Protein AF-A0A979FP34-F1 (afdb_monomer_lite)

pLDDT: mean 78.94, std 14.32, range [27.53, 97.31]

Structure (mmCIF, N/CA/C/O backbone):
data_AF-A0A979FP34-F1
#
_entry.id   AF-A0A979FP34-F1
#
loop_
_atom_site.group_PDB
_atom_site.id
_atom_site.type_symbol
_atom_site.label_atom_id
_atom_site.label_alt_id
_atom_site.label_comp_id
_atom_site.label_asym_id
_atom_site.label_entity_id
_atom_site.label_seq_id
_atom_site.pdbx_PDB_ins_code
_atom_site.Cartn_x
_atom_site.Cartn_y
_atom_site.Cartn_z
_atom_site.occupancy
_atom_site.B_iso_or_equiv
_atom_site.auth_seq_id
_atom_site.auth_comp_id
_atom_site.auth_asym_id
_atom_site.auth_atom_id
_atom_site.pdbx_PDB_model_num
ATOM 1 N N . MET A 1 1 ? 17.278 5.316 -8.904 1.00 52.78 1 MET A N 1
ATOM 2 C CA . MET A 1 1 ? 18.238 4.278 -9.347 1.00 52.78 1 MET A CA 1
ATOM 3 C C . MET A 1 1 ? 17.498 3.090 -9.979 1.00 52.78 1 MET A C 1
ATOM 5 O O . MET A 1 1 ? 17.611 1.980 -9.491 1.00 52.78 1 MET A O 1
ATOM 9 N N . ALA A 1 2 ? 16.717 3.309 -11.045 1.00 67.25 2 ALA A N 1
ATOM 10 C CA . ALA A 1 2 ? 15.961 2.230 -11.709 1.00 67.25 2 ALA A CA 1
ATOM 11 C C . ALA A 1 2 ? 16.685 1.645 -12.937 1.00 67.25 2 ALA A C 1
ATOM 13 O O . ALA A 1 2 ? 16.419 0.516 -13.327 1.00 67.25 2 ALA A O 1
ATOM 14 N N . LEU A 1 3 ? 17.617 2.404 -13.527 1.00 79.94 3 LEU A N 1
ATOM 15 C CA . LEU A 1 3 ? 18.304 2.016 -14.759 1.00 79.94 3 LEU A CA 1
ATOM 16 C C . LEU A 1 3 ? 19.278 0.845 -14.558 1.00 79.94 3 LEU A C 1
ATOM 18 O O . LEU A 1 3 ? 19.314 -0.043 -15.396 1.00 79.94 3 LEU A O 1
ATOM 22 N N . HIS A 1 4 ? 20.028 0.819 -13.451 1.00 80.94 4 HIS A N 1
ATOM 23 C CA . HIS A 1 4 ? 21.014 -0.237 -13.193 1.00 80.94 4 HIS A CA 1
ATOM 24 C C . HIS A 1 4 ? 20.371 -1.634 -13.092 1.00 80.94 4 HIS A C 1
ATOM 26 O O . HIS A 1 4 ? 20.724 -2.475 -13.915 1.00 80.94 4 HIS A O 1
ATOM 32 N N . PRO A 1 5 ? 19.357 -1.872 -12.226 1.00 78.19 5 PRO A N 1
ATOM 33 C CA . PRO A 1 5 ? 18.708 -3.184 -12.164 1.00 78.19 5 PRO A CA 1
ATOM 34 C C . PRO A 1 5 ? 18.017 -3.572 -13.474 1.00 78.19 5 PRO A C 1
ATOM 36 O O . PRO A 1 5 ? 17.962 -4.746 -13.818 1.00 78.19 5 PRO A O 1
ATOM 39 N N . PHE A 1 6 ? 17.491 -2.591 -14.220 1.00 83.31 6 PHE A N 1
ATOM 40 C CA . PHE A 1 6 ? 16.909 -2.853 -15.532 1.00 83.31 6 PHE A CA 1
ATOM 41 C C . PHE A 1 6 ? 17.964 -3.365 -16.516 1.00 83.31 6 PHE A C 1
ATOM 43 O O . PHE A 1 6 ? 17.740 -4.396 -17.134 1.00 83.31 6 PHE A O 1
ATOM 50 N N . LEU A 1 7 ? 19.119 -2.705 -16.630 1.00 83.94 7 LEU A N 1
ATOM 51 C CA . LEU A 1 7 ? 20.183 -3.129 -17.545 1.00 83.94 7 LEU A CA 1
ATOM 52 C C . LEU A 1 7 ? 20.735 -4.514 -17.193 1.00 83.94 7 LEU A C 1
ATOM 54 O O . LEU A 1 7 ? 20.916 -5.329 -18.092 1.00 83.94 7 LEU A O 1
ATOM 58 N N . GLU A 1 8 ? 20.931 -4.803 -15.905 1.00 83.06 8 GLU A N 1
ATOM 59 C CA . GLU A 1 8 ? 21.347 -6.134 -15.436 1.00 83.06 8 GLU A CA 1
ATOM 60 C C . GLU A 1 8 ? 20.305 -7.221 -15.728 1.00 83.06 8 GLU A C 1
ATOM 62 O O . GLU A 1 8 ? 20.646 -8.389 -15.879 1.00 83.06 8 GLU A O 1
ATOM 67 N N . SER A 1 9 ? 19.027 -6.847 -15.830 1.00 82.50 9 SER A N 1
ATOM 68 C CA . SER A 1 9 ? 17.938 -7.785 -16.103 1.00 82.50 9 SER A CA 1
ATOM 69 C C . SER A 1 9 ? 17.744 -8.120 -17.588 1.00 82.50 9 SER A C 1
ATOM 71 O O . SER A 1 9 ? 16.888 -8.954 -17.901 1.00 82.50 9 SER A O 1
ATOM 73 N N . ILE A 1 10 ? 18.488 -7.469 -18.492 1.00 84.00 10 ILE A N 1
ATOM 74 C CA . ILE A 1 10 ? 18.416 -7.719 -19.936 1.00 84.00 10 ILE A CA 1
ATOM 75 C C . ILE A 1 10 ? 19.272 -8.935 -20.289 1.00 84.00 10 ILE A C 1
ATOM 77 O O . ILE A 1 10 ? 20.439 -9.017 -19.909 1.00 84.00 10 ILE A O 1
ATOM 81 N N . ALA A 1 11 ? 18.712 -9.860 -21.067 1.00 79.31 11 ALA A N 1
ATOM 82 C CA . ALA A 1 11 ? 19.442 -11.043 -21.504 1.00 79.31 11 ALA A CA 1
ATOM 83 C C . ALA A 1 11 ? 20.715 -10.687 -22.319 1.00 79.31 11 ALA A C 1
ATOM 85 O O . ALA A 1 11 ? 20.690 -9.772 -23.152 1.00 79.31 11 ALA A O 1
ATOM 86 N N . PRO A 1 12 ? 21.826 -11.433 -22.156 1.00 80.56 12 PRO A N 1
ATOM 87 C CA . PRO A 1 12 ? 23.015 -11.266 -22.989 1.00 80.56 12 PRO A CA 1
ATOM 88 C C . PRO A 1 12 ? 22.718 -11.434 -24.485 1.00 80.56 12 PRO A C 1
ATOM 90 O O . PRO A 1 12 ? 21.869 -12.231 -24.884 1.00 80.56 12 PRO A O 1
ATOM 93 N N . GLY A 1 13 ? 23.435 -10.692 -25.332 1.00 81.25 13 GLY A N 1
ATOM 94 C CA . GLY A 1 13 ? 23.275 -10.738 -26.790 1.00 81.25 13 GLY A CA 1
ATOM 95 C C . GLY A 1 13 ? 22.139 -9.872 -27.346 1.00 81.25 13 GLY A C 1
ATOM 96 O O . GLY A 1 13 ? 21.992 -9.770 -28.565 1.00 81.25 13 GLY A O 1
ATOM 97 N N . ARG A 1 14 ? 21.348 -9.211 -26.490 1.00 84.81 14 ARG A N 1
ATOM 98 C CA . ARG A 1 14 ? 20.364 -8.210 -26.927 1.00 84.81 14 ARG A CA 1
ATOM 99 C C . ARG A 1 14 ? 21.038 -6.934 -27.407 1.00 84.81 14 ARG A C 1
ATOM 101 O O . ARG A 1 14 ? 22.104 -6.559 -26.926 1.00 84.81 14 ARG A O 1
ATOM 108 N N . ILE A 1 15 ? 20.377 -6.252 -28.337 1.00 88.25 15 ILE A N 1
ATOM 109 C CA . ILE A 1 15 ? 20.813 -4.950 -28.836 1.00 88.25 15 ILE A CA 1
ATOM 110 C C . ILE A 1 15 ? 20.210 -3.872 -27.943 1.00 88.25 15 ILE A C 1
ATOM 112 O O . ILE A 1 15 ? 18.989 -3.764 -27.825 1.00 88.25 15 ILE A O 1
ATOM 116 N N . LEU A 1 16 ? 21.076 -3.074 -27.334 1.00 89.06 16 LEU A N 1
ATOM 117 C CA . LEU A 1 16 ? 20.714 -1.902 -26.560 1.00 89.06 16 LEU A CA 1
ATOM 118 C C . LEU A 1 16 ? 20.865 -0.665 -27.446 1.00 89.06 16 LEU A C 1
ATOM 120 O O . LEU A 1 16 ? 21.940 -0.414 -27.987 1.00 89.06 16 LEU A O 1
ATOM 124 N N . VAL A 1 17 ? 19.791 0.114 -27.570 1.00 91.62 17 VAL A N 1
ATOM 125 C CA . VAL A 1 17 ? 19.816 1.441 -28.195 1.00 91.62 17 VAL A CA 1
ATOM 126 C C . VAL A 1 17 ? 19.619 2.471 -27.095 1.00 91.62 17 VAL A C 1
ATOM 128 O O . VAL A 1 17 ? 18.618 2.441 -26.380 1.00 91.62 17 VAL A O 1
ATOM 131 N N . PHE A 1 18 ? 20.582 3.370 -26.951 1.00 90.75 18 PHE A N 1
ATOM 132 C CA . PHE A 1 18 ? 20.592 4.403 -25.930 1.00 90.75 18 PHE A CA 1
ATOM 133 C C . PHE A 1 18 ? 20.618 5.782 -26.583 1.00 90.75 18 PHE A C 1
ATOM 135 O O . PHE A 1 18 ? 21.322 6.002 -27.567 1.00 90.75 18 PHE A O 1
ATOM 142 N N . GLY A 1 19 ? 19.859 6.721 -26.024 1.00 90.94 19 GLY A N 1
ATOM 143 C CA . GLY A 1 19 ? 19.810 8.096 -26.499 1.00 90.94 19 GLY A CA 1
ATOM 144 C C . GLY A 1 19 ? 19.452 9.056 -25.375 1.00 90.94 19 GLY A C 1
ATOM 145 O O . GLY A 1 19 ? 18.645 8.734 -24.501 1.00 90.94 19 GLY A O 1
ATOM 146 N N . ILE A 1 20 ? 20.049 10.243 -25.401 1.00 88.62 20 ILE A N 1
ATOM 147 C CA . ILE A 1 20 ? 19.779 11.309 -24.431 1.00 88.62 20 ILE A CA 1
ATOM 148 C C . ILE A 1 20 ? 18.882 12.350 -25.082 1.00 88.62 20 ILE A C 1
ATOM 150 O O . ILE A 1 20 ? 19.233 12.911 -26.113 1.00 88.62 20 ILE A O 1
ATOM 154 N N . MET A 1 21 ? 17.723 12.610 -24.476 1.00 82.50 21 MET A N 1
ATOM 155 C CA . MET A 1 21 ? 16.737 13.546 -25.026 1.00 82.50 21 MET A CA 1
ATOM 156 C C . MET A 1 21 ? 16.904 14.984 -24.514 1.00 82.50 21 MET A C 1
ATOM 158 O O . MET A 1 21 ? 16.576 15.921 -25.232 1.00 82.50 21 MET A O 1
ATOM 162 N N . THR A 1 22 ? 17.373 15.183 -23.279 1.00 82.19 22 THR A N 1
ATOM 163 C CA . THR A 1 22 ? 17.459 16.519 -22.657 1.00 82.19 22 THR A CA 1
ATOM 164 C C . THR A 1 22 ? 18.710 16.670 -21.799 1.00 82.19 22 THR A C 1
ATOM 166 O O . THR A 1 22 ? 19.595 17.454 -22.121 1.00 82.19 22 THR A O 1
ATOM 169 N N . ASP A 1 23 ? 18.790 15.916 -20.708 1.00 81.88 23 ASP A N 1
ATOM 170 C CA . ASP A 1 23 ? 19.965 15.793 -19.856 1.00 81.88 23 ASP A CA 1
ATOM 171 C C . ASP A 1 23 ? 19.920 14.450 -19.126 1.00 81.88 23 ASP A C 1
ATOM 173 O O . ASP A 1 23 ? 18.863 14.011 -18.671 1.00 81.88 23 ASP A O 1
ATOM 177 N N . ALA A 1 24 ? 21.078 13.810 -19.000 1.00 83.06 24 ALA A N 1
ATOM 178 C CA . ALA A 1 24 ? 21.247 12.653 -18.130 1.00 83.06 24 ALA A CA 1
ATOM 179 C C . ALA A 1 24 ? 22.122 12.983 -16.912 1.00 83.06 24 ALA A C 1
ATOM 181 O O . ALA A 1 24 ? 22.060 12.288 -15.905 1.00 83.06 24 ALA A O 1
ATOM 182 N N . THR A 1 25 ? 22.946 14.029 -16.964 1.00 80.81 25 THR A N 1
ATOM 183 C CA . THR A 1 25 ? 24.073 14.200 -16.040 1.00 80.81 25 THR A CA 1
ATOM 184 C C . THR A 1 25 ? 23.702 14.679 -14.644 1.00 80.81 25 THR A C 1
ATOM 186 O O . THR A 1 25 ? 24.429 14.338 -13.711 1.00 80.81 25 THR A O 1
ATOM 189 N N . LEU A 1 26 ? 22.583 15.395 -14.477 1.00 81.25 26 LEU A N 1
ATOM 190 C CA . LEU A 1 26 ? 22.171 15.975 -13.191 1.00 81.25 26 LEU A CA 1
ATOM 191 C C . LEU A 1 26 ? 22.023 14.937 -12.075 1.00 81.25 26 LEU A C 1
ATOM 193 O O . LEU A 1 26 ? 22.368 15.211 -10.932 1.00 81.25 26 LEU A O 1
ATOM 197 N N . ASN A 1 27 ? 21.499 13.754 -12.405 1.00 82.94 27 ASN A N 1
ATOM 198 C CA . ASN A 1 27 ? 21.191 12.702 -11.433 1.00 82.94 27 ASN A CA 1
ATOM 199 C C . ASN A 1 27 ? 21.706 11.319 -11.857 1.00 82.94 27 ASN A C 1
ATOM 201 O O . ASN A 1 27 ? 21.256 10.314 -11.306 1.00 82.94 27 ASN A O 1
ATOM 205 N N . LEU A 1 28 ? 22.625 11.242 -12.828 1.00 85.94 28 LEU A N 1
ATOM 206 C CA . LEU A 1 28 ? 23.262 9.987 -13.231 1.00 85.94 28 LEU A CA 1
ATOM 207 C C . LEU A 1 28 ? 24.567 9.788 -12.446 1.00 85.94 28 LEU A C 1
ATOM 209 O O . LEU A 1 28 ? 25.572 10.437 -12.763 1.00 85.94 28 LEU A O 1
ATOM 213 N N . PRO A 1 29 ? 24.587 8.897 -11.435 1.00 87.25 29 PRO A N 1
ATOM 214 C CA . PRO A 1 29 ? 25.753 8.717 -10.582 1.00 87.25 29 PRO A CA 1
ATOM 215 C C . PRO A 1 29 ? 26.937 8.174 -11.378 1.00 87.25 29 PRO A C 1
ATOM 217 O O . PRO A 1 29 ? 26.761 7.389 -12.310 1.00 87.25 29 PRO A O 1
ATOM 220 N N . HIS A 1 30 ? 28.155 8.496 -10.945 1.00 87.50 30 HIS A N 1
ATOM 221 C CA . HIS A 1 30 ? 29.380 7.979 -11.564 1.00 87.50 30 HIS A CA 1
ATOM 222 C C . HIS A 1 30 ? 29.413 6.439 -11.621 1.00 87.50 30 HIS A C 1
ATOM 224 O O . HIS A 1 30 ? 29.946 5.870 -12.569 1.00 87.50 30 HIS A O 1
ATOM 230 N N . ALA A 1 31 ? 28.833 5.749 -10.633 1.00 88.50 31 ALA A N 1
ATOM 231 C CA . ALA A 1 31 ? 28.712 4.289 -10.656 1.00 88.50 31 ALA A CA 1
ATOM 232 C C . ALA A 1 31 ? 27.892 3.796 -11.864 1.00 88.50 31 ALA A C 1
ATOM 234 O O . ALA A 1 31 ? 28.329 2.898 -12.570 1.00 88.50 31 ALA A O 1
ATOM 235 N N . MET A 1 32 ? 26.764 4.449 -12.163 1.00 88.31 32 MET A N 1
ATOM 236 C CA . MET A 1 32 ? 25.924 4.110 -13.316 1.00 88.31 32 MET A CA 1
ATOM 237 C C . MET A 1 32 ? 26.621 4.432 -14.642 1.00 88.31 32 MET A C 1
ATOM 239 O O . MET A 1 32 ? 26.495 3.677 -15.598 1.00 88.31 32 MET A O 1
ATOM 243 N N . ARG A 1 33 ? 27.386 5.530 -14.711 1.00 89.19 33 ARG A N 1
ATOM 244 C CA . ARG A 1 33 ? 28.193 5.839 -15.904 1.00 89.19 33 ARG A CA 1
ATOM 245 C C . ARG A 1 33 ? 29.210 4.734 -16.194 1.00 89.19 33 ARG A C 1
ATOM 247 O O . ARG A 1 33 ? 29.321 4.321 -17.341 1.00 89.19 33 ARG A O 1
ATOM 254 N N . ARG A 1 34 ? 29.855 4.206 -15.147 1.00 88.69 34 ARG A N 1
ATOM 255 C CA . ARG A 1 34 ? 30.764 3.055 -15.243 1.00 88.69 34 ARG A CA 1
ATOM 256 C C . ARG A 1 34 ? 30.056 1.790 -15.720 1.00 88.69 34 ARG A C 1
ATOM 258 O O . ARG A 1 34 ? 30.549 1.136 -16.622 1.00 88.69 34 ARG A O 1
ATOM 265 N N . THR A 1 35 ? 28.878 1.475 -15.182 1.00 87.56 35 THR A N 1
ATOM 266 C CA . THR A 1 35 ? 28.114 0.324 -15.685 1.00 87.56 35 THR A CA 1
ATOM 267 C C . THR A 1 35 ? 27.738 0.502 -17.158 1.00 87.56 35 THR A C 1
ATOM 269 O O . THR A 1 35 ? 27.831 -0.437 -17.928 1.00 87.56 35 THR A O 1
ATOM 272 N N . LEU A 1 36 ? 27.336 1.697 -17.597 1.00 88.62 36 LEU A N 1
ATOM 273 C CA . LEU A 1 36 ? 27.032 1.931 -19.015 1.00 88.62 36 LEU A CA 1
ATOM 274 C C . LEU A 1 36 ? 28.275 1.758 -19.901 1.00 88.62 36 LEU A C 1
ATOM 276 O O . LEU A 1 36 ? 28.171 1.178 -20.976 1.00 88.62 36 LEU A O 1
ATOM 280 N N . GLU A 1 37 ? 29.443 2.187 -19.427 1.00 87.75 37 GLU A N 1
ATOM 281 C CA . GLU A 1 37 ? 30.729 1.925 -20.079 1.00 87.75 37 GLU A CA 1
ATOM 282 C C . GLU A 1 37 ? 31.033 0.418 -20.174 1.00 87.75 37 GLU A C 1
ATOM 284 O O . GLU A 1 37 ? 31.395 -0.054 -21.249 1.00 87.75 37 GLU A O 1
ATOM 289 N N . GLU A 1 38 ? 30.798 -0.358 -19.109 1.00 85.12 38 GLU A N 1
ATOM 290 C CA . GLU A 1 38 ? 30.920 -1.830 -19.110 1.00 85.12 38 GLU A CA 1
ATOM 291 C C . GLU A 1 38 ? 29.942 -2.508 -20.085 1.00 85.12 38 GLU A C 1
ATOM 293 O O . GLU A 1 38 ? 30.250 -3.556 -20.648 1.00 85.12 38 GLU A O 1
ATOM 298 N N . PHE A 1 39 ? 28.784 -1.892 -20.336 1.00 84.31 39 PHE A N 1
ATOM 299 C CA . PHE A 1 39 ? 27.818 -2.319 -21.355 1.00 84.31 39 PHE A CA 1
ATOM 300 C C . PHE A 1 39 ? 28.195 -1.863 -22.777 1.00 84.31 39 PHE A C 1
ATOM 302 O O . PHE A 1 39 ? 27.409 -2.043 -23.708 1.00 84.31 39 PHE A O 1
ATOM 309 N N . GLY A 1 40 ? 29.384 -1.285 -22.960 1.00 85.19 40 GLY A N 1
ATOM 310 C CA . GLY A 1 40 ? 29.881 -0.829 -24.253 1.00 85.19 40 GLY A CA 1
ATOM 311 C C . GLY A 1 40 ? 29.393 0.564 -24.639 1.00 85.19 40 GLY A C 1
ATOM 312 O O . GLY A 1 40 ? 29.246 0.822 -25.829 1.00 85.19 40 GLY A O 1
ATOM 313 N N . ILE A 1 41 ? 29.109 1.438 -23.667 1.00 88.88 41 ILE A N 1
ATOM 314 C CA . ILE A 1 41 ? 28.764 2.850 -23.889 1.00 88.88 41 ILE A CA 1
ATOM 315 C C . ILE A 1 41 ? 29.874 3.758 -23.325 1.00 88.88 41 ILE A C 1
ATOM 317 O O . ILE A 1 41 ? 29.724 4.378 -22.268 1.00 88.88 41 ILE A O 1
ATOM 321 N N . SER A 1 42 ? 31.020 3.819 -24.003 1.00 86.31 42 SER A N 1
ATOM 322 C CA . SER A 1 42 ? 32.247 4.468 -23.510 1.00 86.31 42 SER A CA 1
ATOM 323 C C . SER A 1 42 ? 32.122 5.989 -23.382 1.00 86.31 42 SER A C 1
ATOM 325 O O . SER A 1 42 ? 32.668 6.587 -22.453 1.00 86.31 42 SER A O 1
ATOM 327 N N . SER A 1 43 ? 31.351 6.639 -24.260 1.00 87.25 43 SER A N 1
ATOM 328 C CA . SER A 1 43 ? 31.170 8.100 -24.240 1.00 87.25 43 SER A CA 1
ATOM 329 C C . SER A 1 43 ? 30.456 8.614 -22.978 1.00 87.25 43 SER A C 1
ATOM 331 O O . SER A 1 43 ? 30.483 9.811 -22.691 1.00 87.25 43 SER A O 1
ATOM 333 N N . MET A 1 44 ? 29.838 7.730 -22.183 1.00 86.81 44 MET A N 1
ATOM 334 C CA . MET A 1 44 ? 29.078 8.104 -20.984 1.00 86.81 44 MET A CA 1
ATOM 335 C C . MET A 1 44 ? 29.941 8.761 -19.894 1.00 86.81 44 MET A C 1
ATOM 337 O O . MET A 1 44 ? 29.463 9.605 -19.129 1.00 86.81 44 MET A O 1
ATOM 341 N N . MET A 1 45 ? 31.226 8.407 -19.832 1.00 87.12 45 MET A N 1
ATOM 342 C CA . MET A 1 45 ? 32.172 8.966 -18.865 1.00 87.12 45 MET A CA 1
ATOM 343 C C . MET A 1 45 ? 32.512 10.435 -19.136 1.00 87.12 45 MET A C 1
ATOM 345 O O . MET A 1 45 ? 32.809 11.175 -18.199 1.00 87.12 45 MET A O 1
ATOM 349 N N . PHE A 1 46 ? 32.391 10.874 -20.388 1.00 84.88 46 PHE A N 1
ATOM 350 C CA . PHE A 1 46 ? 32.751 12.222 -20.837 1.00 84.88 46 PHE A CA 1
ATOM 351 C C . PHE A 1 46 ? 31.546 13.157 -20.964 1.00 84.88 46 PHE A C 1
ATOM 353 O O . PHE A 1 46 ? 31.700 14.317 -21.334 1.00 84.88 46 PHE A O 1
ATOM 360 N N . LEU A 1 47 ? 30.347 12.655 -20.667 1.00 82.31 47 LEU A N 1
ATOM 361 C CA . LEU A 1 47 ? 29.110 13.388 -20.868 1.00 82.31 47 LEU A CA 1
ATOM 362 C C . LEU A 1 47 ? 28.988 14.580 -19.905 1.00 82.31 47 LEU A C 1
ATOM 364 O O . LEU A 1 47 ? 28.961 14.403 -18.675 1.00 82.31 47 LEU A O 1
ATOM 368 N N . GLY A 1 48 ? 28.855 15.770 -20.488 1.00 81.00 48 GLY A N 1
ATOM 369 C CA . GLY A 1 48 ? 28.570 17.031 -19.819 1.00 81.00 48 GLY A CA 1
ATOM 370 C C . GLY A 1 48 ? 27.080 17.367 -19.739 1.00 81.00 48 GLY A C 1
ATOM 371 O O . GLY A 1 48 ? 26.210 16.654 -20.255 1.00 81.00 48 GLY A O 1
ATOM 372 N N . TYR A 1 49 ? 26.773 18.466 -19.054 1.00 81.94 49 TYR A N 1
ATOM 373 C CA . TYR A 1 49 ? 25.398 18.923 -18.858 1.00 81.94 49 TYR A CA 1
ATOM 374 C C . TYR A 1 49 ? 24.731 19.260 -20.198 1.00 81.94 49 TYR A C 1
ATOM 376 O O . TYR A 1 49 ? 25.266 20.036 -20.984 1.00 81.94 49 TYR A O 1
ATOM 384 N N . ARG A 1 50 ? 23.541 18.692 -20.460 1.00 81.62 50 ARG A N 1
ATOM 385 C CA . ARG A 1 50 ? 22.762 18.898 -21.708 1.00 81.62 50 ARG A CA 1
ATOM 386 C C . ARG A 1 50 ? 23.473 18.483 -22.999 1.00 81.62 50 ARG A C 1
ATOM 388 O O . ARG A 1 50 ? 23.251 19.055 -24.075 1.00 81.62 50 ARG A O 1
ATOM 395 N N . ASN A 1 51 ? 24.342 17.488 -22.900 1.00 84.19 51 ASN A N 1
ATOM 396 C CA . ASN A 1 51 ? 24.959 16.872 -24.065 1.00 84.19 51 ASN A CA 1
ATOM 397 C C . ASN A 1 51 ? 24.009 15.860 -24.714 1.00 84.19 51 ASN A C 1
ATOM 399 O O . ASN A 1 51 ? 23.358 15.069 -24.027 1.00 84.19 51 ASN A O 1
ATOM 403 N N . TYR A 1 52 ? 23.964 15.873 -26.044 1.00 87.94 52 TYR A N 1
ATOM 404 C CA . TYR A 1 52 ? 23.328 14.824 -26.824 1.00 87.94 52 TYR A CA 1
ATOM 405 C C . TYR A 1 52 ? 24.325 13.696 -27.073 1.00 87.94 52 TYR A C 1
ATOM 407 O O . TYR A 1 52 ? 25.488 13.922 -27.414 1.00 87.94 52 TYR A O 1
ATOM 415 N N . MET A 1 53 ? 23.842 12.470 -26.910 1.00 90.69 53 MET A N 1
ATOM 416 C CA . MET A 1 53 ? 24.583 11.258 -27.217 1.00 90.69 53 MET A CA 1
ATOM 417 C C . MET A 1 53 ? 23.608 10.168 -27.652 1.00 90.69 53 MET A C 1
ATOM 419 O O . MET A 1 53 ? 22.486 10.088 -27.140 1.00 90.69 53 MET A O 1
ATOM 423 N N . ALA A 1 54 ? 24.047 9.357 -28.606 1.00 92.81 54 ALA A N 1
ATOM 424 C CA . ALA A 1 54 ? 23.377 8.157 -29.064 1.00 92.81 54 ALA A CA 1
ATOM 425 C C . ALA A 1 54 ? 24.388 7.008 -29.108 1.00 92.81 54 ALA A C 1
ATOM 427 O O . ALA A 1 54 ? 25.527 7.195 -29.536 1.00 92.81 54 ALA A O 1
ATOM 428 N N . ALA A 1 55 ? 23.964 5.823 -28.683 1.00 92.75 55 ALA A N 1
ATOM 429 C CA . ALA A 1 55 ? 24.796 4.630 -28.671 1.00 92.75 55 ALA A CA 1
ATOM 430 C C . ALA A 1 55 ? 23.982 3.393 -29.049 1.00 92.75 55 ALA A C 1
ATOM 432 O O . ALA A 1 55 ? 22.809 3.265 -28.695 1.00 92.75 55 ALA A O 1
ATOM 433 N N . VAL A 1 56 ? 24.622 2.469 -29.756 1.00 92.69 56 VAL A N 1
ATOM 434 C CA . VAL A 1 56 ? 24.134 1.113 -29.995 1.00 92.69 56 VAL A CA 1
ATOM 435 C C . VAL A 1 56 ? 25.204 0.156 -29.494 1.00 92.69 56 VAL A C 1
ATOM 437 O O . VAL A 1 56 ? 26.363 0.243 -29.902 1.00 92.69 56 VAL A O 1
ATOM 440 N N . ALA A 1 57 ? 24.815 -0.766 -28.624 1.00 91.06 57 ALA A N 1
ATOM 441 C CA . ALA A 1 57 ? 25.705 -1.766 -28.049 1.00 91.06 57 ALA A CA 1
ATOM 442 C C . ALA A 1 57 ? 25.014 -3.131 -27.979 1.00 91.06 57 ALA A C 1
ATOM 444 O O . ALA A 1 57 ? 23.789 -3.232 -28.074 1.00 91.06 57 ALA A O 1
ATOM 445 N N . VAL A 1 58 ? 25.803 -4.190 -27.815 1.00 87.69 58 VAL A N 1
ATOM 446 C CA . VAL A 1 58 ? 25.292 -5.537 -27.532 1.00 87.69 58 VAL A CA 1
ATOM 447 C C . VAL A 1 58 ? 25.521 -5.842 -26.056 1.00 87.69 58 VAL A C 1
ATOM 449 O O . VAL A 1 58 ? 26.643 -5.723 -25.574 1.00 87.69 58 VAL A O 1
ATOM 452 N N . VAL A 1 59 ? 24.478 -6.260 -25.338 1.00 83.94 59 VAL A N 1
ATOM 453 C CA . VAL A 1 59 ? 24.563 -6.595 -23.906 1.00 83.94 59 VAL A CA 1
ATOM 454 C C . VAL A 1 59 ? 25.545 -7.750 -23.688 1.00 83.94 59 VAL A C 1
ATOM 456 O O . VAL A 1 59 ? 25.385 -8.820 -24.280 1.00 83.94 59 VAL A O 1
ATOM 459 N N . GLY A 1 60 ? 26.564 -7.528 -22.850 1.00 77.00 60 GLY A N 1
ATOM 460 C CA . GLY A 1 60 ? 27.669 -8.472 -22.625 1.00 77.00 60 GLY A CA 1
ATOM 461 C C . GLY A 1 60 ? 28.649 -8.597 -23.801 1.00 77.00 60 GLY A C 1
ATOM 462 O O . GLY A 1 60 ? 29.486 -9.498 -23.806 1.00 77.00 60 GLY A O 1
ATOM 463 N N . GLY A 1 61 ? 28.524 -7.732 -24.811 1.00 76.88 61 GLY A N 1
ATOM 464 C CA . GLY A 1 61 ? 29.347 -7.693 -26.016 1.00 76.88 61 GLY A CA 1
ATOM 465 C C . GLY A 1 61 ? 30.046 -6.345 -26.205 1.00 76.88 61 GLY A C 1
ATOM 466 O O . GLY A 1 61 ? 30.342 -5.638 -25.248 1.00 76.88 61 GLY A O 1
ATOM 467 N N . ALA A 1 62 ? 30.346 -6.006 -27.461 1.00 80.62 62 ALA A N 1
ATOM 468 C CA . ALA A 1 62 ? 31.059 -4.783 -27.822 1.00 80.62 62 ALA A CA 1
ATOM 469 C C . ALA A 1 62 ? 30.110 -3.636 -28.208 1.00 80.62 62 ALA A C 1
ATOM 471 O O . ALA A 1 62 ? 28.978 -3.856 -28.655 1.00 80.62 62 ALA A O 1
ATOM 472 N N . THR A 1 63 ? 30.624 -2.410 -28.109 1.00 88.50 63 THR A N 1
ATOM 473 C CA . THR A 1 63 ? 30.045 -1.216 -28.732 1.00 88.50 63 THR A CA 1
ATOM 474 C C . THR A 1 63 ? 29.889 -1.433 -30.235 1.00 88.50 63 THR A C 1
ATOM 476 O O . THR A 1 63 ? 30.839 -1.825 -30.914 1.00 88.50 63 THR A O 1
ATOM 479 N N . VAL A 1 64 ? 28.697 -1.165 -30.768 1.00 90.31 64 VAL A N 1
ATOM 480 C CA . VAL A 1 64 ? 28.427 -1.229 -32.212 1.00 90.31 64 VAL A CA 1
ATOM 481 C C . VAL A 1 64 ? 28.676 0.132 -32.848 1.00 90.31 64 VAL A C 1
ATOM 483 O O . VAL A 1 64 ? 29.344 0.224 -33.874 1.00 90.31 64 VAL A O 1
ATOM 486 N N . ALA A 1 65 ? 28.118 1.188 -32.257 1.00 92.38 65 ALA A N 1
ATOM 487 C CA . ALA A 1 65 ? 28.324 2.560 -32.696 1.00 92.38 65 ALA A CA 1
ATOM 488 C C . ALA A 1 65 ? 28.002 3.540 -31.570 1.00 92.38 65 ALA A C 1
ATOM 490 O O . ALA A 1 65 ? 27.087 3.308 -30.783 1.00 92.38 65 ALA A O 1
ATOM 491 N N . GLU A 1 66 ? 28.719 4.658 -31.544 1.00 92.62 66 GLU A N 1
ATOM 492 C CA . GLU A 1 66 ? 28.463 5.778 -30.646 1.00 92.62 66 GLU A CA 1
ATOM 493 C C . GLU A 1 66 ? 28.630 7.098 -31.390 1.00 92.62 66 GLU A C 1
ATOM 495 O O . GLU A 1 66 ? 29.510 7.249 -32.239 1.00 92.62 66 GLU A O 1
ATOM 500 N N . SER A 1 67 ? 27.794 8.068 -31.044 1.00 91.12 67 SER A N 1
ATOM 501 C CA . SER A 1 67 ? 27.905 9.449 -31.488 1.00 91.12 67 SER A CA 1
ATOM 502 C C . SER A 1 67 ? 27.620 10.361 -30.305 1.00 91.12 67 SER A C 1
ATOM 504 O O . SER A 1 67 ? 26.587 10.228 -29.646 1.00 91.12 67 SER A O 1
ATOM 506 N N . PHE A 1 68 ? 28.539 11.276 -30.018 1.00 88.75 68 PHE A N 1
ATOM 507 C CA . PHE A 1 68 ? 28.407 12.233 -28.928 1.00 88.75 68 PHE A CA 1
ATOM 508 C C . PHE A 1 68 ? 28.974 13.587 -29.349 1.00 88.75 68 PHE A C 1
ATOM 510 O O . PHE A 1 68 ? 29.924 13.657 -30.132 1.00 88.75 68 PHE A O 1
ATOM 517 N N . THR A 1 69 ? 28.403 14.659 -28.805 1.00 81.31 69 THR A N 1
ATOM 518 C CA . THR A 1 69 ? 28.945 16.011 -28.962 1.00 81.31 69 THR A CA 1
ATOM 519 C C . THR A 1 69 ? 29.712 16.375 -27.685 1.00 81.31 69 THR A C 1
ATOM 521 O O . THR A 1 69 ? 29.063 16.521 -26.648 1.00 81.31 69 THR A O 1
ATOM 524 N N . PRO A 1 70 ? 31.058 16.490 -27.710 1.00 69.75 70 PRO A N 1
ATOM 525 C CA . PRO A 1 70 ? 31.836 16.932 -26.552 1.00 69.75 70 PRO A CA 1
ATOM 526 C C . PRO A 1 70 ? 31.474 18.373 -26.173 1.00 69.75 70 PRO A C 1
ATOM 528 O O . PRO A 1 70 ? 31.182 19.189 -27.048 1.00 69.75 70 PRO A O 1
ATOM 531 N N . ASP A 1 71 ? 31.509 18.679 -24.876 1.00 64.25 71 ASP A N 1
ATOM 532 C CA . ASP A 1 71 ? 31.216 20.013 -24.344 1.00 64.25 71 ASP A CA 1
ATOM 533 C C . ASP A 1 71 ? 32.029 21.121 -25.040 1.00 64.25 71 ASP A C 1
ATOM 535 O O . ASP A 1 71 ? 33.254 21.039 -25.156 1.00 64.25 71 ASP A O 1
ATOM 539 N N . ASP A 1 72 ? 31.349 22.213 -25.403 1.00 58.16 72 ASP A N 1
ATOM 540 C CA . ASP A 1 72 ? 31.974 23.532 -25.470 1.00 58.16 72 ASP A CA 1
ATOM 541 C C . ASP A 1 72 ? 31.800 24.179 -24.091 1.00 58.16 72 ASP A C 1
ATOM 543 O O . ASP A 1 72 ? 30.688 24.278 -23.569 1.00 58.16 72 ASP A O 1
ATOM 547 N N . SER A 1 73 ? 32.895 24.632 -23.486 1.00 53.25 73 SER A N 1
ATOM 548 C CA . SER A 1 73 ? 32.950 25.165 -22.109 1.00 53.25 73 SER A CA 1
ATOM 549 C C . SER A 1 73 ? 32.169 26.481 -21.902 1.00 53.25 73 SER A C 1
ATOM 551 O O . SER A 1 73 ? 32.271 27.126 -20.858 1.00 53.25 73 SER A O 1
ATOM 553 N N . SER A 1 74 ? 31.366 26.878 -22.893 1.00 54.25 74 SER A N 1
ATOM 554 C CA . SER A 1 74 ? 30.637 28.138 -23.009 1.00 54.25 74 SER A CA 1
ATOM 555 C C . SER A 1 74 ? 29.113 28.016 -22.829 1.00 54.25 74 SER A C 1
ATOM 557 O O . SER A 1 74 ? 28.415 29.033 -22.920 1.00 54.25 74 SER A O 1
ATOM 559 N N . LEU A 1 75 ? 28.572 26.812 -22.576 1.00 57.19 75 LEU A N 1
ATOM 560 C CA . LEU A 1 75 ? 27.124 26.579 -22.497 1.00 57.19 75 LEU A CA 1
ATOM 561 C C . LEU A 1 75 ? 26.473 27.401 -21.369 1.00 57.19 75 LEU A C 1
ATOM 563 O O . LEU A 1 75 ? 26.459 27.034 -20.194 1.00 57.19 75 LEU A O 1
ATOM 567 N N . LYS A 1 76 ? 25.893 28.544 -21.751 1.00 63.78 76 LYS A N 1
ATOM 568 C CA . LYS A 1 76 ? 25.036 29.367 -20.892 1.00 63.78 76 LYS A CA 1
ATOM 569 C C . LYS A 1 76 ? 23.802 28.566 -20.473 1.00 63.78 76 LYS A C 1
ATOM 571 O O . LYS A 1 76 ? 23.312 27.716 -21.219 1.00 63.78 76 LYS A O 1
ATOM 576 N N . LEU A 1 77 ? 23.243 28.896 -19.308 1.00 63.66 77 LEU A N 1
ATOM 577 C CA . LEU A 1 77 ? 21.966 28.346 -18.855 1.00 63.66 77 LEU A CA 1
ATOM 578 C C . LEU A 1 77 ? 20.907 28.519 -19.961 1.00 63.66 77 LEU A C 1
ATOM 580 O O . LEU A 1 77 ? 20.605 29.643 -20.351 1.00 63.66 77 LEU A O 1
ATOM 584 N N . GLY A 1 78 ? 20.369 27.414 -20.481 1.00 66.62 78 GLY A N 1
ATOM 585 C CA . GLY A 1 78 ? 19.403 27.439 -21.588 1.00 66.62 78 GLY A CA 1
ATOM 586 C C . GLY A 1 78 ? 19.913 26.861 -22.912 1.00 66.62 78 GLY A C 1
ATOM 587 O O . GLY A 1 78 ? 19.085 26.508 -23.745 1.00 66.62 78 GLY A O 1
ATOM 588 N N . VAL A 1 79 ? 21.225 26.696 -23.094 1.00 75.50 79 VAL A N 1
ATOM 589 C CA . VAL A 1 79 ? 21.814 26.185 -24.345 1.00 75.50 79 VAL A CA 1
ATOM 590 C C . VAL A 1 79 ? 22.024 24.668 -24.262 1.00 75.50 79 VAL A C 1
ATOM 592 O O . VAL A 1 79 ? 22.345 24.140 -23.199 1.00 75.50 79 VAL A O 1
ATOM 595 N N . PHE A 1 80 ? 21.795 23.967 -25.373 1.00 79.06 80 PHE A N 1
ATOM 596 C CA . PHE A 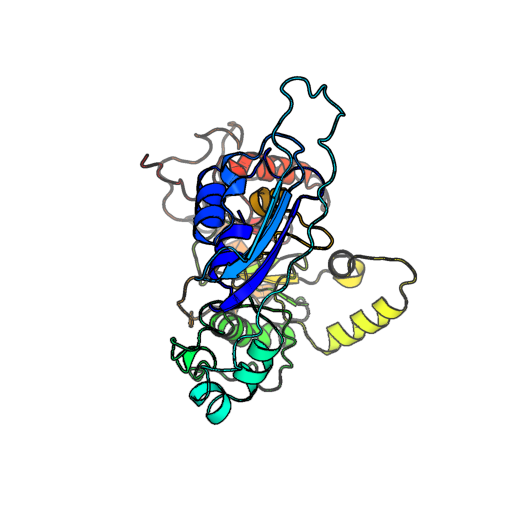1 80 ? 22.041 22.530 -25.537 1.00 79.06 80 PHE A CA 1
ATOM 597 C C . PHE A 1 80 ? 23.156 22.328 -26.566 1.00 79.06 80 PHE A C 1
ATOM 599 O O . PHE A 1 80 ? 23.336 23.170 -27.447 1.00 79.06 80 PHE A O 1
ATOM 606 N N . SER A 1 81 ? 23.884 21.214 -26.468 1.00 80.75 81 SER A N 1
ATOM 607 C CA . SER A 1 81 ? 24.869 20.827 -27.490 1.00 80.75 81 SER A CA 1
ATOM 608 C C . SER A 1 81 ? 24.211 20.562 -28.856 1.00 80.75 81 SER A C 1
ATOM 610 O O . SER A 1 81 ? 22.986 20.469 -28.965 1.00 80.75 81 SER A O 1
ATOM 612 N N . THR A 1 82 ? 25.011 20.413 -29.912 1.00 85.50 82 THR A N 1
ATOM 613 C CA . THR A 1 82 ? 24.504 20.025 -31.236 1.00 85.50 82 THR A CA 1
ATOM 614 C C . THR A 1 82 ? 23.859 18.632 -31.177 1.00 85.50 82 THR A C 1
ATOM 616 O O . THR A 1 82 ? 24.495 17.708 -30.657 1.00 85.50 82 THR A O 1
ATOM 619 N N . PRO A 1 83 ? 22.629 18.448 -31.705 1.00 87.50 83 PRO A N 1
ATOM 620 C CA . PRO A 1 83 ? 22.004 17.133 -31.812 1.00 87.50 83 PRO A CA 1
ATOM 621 C C . PRO A 1 83 ? 22.876 16.151 -32.591 1.00 87.50 83 PRO A C 1
ATOM 623 O O . PRO A 1 83 ? 23.459 16.505 -33.616 1.00 87.50 83 PRO A O 1
ATOM 626 N N . VAL A 1 84 ? 22.928 14.908 -32.120 1.00 89.06 84 VAL A N 1
ATOM 627 C CA . VAL A 1 84 ? 23.670 13.834 -32.784 1.00 89.06 84 VAL A CA 1
ATOM 628 C C . VAL A 1 84 ? 22.751 13.038 -33.703 1.00 89.06 84 VAL A C 1
ATOM 630 O O . VAL A 1 84 ? 21.596 12.770 -33.371 1.00 89.06 84 VAL A O 1
ATOM 633 N N . VAL A 1 85 ? 23.277 12.640 -34.858 1.00 90.25 85 VAL A N 1
ATOM 634 C CA . VAL A 1 85 ? 22.632 11.700 -35.779 1.00 90.25 85 VAL A CA 1
ATOM 635 C C . VAL A 1 85 ? 23.612 10.565 -36.016 1.00 90.25 85 VAL A C 1
ATOM 637 O O . VAL A 1 85 ? 24.783 10.804 -36.304 1.00 90.25 85 VAL A O 1
ATOM 640 N N . MET A 1 86 ? 23.137 9.332 -35.872 1.00 91.00 86 MET A N 1
ATOM 641 C CA . MET A 1 86 ? 23.959 8.137 -36.001 1.00 91.00 86 MET A CA 1
ATOM 642 C C . MET A 1 86 ? 23.244 7.104 -36.862 1.00 91.00 86 MET A C 1
ATOM 644 O O . MET A 1 86 ? 22.074 6.800 -36.639 1.00 91.00 86 MET A O 1
ATOM 648 N N . GLU A 1 87 ? 23.982 6.538 -37.809 1.00 92.88 87 GLU A N 1
ATOM 649 C CA . GLU A 1 87 ? 23.563 5.408 -38.629 1.00 92.88 87 GLU A CA 1
ATOM 650 C C . GLU A 1 87 ? 24.584 4.283 -38.446 1.00 92.88 87 GLU A C 1
ATOM 652 O O . GLU A 1 87 ? 25.792 4.521 -38.434 1.00 92.88 87 GLU A O 1
ATOM 657 N N . THR A 1 88 ? 24.108 3.056 -38.251 1.00 91.38 88 THR A N 1
ATOM 658 C CA . THR A 1 88 ? 24.977 1.890 -38.091 1.00 91.38 88 THR A CA 1
ATOM 659 C C . THR A 1 88 ? 24.304 0.632 -38.617 1.00 91.38 88 THR A C 1
ATOM 661 O O . THR A 1 88 ? 23.078 0.541 -38.680 1.00 91.38 88 THR A O 1
ATOM 664 N N . VAL A 1 89 ? 25.122 -0.352 -38.978 1.00 88.94 89 VAL A N 1
ATOM 665 C CA . VAL A 1 89 ? 24.685 -1.670 -39.431 1.00 88.94 89 VAL A CA 1
ATOM 666 C C . VAL A 1 89 ? 25.246 -2.702 -38.468 1.00 88.94 89 VAL A C 1
ATOM 668 O O . VAL A 1 89 ? 26.458 -2.801 -38.286 1.00 88.94 89 VAL A O 1
ATOM 671 N N . PHE A 1 90 ? 24.372 -3.511 -37.879 1.00 83.44 90 PHE A N 1
ATOM 672 C CA . PHE A 1 90 ? 24.767 -4.635 -37.037 1.00 83.44 90 PHE A CA 1
ATOM 673 C C . PHE A 1 90 ? 24.313 -5.952 -37.654 1.00 83.44 90 PHE A C 1
ATOM 675 O O . PHE A 1 90 ? 23.305 -6.040 -38.356 1.00 83.44 90 PHE A O 1
ATOM 682 N N . ARG A 1 91 ? 25.088 -7.002 -37.387 1.00 81.00 91 ARG A N 1
ATOM 683 C CA . ARG A 1 91 ? 24.745 -8.356 -37.814 1.00 81.00 91 ARG A CA 1
ATOM 684 C C . ARG A 1 91 ? 23.737 -8.937 -36.836 1.00 81.00 91 ARG A C 1
ATOM 686 O O . ARG A 1 91 ? 23.970 -8.919 -35.631 1.00 81.00 91 ARG A O 1
ATOM 693 N N . LEU A 1 92 ? 22.647 -9.482 -37.365 1.00 78.56 92 LEU A N 1
ATOM 694 C CA . LEU A 1 92 ? 21.727 -10.279 -36.567 1.00 78.56 92 LEU A CA 1
ATOM 695 C C . LEU A 1 92 ? 22.456 -11.545 -36.116 1.00 78.56 92 LEU A C 1
ATOM 697 O O . LEU A 1 92 ? 23.011 -12.277 -36.939 1.00 78.56 92 LEU A O 1
ATOM 701 N N . LEU A 1 93 ? 22.484 -11.772 -34.806 1.00 71.06 93 LEU A N 1
ATOM 702 C CA . LEU A 1 93 ? 22.975 -13.028 -34.260 1.00 71.06 93 LEU A CA 1
ATOM 703 C C . LEU A 1 93 ? 21.968 -14.143 -34.587 1.00 71.06 93 LEU A C 1
ATOM 705 O O . LEU A 1 93 ? 20.762 -13.874 -34.634 1.00 71.06 93 LEU A O 1
ATOM 709 N N . PRO A 1 94 ? 22.433 -15.383 -34.826 1.00 70.56 94 PRO A N 1
ATOM 710 C CA . PRO A 1 94 ? 21.546 -16.532 -34.943 1.00 70.56 94 PRO A CA 1
ATOM 711 C C . PRO A 1 94 ? 20.644 -16.642 -33.712 1.00 70.56 94 PRO A C 1
ATOM 713 O O . PRO A 1 94 ? 21.052 -16.312 -32.599 1.00 70.56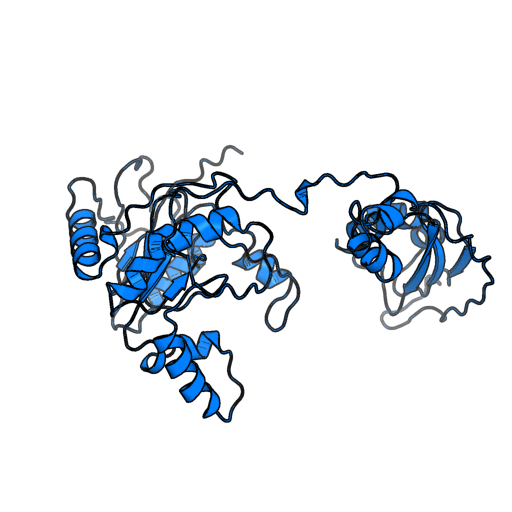 94 PRO A O 1
ATOM 716 N N . GLU A 1 95 ? 19.419 -17.120 -33.908 1.00 62.59 95 GLU A N 1
ATOM 717 C CA . GLU A 1 95 ? 18.457 -17.306 -32.824 1.00 62.59 95 GLU A CA 1
ATOM 718 C C . GLU A 1 95 ? 18.852 -18.523 -31.959 1.00 62.59 95 GLU A C 1
ATOM 720 O O . GLU A 1 95 ? 18.298 -19.602 -32.125 1.00 62.59 95 GLU A O 1
ATOM 725 N N . ASP A 1 96 ? 19.812 -18.384 -31.040 1.00 64.69 96 ASP A N 1
ATOM 726 C CA . ASP A 1 96 ? 20.208 -19.469 -30.123 1.00 64.69 96 ASP A CA 1
ATOM 727 C C . ASP A 1 96 ? 20.553 -18.928 -28.728 1.00 64.69 96 ASP A C 1
ATOM 729 O O . ASP A 1 96 ? 21.260 -17.937 -28.588 1.00 64.69 96 ASP A O 1
ATOM 733 N N . SER A 1 97 ? 20.006 -19.479 -27.640 1.00 57.75 97 SER A N 1
ATOM 734 C CA . SER A 1 97 ? 20.652 -20.588 -26.908 1.00 57.75 97 SER A CA 1
ATOM 735 C C . SER A 1 97 ? 19.686 -21.368 -25.988 1.00 57.75 97 SER A C 1
ATOM 737 O O . SER A 1 97 ? 20.082 -22.233 -25.208 1.00 57.75 97 SER A O 1
ATOM 739 N N . CYS A 1 98 ? 18.389 -21.065 -26.062 1.00 73.38 98 CYS A N 1
ATOM 740 C CA . CYS A 1 98 ? 17.371 -21.488 -25.093 1.00 73.38 98 CYS A CA 1
ATOM 741 C C . CYS A 1 98 ? 16.560 -22.726 -25.542 1.00 73.38 98 CYS A C 1
ATOM 743 O O . CYS A 1 98 ? 15.352 -22.814 -25.301 1.00 73.38 98 CYS A O 1
ATOM 745 N N . THR A 1 99 ? 17.175 -23.688 -26.235 1.00 77.44 99 THR A N 1
ATOM 746 C CA . THR A 1 99 ? 16.464 -24.856 -26.802 1.00 77.44 99 THR A CA 1
ATOM 747 C C . THR A 1 99 ? 15.744 -25.684 -25.734 1.00 77.44 99 THR A C 1
ATOM 749 O O . THR A 1 99 ? 14.592 -26.078 -25.926 1.00 77.44 99 THR A O 1
ATOM 752 N N . TRP A 1 100 ? 16.361 -25.857 -24.562 1.00 75.00 100 TRP A N 1
ATOM 753 C CA . TRP A 1 100 ? 15.755 -26.540 -23.417 1.00 75.00 100 TRP A CA 1
ATOM 754 C C . TRP A 1 100 ? 14.510 -25.807 -22.888 1.00 75.00 100 TRP A C 1
ATOM 756 O O . TRP A 1 100 ? 13.507 -26.445 -22.561 1.00 75.00 100 TRP A O 1
ATOM 766 N N . MET A 1 101 ? 14.539 -24.469 -22.843 1.00 76.06 101 MET A N 1
ATOM 767 C CA . MET A 1 101 ? 13.420 -23.646 -22.377 1.00 76.06 101 MET A CA 1
ATOM 768 C C . MET A 1 101 ? 12.265 -23.709 -23.380 1.00 76.06 101 MET A C 1
ATOM 770 O O . MET A 1 101 ? 11.110 -23.873 -22.987 1.00 76.06 101 MET A O 1
ATOM 774 N N . LYS A 1 102 ? 12.577 -23.664 -24.682 1.00 77.19 102 LYS A N 1
ATOM 775 C CA . LYS A 1 102 ? 11.604 -23.851 -25.771 1.00 77.19 102 LYS A CA 1
ATOM 776 C C . LYS A 1 102 ? 10.953 -25.246 -25.721 1.00 77.19 102 LYS A C 1
ATOM 778 O O . LYS A 1 102 ? 9.754 -25.362 -25.974 1.00 77.19 102 LYS A O 1
ATOM 783 N N . ALA A 1 103 ? 11.707 -26.286 -25.357 1.00 80.12 103 ALA A N 1
ATOM 784 C CA . ALA A 1 103 ? 11.207 -27.659 -25.261 1.00 80.12 103 ALA A CA 1
ATOM 785 C C . ALA A 1 103 ? 10.324 -27.896 -24.020 1.00 80.12 103 ALA A C 1
ATOM 787 O O . ALA A 1 103 ? 9.229 -28.446 -24.141 1.00 80.12 103 ALA A O 1
ATOM 788 N N . ASN A 1 104 ? 10.773 -27.445 -22.844 1.00 77.56 104 ASN A N 1
ATOM 789 C CA . ASN A 1 104 ? 10.181 -27.822 -21.555 1.00 77.56 104 ASN A CA 1
ATOM 790 C C . ASN A 1 104 ? 9.289 -26.736 -20.927 1.00 77.56 104 ASN A C 1
ATOM 792 O O . ASN A 1 104 ? 8.456 -27.042 -20.078 1.00 77.56 104 ASN A O 1
ATOM 796 N N . GLN A 1 105 ? 9.442 -25.465 -21.319 1.00 79.12 105 GLN A N 1
ATOM 797 C CA . GLN A 1 105 ? 8.769 -24.311 -20.703 1.00 79.12 105 GLN A CA 1
ATOM 798 C C . GLN A 1 105 ? 8.241 -23.330 -21.767 1.00 79.12 105 GLN A C 1
ATOM 800 O O . GLN A 1 105 ? 8.563 -22.142 -21.774 1.00 79.12 105 GLN A O 1
ATOM 805 N N . LYS A 1 106 ? 7.377 -23.819 -22.668 1.00 80.69 106 LYS A N 1
ATOM 806 C CA . LYS A 1 106 ? 6.864 -23.063 -23.833 1.00 80.69 106 LYS A CA 1
ATOM 807 C C . LYS A 1 106 ? 6.292 -21.677 -23.502 1.00 80.69 106 LYS A C 1
ATOM 809 O O . LYS A 1 106 ? 6.500 -20.739 -24.264 1.00 80.69 106 LYS A O 1
ATOM 814 N N . GLN A 1 107 ? 5.578 -21.532 -22.383 1.00 78.69 107 GLN A N 1
ATOM 815 C CA . GLN A 1 107 ? 4.999 -20.244 -21.968 1.00 78.69 107 GLN A CA 1
ATOM 816 C C . GLN A 1 107 ? 6.079 -19.223 -21.590 1.00 78.69 107 GLN A C 1
ATOM 818 O O . GLN A 1 107 ? 6.021 -18.080 -22.038 1.00 78.69 107 GLN A O 1
ATOM 823 N N . ARG A 1 108 ? 7.095 -19.657 -20.835 1.00 78.94 108 ARG A N 1
ATOM 824 C CA . ARG A 1 108 ? 8.260 -18.841 -20.475 1.00 78.94 108 ARG A CA 1
ATOM 825 C C . ARG A 1 108 ? 9.040 -18.426 -21.720 1.00 78.94 108 ARG A C 1
ATOM 827 O O . ARG A 1 108 ? 9.315 -17.247 -21.899 1.00 78.94 108 ARG A O 1
ATOM 834 N N . ALA A 1 109 ? 9.303 -19.373 -22.621 1.00 80.81 109 ALA A N 1
ATOM 835 C CA . ALA A 1 109 ? 9.987 -19.090 -23.881 1.00 80.81 109 ALA A CA 1
ATOM 836 C C . ALA A 1 109 ? 9.224 -18.062 -24.736 1.00 80.81 109 ALA A C 1
ATOM 838 O O . ALA A 1 109 ? 9.838 -17.169 -25.311 1.00 80.81 109 ALA A O 1
ATOM 839 N N . ARG A 1 110 ? 7.886 -18.143 -24.787 1.00 83.69 110 ARG A N 1
ATOM 840 C CA . ARG A 1 110 ? 7.054 -17.171 -25.513 1.00 83.69 110 ARG A CA 1
ATOM 841 C C . ARG A 1 110 ? 7.138 -15.766 -24.912 1.00 83.69 110 ARG A C 1
ATOM 843 O O . ARG A 1 110 ? 7.204 -14.807 -25.672 1.00 83.69 110 ARG A O 1
ATOM 850 N N . LEU A 1 111 ? 7.141 -15.649 -23.583 1.00 81.81 111 LEU A N 1
ATOM 851 C CA . LEU A 1 111 ? 7.322 -14.368 -22.896 1.00 81.81 111 LEU A CA 1
ATOM 852 C C . LEU A 1 111 ? 8.700 -13.777 -23.216 1.00 81.81 111 LEU A C 1
ATOM 854 O O . LEU A 1 111 ? 8.775 -12.667 -23.724 1.00 81.81 111 LEU A O 1
ATOM 858 N N . CYS A 1 112 ? 9.770 -14.546 -23.008 1.00 79.94 112 CYS A N 1
ATOM 859 C CA . CYS A 1 112 ? 11.147 -14.076 -23.185 1.00 79.94 112 CYS A CA 1
ATOM 860 C C . CYS A 1 112 ? 11.546 -13.834 -24.652 1.00 79.94 112 CYS A C 1
ATOM 862 O O . CYS A 1 112 ? 12.502 -13.116 -24.937 1.00 79.94 112 CYS A O 1
ATOM 864 N N . ALA A 1 113 ? 10.821 -14.415 -25.612 1.00 82.69 113 ALA A N 1
ATOM 865 C CA . ALA A 1 113 ? 10.987 -14.082 -27.025 1.00 82.69 113 ALA A CA 1
ATOM 866 C C . ALA A 1 113 ? 10.432 -12.688 -27.365 1.00 82.69 113 ALA A C 1
ATOM 868 O O . ALA A 1 113 ? 10.937 -12.038 -28.275 1.00 82.69 113 ALA A O 1
ATOM 869 N N . HIS A 1 114 ? 9.396 -12.239 -26.651 1.00 82.75 114 HIS A N 1
ATOM 870 C CA . HIS A 1 114 ? 8.717 -10.971 -26.913 1.00 82.75 114 HIS A CA 1
ATOM 871 C C . HIS A 1 114 ? 9.158 -9.839 -25.978 1.00 82.75 114 HIS A C 1
ATOM 873 O O . HIS A 1 114 ? 9.128 -8.674 -26.365 1.00 82.75 114 HIS A O 1
ATOM 879 N N . SER A 1 115 ? 9.540 -10.166 -24.747 1.00 81.31 115 SER A N 1
ATOM 880 C CA . SER A 1 115 ? 9.793 -9.203 -23.682 1.00 81.31 115 SER A CA 1
ATOM 881 C C . SER A 1 115 ? 11.088 -9.537 -22.951 1.00 81.31 115 SER A C 1
ATOM 883 O O . SER A 1 115 ? 11.405 -10.705 -22.735 1.00 81.31 115 SER A O 1
ATOM 885 N N . ASP A 1 116 ? 11.820 -8.499 -22.562 1.00 81.19 116 ASP A N 1
ATOM 886 C CA . ASP A 1 116 ? 13.082 -8.595 -21.827 1.00 81.19 116 ASP A CA 1
ATOM 887 C C . ASP A 1 116 ? 13.012 -7.780 -20.527 1.00 81.19 116 ASP A C 1
ATOM 889 O O . ASP A 1 116 ? 11.993 -7.142 -20.251 1.00 81.19 116 ASP A O 1
ATOM 893 N N . GLY A 1 117 ? 14.074 -7.804 -19.724 1.00 78.44 117 GLY A N 1
ATOM 894 C CA . GLY A 1 117 ? 14.134 -7.078 -18.454 1.00 78.44 117 GLY A CA 1
ATOM 895 C C . GLY A 1 117 ? 13.524 -7.840 -17.271 1.00 78.44 117 GLY A C 1
ATOM 896 O O . GLY A 1 117 ? 13.073 -7.242 -16.295 1.00 78.44 117 GLY A O 1
ATOM 897 N N . TYR A 1 118 ? 13.466 -9.171 -17.371 1.00 79.25 118 TYR A N 1
ATOM 898 C CA . TYR A 1 118 ? 12.956 -10.063 -16.321 1.00 79.25 118 TYR A CA 1
ATOM 899 C C . TYR A 1 118 ? 14.071 -10.868 -15.624 1.00 79.25 118 TYR A C 1
ATOM 901 O O . TYR A 1 118 ? 13.771 -11.769 -14.836 1.00 79.25 118 TYR A O 1
ATOM 909 N N . GLY A 1 119 ? 15.344 -10.556 -15.904 1.00 79.19 119 GLY A N 1
ATOM 910 C CA . GLY A 1 119 ? 16.516 -11.152 -15.255 1.00 79.19 119 GLY A CA 1
ATOM 911 C C . GLY A 1 119 ? 16.564 -12.666 -15.427 1.00 79.19 119 GLY A C 1
ATOM 912 O O . GLY A 1 119 ? 16.339 -13.175 -16.527 1.00 79.19 119 GLY A O 1
ATOM 913 N N . ASP A 1 120 ? 16.770 -13.388 -14.324 1.00 78.56 120 ASP A N 1
ATOM 914 C CA . ASP A 1 120 ? 16.846 -14.855 -14.266 1.00 78.56 120 ASP A CA 1
ATOM 915 C C . ASP A 1 120 ? 15.687 -15.564 -14.982 1.00 78.56 120 ASP A C 1
ATOM 917 O O . ASP A 1 120 ? 15.849 -16.667 -15.509 1.00 78.56 120 ASP A O 1
ATOM 921 N N . LEU A 1 121 ? 14.499 -14.942 -15.046 1.00 79.31 121 LEU A N 1
ATOM 922 C CA . LEU A 1 121 ? 13.370 -15.507 -15.781 1.00 79.31 121 LEU A CA 1
ATOM 923 C C . LEU A 1 121 ? 13.678 -15.653 -17.273 1.00 79.31 121 LEU A C 1
ATOM 925 O O . LEU A 1 121 ? 13.225 -16.619 -17.871 1.00 79.31 121 LEU A O 1
ATOM 929 N N . CYS A 1 122 ? 14.442 -14.761 -17.886 1.00 79.00 122 CYS A N 1
ATOM 930 C CA . CYS A 1 122 ? 14.793 -14.862 -19.303 1.00 79.00 122 CYS A CA 1
ATOM 931 C C . CYS A 1 122 ? 16.246 -15.272 -19.552 1.00 79.00 122 CYS A C 1
ATOM 933 O O . CYS A 1 122 ? 16.636 -15.435 -20.707 1.00 79.00 122 CYS A O 1
ATOM 935 N N . ASP A 1 123 ? 17.010 -15.546 -18.495 1.00 77.44 123 ASP A N 1
ATOM 936 C CA . ASP A 1 123 ? 18.344 -16.121 -18.606 1.00 77.44 123 ASP A CA 1
ATOM 937 C C . ASP A 1 123 ? 18.283 -17.619 -18.982 1.00 77.44 123 ASP A C 1
ATOM 939 O O . ASP A 1 123 ? 17.693 -18.453 -18.286 1.00 77.44 123 ASP A O 1
ATOM 943 N N . CYS A 1 124 ? 18.907 -17.961 -20.113 1.00 76.62 124 CYS A N 1
ATOM 944 C CA . CYS A 1 124 ? 19.009 -19.322 -20.643 1.00 76.62 124 CYS A CA 1
ATOM 945 C C . CYS A 1 124 ? 19.974 -20.219 -19.860 1.00 76.62 124 CYS A C 1
ATOM 947 O O . CYS A 1 124 ? 19.876 -21.444 -19.959 1.00 76.62 124 CYS A O 1
ATOM 949 N N . SER A 1 125 ? 20.912 -19.631 -19.117 1.00 74.88 125 SER A N 1
ATOM 950 C CA . SER A 1 125 ? 21.867 -20.351 -18.273 1.00 74.88 125 SER A CA 1
ATOM 951 C C . SER A 1 125 ? 21.245 -20.762 -16.935 1.00 74.88 125 SER A C 1
ATOM 953 O O . SER A 1 125 ? 21.617 -21.785 -16.351 1.00 74.88 125 SER A O 1
ATOM 955 N N . VAL A 1 126 ? 20.223 -20.025 -16.487 1.00 73.19 126 VAL A N 1
ATOM 956 C CA . VAL A 1 126 ? 19.538 -20.272 -15.222 1.00 73.19 126 VAL A CA 1
ATOM 957 C C . VAL A 1 126 ? 18.384 -21.252 -15.421 1.00 73.19 126 VAL A C 1
ATOM 959 O O . VAL A 1 126 ? 17.331 -20.959 -16.006 1.00 73.19 126 VAL A O 1
ATOM 962 N N . HIS A 1 127 ? 18.546 -22.439 -14.838 1.00 71.44 127 HIS A N 1
ATOM 963 C CA . HIS A 1 127 ? 17.438 -23.361 -14.623 1.00 71.44 127 HIS A CA 1
ATOM 964 C C . HIS A 1 127 ? 16.562 -22.804 -13.505 1.00 71.44 127 HIS A C 1
ATOM 966 O O . HIS A 1 127 ? 16.727 -23.156 -12.340 1.00 71.44 127 HIS A O 1
ATOM 972 N N . VAL A 1 128 ? 15.646 -21.899 -13.857 1.00 62.31 128 VAL A N 1
ATOM 973 C CA . VAL A 1 128 ? 14.713 -21.338 -12.877 1.00 62.31 128 VAL A CA 1
ATOM 974 C C . VAL A 1 128 ? 13.922 -22.493 -12.256 1.00 62.31 128 VAL A C 1
ATOM 976 O O . VAL A 1 128 ? 13.246 -23.226 -12.993 1.00 62.31 128 VAL A O 1
ATOM 979 N N . PRO A 1 129 ? 14.026 -22.702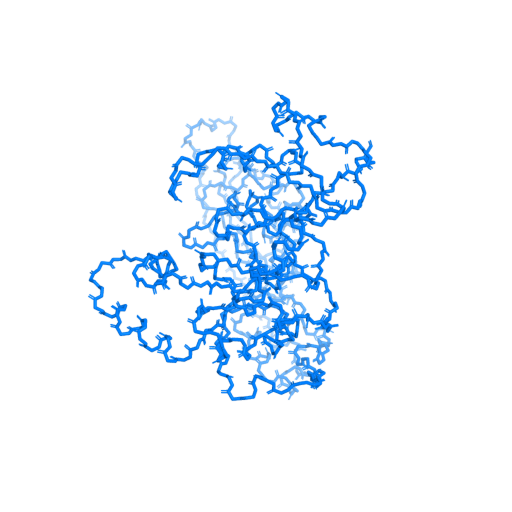 -10.930 1.00 54.81 129 PRO A N 1
ATOM 980 C CA . PRO A 1 129 ? 13.380 -23.824 -10.269 1.00 54.81 129 PRO A CA 1
ATOM 981 C C . PRO A 1 129 ? 11.858 -23.759 -10.434 1.00 54.81 129 PRO A C 1
ATOM 983 O O . PRO A 1 129 ? 11.286 -22.699 -10.689 1.00 54.81 129 PRO A O 1
ATOM 986 N N . GLN A 1 130 ? 11.175 -24.871 -10.150 1.00 50.62 130 GLN A N 1
ATOM 987 C CA . GLN A 1 130 ? 9.710 -24.937 -10.002 1.00 50.62 130 GLN A CA 1
ATOM 988 C C . GLN A 1 130 ? 9.114 -23.899 -9.022 1.00 50.62 130 GLN A C 1
ATOM 990 O O . GLN A 1 130 ? 7.904 -23.813 -8.917 1.00 50.62 130 GLN A O 1
ATOM 995 N N . ILE A 1 131 ? 9.921 -23.086 -8.335 1.00 43.59 131 ILE A N 1
ATOM 996 C CA . ILE A 1 131 ? 9.526 -22.014 -7.408 1.00 43.59 131 ILE A CA 1
ATOM 997 C C . ILE A 1 131 ? 8.560 -20.975 -8.005 1.00 43.59 131 ILE A C 1
ATOM 999 O O . ILE A 1 131 ? 7.790 -20.384 -7.253 1.00 43.59 131 ILE A O 1
ATOM 1003 N N . LEU A 1 132 ? 8.539 -20.778 -9.330 1.00 51.00 132 LEU A N 1
ATOM 1004 C CA . LEU A 1 132 ? 7.527 -19.932 -9.990 1.00 51.00 132 LEU A CA 1
ATOM 1005 C C . LEU A 1 132 ? 6.156 -20.615 -10.146 1.00 51.00 132 LEU A C 1
ATOM 1007 O O . LEU A 1 132 ? 5.163 -19.958 -10.445 1.00 51.00 132 LEU A O 1
ATOM 1011 N N . LEU A 1 133 ? 6.096 -21.922 -9.910 1.00 53.03 133 LEU A N 1
ATOM 1012 C CA . LEU A 1 133 ? 4.887 -22.705 -9.696 1.00 53.03 133 LEU A CA 1
ATOM 1013 C C . LEU A 1 133 ? 4.930 -23.187 -8.243 1.00 53.03 133 LEU A C 1
ATOM 1015 O O . LEU A 1 133 ? 5.228 -24.361 -8.007 1.00 53.03 133 LEU A O 1
ATOM 1019 N N . PRO A 1 134 ? 4.726 -22.294 -7.253 1.00 54.03 134 PRO A N 1
ATOM 1020 C CA . PRO A 1 134 ? 4.757 -22.701 -5.859 1.00 54.03 134 PRO A CA 1
ATOM 1021 C C . PRO A 1 134 ? 3.825 -23.898 -5.703 1.00 54.03 134 PRO A C 1
ATOM 1023 O O . PRO A 1 134 ? 2.644 -23.786 -6.013 1.00 54.03 134 PRO A O 1
ATOM 1026 N N . GLN A 1 135 ? 4.367 -25.041 -5.275 1.00 56.25 135 GLN A N 1
ATOM 1027 C CA . GLN A 1 135 ? 3.572 -26.171 -4.807 1.00 56.25 135 GLN A CA 1
ATOM 1028 C C . GLN A 1 135 ? 2.827 -25.636 -3.584 1.00 56.25 135 GLN A C 1
ATOM 1030 O O . GLN A 1 135 ? 3.466 -25.403 -2.553 1.00 56.25 135 GLN A O 1
ATOM 1035 N N . PRO A 1 136 ? 1.531 -25.300 -3.701 1.00 60.00 136 PRO A N 1
ATOM 1036 C CA . PRO A 1 136 ? 0.858 -24.619 -2.620 1.00 60.00 136 PRO A CA 1
ATOM 1037 C C . PRO A 1 136 ? 0.745 -25.616 -1.474 1.00 60.00 136 PRO A C 1
ATOM 1039 O O . PRO A 1 136 ? 0.139 -26.675 -1.629 1.00 60.00 136 PRO A O 1
ATOM 1042 N N . THR A 1 137 ? 1.346 -25.298 -0.329 1.00 65.00 137 THR A N 1
ATOM 1043 C CA . THR A 1 137 ? 1.133 -26.090 0.879 1.00 65.00 137 THR A CA 1
ATOM 1044 C C . THR A 1 137 ? -0.365 -26.075 1.177 1.00 65.00 137 THR A C 1
ATOM 1046 O O . THR A 1 137 ? -0.925 -24.981 1.322 1.00 65.00 137 THR A O 1
ATOM 1049 N N . PRO A 1 138 ? -1.032 -27.242 1.246 1.00 66.25 138 PRO A N 1
ATOM 1050 C CA . PRO A 1 138 ? -2.438 -27.299 1.598 1.00 66.25 138 PRO A CA 1
ATOM 1051 C C . PRO A 1 138 ? -2.648 -26.609 2.940 1.00 66.25 138 PRO A C 1
ATOM 1053 O O . PRO A 1 138 ? -1.935 -26.871 3.910 1.00 66.25 138 PRO A O 1
ATOM 1056 N N . LEU A 1 139 ? -3.609 -25.697 2.982 1.00 65.94 139 LEU A N 1
ATOM 1057 C CA . LEU A 1 139 ? -3.973 -25.030 4.219 1.00 65.94 139 LEU A CA 1
ATOM 1058 C C . LEU A 1 139 ? -4.858 -25.947 5.062 1.00 65.94 139 LEU A C 1
ATOM 1060 O O . LEU A 1 139 ? -5.654 -26.697 4.501 1.00 65.94 139 LEU A O 1
ATOM 1064 N N . PRO A 1 140 ? -4.771 -25.867 6.399 1.00 66.56 140 PRO A N 1
ATOM 1065 C CA . PRO A 1 140 ? -5.561 -26.718 7.283 1.00 66.56 140 PRO A CA 1
ATOM 1066 C C . PRO A 1 140 ? -7.050 -26.323 7.358 1.00 66.56 140 PRO A C 1
ATOM 1068 O O . PRO A 1 140 ? -7.792 -26.927 8.122 1.00 66.56 140 PRO A O 1
ATOM 1071 N N . TYR A 1 141 ? -7.493 -25.318 6.595 1.00 66.62 141 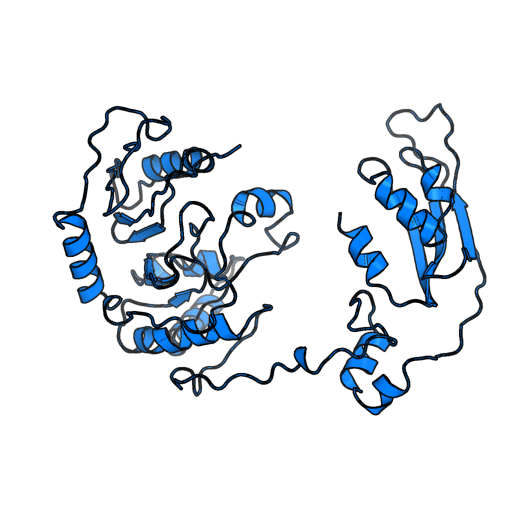TYR A N 1
ATOM 1072 C CA . TYR A 1 141 ? -8.859 -24.785 6.595 1.00 66.62 141 TYR A CA 1
ATOM 1073 C C . TYR A 1 141 ? -9.335 -24.468 5.171 1.00 66.62 141 TYR A C 1
ATOM 1075 O O . TYR A 1 141 ? -8.560 -24.006 4.330 1.00 66.62 141 TYR A O 1
ATOM 1083 N N . ASP A 1 142 ? -10.628 -24.678 4.916 1.00 69.69 142 ASP A N 1
ATOM 1084 C CA . ASP A 1 142 ? -11.277 -24.550 3.607 1.00 69.69 142 ASP A CA 1
ATOM 1085 C C . ASP A 1 142 ? -12.269 -23.374 3.516 1.00 69.69 142 ASP A C 1
ATOM 1087 O O . ASP A 1 142 ? -13.015 -23.280 2.547 1.00 69.69 142 ASP A O 1
ATOM 1091 N N . GLY A 1 143 ? -12.229 -22.424 4.458 1.00 69.50 143 GLY A N 1
ATOM 1092 C CA . GLY A 1 143 ? -13.171 -21.293 4.543 1.00 69.50 143 GLY A CA 1
ATOM 1093 C C . GLY A 1 143 ? -13.195 -20.325 3.346 1.00 69.50 143 GLY A C 1
ATOM 1094 O O . GLY A 1 143 ? -14.060 -19.461 3.282 1.00 69.50 143 GLY A O 1
ATOM 1095 N N . LEU A 1 144 ? -12.273 -20.460 2.384 1.00 74.00 144 LEU A N 1
ATOM 1096 C CA . LEU A 1 144 ? -12.280 -19.717 1.110 1.00 74.00 144 LEU A CA 1
ATOM 1097 C C . LEU A 1 144 ? -12.752 -20.560 -0.083 1.00 74.00 144 LEU A C 1
ATOM 1099 O O . LEU A 1 144 ? -12.680 -20.117 -1.231 1.00 74.00 144 LEU A O 1
ATOM 1103 N N . ARG A 1 145 ? -13.204 -21.796 0.146 1.00 76.00 145 ARG A N 1
ATOM 1104 C CA . ARG A 1 145 ? -13.674 -22.677 -0.921 1.00 76.00 145 ARG A CA 1
ATOM 1105 C C . ARG A 1 145 ? -14.914 -22.068 -1.579 1.00 76.00 145 ARG A C 1
ATOM 1107 O O . ARG A 1 145 ? -15.943 -21.894 -0.943 1.00 76.00 145 ARG A O 1
ATOM 1114 N N . GLY A 1 146 ? -14.812 -21.772 -2.874 1.00 72.75 146 GLY A N 1
ATOM 1115 C CA . GLY A 1 146 ? -15.876 -21.113 -3.643 1.00 72.75 146 GLY A CA 1
ATOM 1116 C C . GLY A 1 146 ? -15.791 -19.581 -3.666 1.00 72.75 146 GLY A C 1
ATOM 1117 O O . GLY A 1 146 ? -16.554 -18.954 -4.399 1.00 72.75 146 GLY A O 1
ATOM 1118 N N . THR A 1 147 ? -14.844 -18.975 -2.943 1.00 76.56 147 THR A N 1
ATOM 1119 C CA . THR A 1 147 ? -14.576 -17.533 -3.009 1.00 76.56 147 THR A CA 1
ATOM 1120 C C . THR A 1 147 ? -13.836 -17.188 -4.300 1.00 76.56 147 THR A C 1
ATOM 1122 O O . THR A 1 147 ? -12.809 -17.783 -4.629 1.00 76.56 147 THR A O 1
ATOM 1125 N N . VAL A 1 148 ? -14.341 -16.199 -5.039 1.00 78.12 148 VAL A N 1
ATOM 1126 C CA . VAL A 1 148 ? -13.684 -15.691 -6.250 1.00 78.12 148 VAL A CA 1
ATOM 1127 C C . VAL A 1 148 ? -12.522 -14.787 -5.845 1.00 78.12 148 VAL A C 1
ATOM 1129 O O . VAL A 1 148 ? -12.724 -13.779 -5.171 1.00 78.12 148 VAL A O 1
ATOM 1132 N N . VAL A 1 149 ? -11.307 -15.128 -6.276 1.00 73.88 149 VAL A N 1
ATOM 1133 C CA . VAL A 1 149 ? -10.118 -14.297 -6.058 1.00 73.88 149 VAL A CA 1
ATOM 1134 C C . VAL A 1 149 ? -9.870 -13.447 -7.298 1.00 73.88 149 VAL A C 1
ATOM 1136 O O . VAL A 1 149 ? -9.484 -13.963 -8.346 1.00 73.88 149 VAL A O 1
ATOM 1139 N N . LEU A 1 150 ? -10.056 -12.134 -7.170 1.00 72.62 150 LEU A N 1
ATOM 1140 C CA . LEU A 1 150 ? -9.616 -11.166 -8.169 1.00 72.62 150 LEU A CA 1
ATOM 1141 C C . LEU A 1 150 ? -8.205 -10.695 -7.804 1.00 72.62 150 LEU A C 1
ATOM 1143 O O . LEU A 1 150 ? -8.019 -9.927 -6.861 1.00 72.62 150 LEU A O 1
ATOM 1147 N N . VAL A 1 151 ? -7.196 -11.180 -8.526 1.00 63.19 151 VAL A N 1
ATOM 1148 C CA . VAL A 1 151 ? -5.803 -10.790 -8.275 1.00 63.19 151 VAL A CA 1
ATOM 1149 C C . VAL A 1 151 ? -5.494 -9.491 -9.008 1.00 63.19 151 VAL A C 1
ATOM 1151 O O . VAL A 1 151 ? -5.296 -9.485 -10.221 1.00 63.19 151 VAL A O 1
ATOM 1154 N N . ILE A 1 152 ? -5.381 -8.404 -8.249 1.00 60.50 152 ILE A N 1
ATOM 1155 C CA . ILE A 1 152 ? -4.762 -7.153 -8.697 1.00 60.50 152 ILE A CA 1
ATOM 1156 C C . ILE A 1 152 ? -3.376 -7.102 -8.036 1.00 60.50 152 ILE A C 1
ATOM 1158 O O . ILE A 1 152 ? -3.221 -6.604 -6.931 1.00 60.50 152 ILE A O 1
ATOM 1162 N N . ALA A 1 153 ? -2.436 -7.789 -8.698 1.00 57.75 153 ALA A N 1
ATOM 1163 C CA . ALA A 1 153 ? -1.003 -8.012 -8.435 1.00 57.75 153 ALA A CA 1
ATOM 1164 C C . ALA A 1 153 ? -0.461 -8.007 -6.980 1.00 57.75 153 ALA A C 1
ATOM 1166 O O . ALA A 1 153 ? -0.465 -7.005 -6.273 1.00 57.75 153 ALA A O 1
ATOM 1167 N N . GLY A 1 154 ? 0.202 -9.114 -6.608 1.00 56.44 154 GLY A N 1
ATOM 1168 C CA . GLY A 1 154 ? 1.063 -9.236 -5.424 1.00 56.44 154 GLY A CA 1
ATOM 1169 C C . GLY A 1 154 ? 1.997 -10.458 -5.498 1.00 56.44 154 GLY A C 1
ATOM 1170 O O . GLY A 1 154 ? 1.797 -11.350 -6.315 1.00 56.44 154 GLY A O 1
ATOM 1171 N N . ASN A 1 155 ? 3.027 -10.496 -4.645 1.00 56.47 155 ASN A N 1
ATOM 1172 C CA . ASN A 1 155 ? 4.139 -11.470 -4.676 1.00 56.47 155 ASN A CA 1
ATOM 1173 C C . ASN A 1 155 ? 4.001 -12.620 -3.644 1.00 56.47 155 ASN A C 1
ATOM 1175 O O . ASN A 1 155 ? 4.746 -13.593 -3.714 1.00 56.47 155 ASN A O 1
ATOM 1179 N N . ARG A 1 156 ? 3.036 -12.567 -2.703 1.00 59.22 156 ARG A N 1
ATOM 1180 C CA . ARG A 1 156 ? 2.929 -13.535 -1.581 1.00 59.22 156 ARG A CA 1
ATOM 1181 C C . ARG A 1 156 ? 1.491 -13.974 -1.252 1.00 59.22 156 ARG A C 1
ATOM 1183 O O . ARG A 1 156 ? 0.930 -13.526 -0.252 1.00 59.22 156 ARG A O 1
ATOM 1190 N N . PRO A 1 157 ? 0.887 -14.885 -2.034 1.00 65.00 157 PRO A N 1
ATOM 1191 C CA . PRO A 1 157 ? -0.515 -15.271 -1.855 1.00 65.00 157 PRO A CA 1
ATOM 1192 C C . PRO A 1 157 ? -0.798 -16.078 -0.574 1.00 65.00 157 PRO A C 1
ATOM 1194 O O . PRO A 1 157 ? -1.912 -16.027 -0.067 1.00 65.00 157 PRO A O 1
ATOM 1197 N N . SER A 1 158 ? 0.178 -16.799 -0.008 1.00 64.06 158 SER A N 1
ATOM 1198 C CA . SER A 1 158 ? -0.063 -17.745 1.099 1.00 64.06 158 SER A CA 1
ATOM 1199 C C . SER A 1 158 ? -0.431 -17.086 2.436 1.00 64.06 158 SER A C 1
ATOM 1201 O O . SER A 1 158 ? -1.393 -17.505 3.077 1.00 64.06 158 SER A O 1
ATOM 1203 N N . SER A 1 159 ? 0.294 -16.042 2.859 1.00 66.75 159 SER A N 1
ATOM 1204 C CA . SER A 1 159 ? -0.017 -15.288 4.091 1.00 66.75 159 SER A CA 1
ATOM 1205 C C . SER A 1 159 ? -1.358 -14.555 3.972 1.00 66.75 159 SER A C 1
ATOM 1207 O O . SER A 1 159 ? -2.170 -14.575 4.899 1.00 66.75 159 SER A O 1
ATOM 1209 N N . LEU A 1 160 ? -1.615 -13.978 2.795 1.00 76.31 160 LEU A N 1
ATOM 1210 C CA . LEU A 1 160 ? -2.863 -13.298 2.469 1.00 76.31 160 LEU A CA 1
ATOM 1211 C C . LEU A 1 160 ? -4.058 -14.262 2.525 1.00 76.31 160 LEU A C 1
ATOM 1213 O O . LEU A 1 160 ? -5.055 -13.982 3.185 1.00 76.31 160 LEU A O 1
ATOM 1217 N N . TYR A 1 161 ? -3.927 -15.433 1.899 1.00 75.38 161 TYR A N 1
ATOM 1218 C CA . TYR A 1 161 ? -4.966 -16.459 1.890 1.00 75.38 161 TYR A CA 1
ATOM 1219 C C . TYR A 1 161 ? -5.220 -17.021 3.299 1.00 75.38 161 TYR A C 1
ATOM 1221 O O . TYR A 1 161 ? -6.371 -17.161 3.698 1.00 75.38 161 TYR A O 1
ATOM 1229 N N . SER A 1 162 ? -4.171 -17.300 4.086 1.00 77.75 162 SER A N 1
ATOM 1230 C CA . SER A 1 162 ? -4.300 -17.742 5.488 1.00 77.75 162 SER A CA 1
ATOM 1231 C C . SER A 1 162 ? -5.090 -16.746 6.342 1.00 77.75 162 SER A C 1
ATOM 1233 O O . SER A 1 162 ? -5.911 -17.142 7.169 1.00 77.75 162 SER A O 1
ATOM 1235 N N . TYR A 1 163 ? -4.822 -15.451 6.164 1.00 85.12 163 TYR A N 1
ATOM 1236 C CA . TYR A 1 163 ? -5.510 -14.380 6.880 1.00 85.12 163 TYR A CA 1
ATOM 1237 C C . TYR A 1 163 ? -6.991 -14.290 6.492 1.00 85.12 163 TYR A C 1
ATOM 1239 O O . TYR A 1 163 ? -7.855 -14.320 7.372 1.00 85.12 163 TYR A O 1
ATOM 1247 N N . PHE A 1 164 ? -7.294 -14.246 5.192 1.00 87.38 164 PHE A N 1
ATOM 1248 C CA . PHE A 1 164 ? -8.678 -14.183 4.725 1.00 87.38 164 PHE A CA 1
ATOM 1249 C C . PHE A 1 164 ? -9.465 -15.452 5.052 1.00 87.38 164 PHE A C 1
ATOM 1251 O O . PHE A 1 164 ? -10.619 -15.352 5.444 1.00 87.38 164 PHE A O 1
ATOM 1258 N N . GLY A 1 165 ? -8.855 -16.638 4.993 1.00 82.56 165 GLY A N 1
ATOM 1259 C CA . GLY A 1 165 ? -9.553 -17.885 5.313 1.00 82.56 165 GLY A CA 1
ATOM 1260 C C . GLY A 1 165 ? -9.989 -18.006 6.769 1.00 82.56 165 GLY A C 1
ATOM 1261 O O . GLY A 1 165 ? -11.037 -18.583 7.034 1.00 82.56 165 GLY A O 1
ATOM 1262 N N . GLN A 1 166 ? -9.244 -17.411 7.702 1.00 87.88 166 GLN A N 1
ATOM 1263 C CA . GLN A 1 166 ? -9.640 -17.367 9.113 1.00 87.88 166 GLN A CA 1
ATOM 1264 C C . GLN A 1 166 ? -10.696 -16.291 9.403 1.00 87.88 166 GLN A C 1
ATOM 1266 O O . GLN A 1 166 ? -11.428 -16.414 10.377 1.00 87.88 166 GLN A O 1
ATOM 1271 N N . THR A 1 167 ? -10.789 -15.242 8.580 1.00 90.75 167 THR A N 1
ATOM 1272 C CA . THR A 1 167 ? -11.647 -14.067 8.834 1.00 90.75 167 THR A CA 1
ATOM 1273 C C . THR A 1 167 ? -12.885 -13.989 7.938 1.00 90.75 167 THR A C 1
ATOM 1275 O O . THR A 1 167 ? -13.793 -13.225 8.247 1.00 90.75 167 THR A O 1
ATOM 1278 N N . ALA A 1 168 ? -12.972 -14.782 6.865 1.00 89.00 168 ALA A N 1
ATOM 1279 C CA . ALA A 1 168 ? -14.068 -14.729 5.893 1.00 89.00 168 ALA A CA 1
ATOM 1280 C C . ALA A 1 168 ? -15.449 -14.935 6.516 1.00 89.00 168 ALA A C 1
ATOM 1282 O O . ALA A 1 168 ? -16.374 -14.191 6.199 1.00 89.00 168 ALA A O 1
ATOM 1283 N N . TRP A 1 169 ? -15.564 -15.880 7.450 1.00 89.50 169 TRP A N 1
ATOM 1284 C CA . TRP A 1 169 ? -16.825 -16.191 8.122 1.00 89.50 169 TRP A CA 1
ATOM 1285 C C . TRP A 1 169 ? -17.422 -14.988 8.873 1.00 89.50 169 TRP A C 1
ATOM 1287 O O . TRP A 1 169 ? -18.639 -14.914 9.029 1.00 89.50 169 TRP A O 1
ATOM 1297 N N . LEU A 1 170 ? -16.597 -14.016 9.290 1.00 93.88 170 LEU A N 1
ATOM 1298 C CA . LEU A 1 170 ? -17.059 -12.808 9.981 1.00 93.88 170 LEU A CA 1
ATOM 1299 C C . LEU A 1 170 ? -17.950 -11.942 9.083 1.00 93.88 170 LEU A C 1
ATOM 1301 O O . LEU A 1 170 ? -18.908 -11.363 9.578 1.00 93.88 170 LEU A O 1
ATOM 1305 N N . LEU A 1 171 ? -17.695 -11.899 7.769 1.00 94.44 171 LEU A N 1
ATOM 1306 C CA . LEU A 1 171 ? -18.532 -11.155 6.814 1.00 94.44 171 LEU A CA 1
ATOM 1307 C C . LEU A 1 171 ? -19.925 -11.779 6.630 1.00 94.44 171 LEU A C 1
ATOM 1309 O O . LEU A 1 171 ? -20.851 -11.114 6.161 1.00 94.44 171 LEU A O 1
ATOM 1313 N N . ASP A 1 172 ? -20.078 -13.061 6.963 1.00 91.31 172 ASP A N 1
ATOM 1314 C CA . ASP A 1 172 ? -21.371 -13.738 6.956 1.00 91.31 172 ASP A CA 1
ATOM 1315 C C . ASP A 1 172 ? -22.078 -13.670 8.306 1.00 91.31 172 ASP A C 1
ATOM 1317 O O . ASP A 1 172 ? -23.302 -13.539 8.332 1.00 91.31 172 ASP A O 1
ATOM 1321 N N . ALA A 1 173 ? -21.319 -13.725 9.401 1.00 94.69 173 ALA A N 1
ATOM 1322 C CA . ALA A 1 173 ? -21.851 -13.721 10.757 1.00 94.69 173 ALA A CA 1
ATOM 1323 C C . ALA A 1 173 ? -22.203 -12.322 11.290 1.00 94.69 173 ALA A C 1
ATOM 1325 O O . ALA A 1 173 ? -23.116 -12.209 12.106 1.00 94.69 173 ALA A O 1
ATOM 1326 N N . ASP A 1 174 ? -21.499 -11.271 10.858 1.00 97.31 174 ASP A N 1
ATOM 1327 C CA . ASP A 1 174 ? -21.635 -9.922 11.412 1.00 97.31 174 ASP A CA 1
ATOM 1328 C C . ASP A 1 174 ? -22.024 -8.888 10.332 1.00 97.31 174 ASP A C 1
ATOM 1330 O O . ASP A 1 174 ? -21.178 -8.467 9.539 1.00 97.31 174 ASP A O 1
ATOM 1334 N N . PRO A 1 175 ? -23.293 -8.431 10.294 1.00 95.94 175 PRO A N 1
ATOM 1335 C CA . PRO A 1 175 ? -23.762 -7.459 9.305 1.00 95.94 175 PRO A CA 1
ATOM 1336 C C . PRO A 1 175 ? -23.203 -6.042 9.516 1.00 95.94 175 PRO A C 1
ATOM 1338 O O . PRO A 1 175 ? -23.349 -5.200 8.627 1.00 95.94 175 PRO A O 1
ATOM 1341 N N . SER A 1 176 ? -22.569 -5.767 10.663 1.00 96.62 176 SER A N 1
ATOM 1342 C CA . SER A 1 176 ? -21.876 -4.498 10.913 1.00 96.62 176 SER A CA 1
ATOM 1343 C C . SER A 1 176 ? -20.516 -4.419 10.206 1.00 96.62 176 SER A C 1
ATOM 1345 O O . SER A 1 176 ? -19.890 -3.362 10.188 1.00 96.62 176 SER A O 1
ATOM 1347 N N . LEU A 1 177 ? -20.053 -5.510 9.586 1.00 97.00 177 LEU A N 1
ATOM 1348 C CA . LEU A 1 177 ? -18.857 -5.528 8.752 1.00 97.00 177 LEU A CA 1
ATOM 1349 C C . LEU A 1 177 ? -19.214 -5.425 7.269 1.00 97.00 177 LEU A C 1
ATOM 1351 O O . LEU A 1 177 ? -20.182 -6.018 6.796 1.00 97.00 177 LEU A O 1
ATOM 1355 N N . TYR A 1 178 ? -18.380 -4.722 6.505 1.00 95.44 178 TYR A N 1
ATOM 1356 C CA . TYR A 1 178 ? -18.485 -4.696 5.039 1.00 95.44 178 TYR A CA 1
ATOM 1357 C C . TYR A 1 178 ? -17.198 -5.101 4.325 1.00 95.44 178 TYR A C 1
ATOM 1359 O O . TYR A 1 178 ? -17.258 -5.469 3.149 1.00 95.44 178 TYR A O 1
ATOM 1367 N N . CYS A 1 179 ? -16.048 -5.095 5.009 1.00 96.38 179 CYS A N 1
ATOM 1368 C CA . CYS A 1 179 ? -14.816 -5.611 4.428 1.00 96.38 179 CYS A CA 1
ATOM 1369 C C . CYS A 1 179 ? -13.839 -6.222 5.442 1.00 96.38 179 CYS A C 1
ATOM 1371 O O . CYS A 1 179 ? -13.894 -5.988 6.647 1.00 96.38 179 CYS A O 1
ATOM 1373 N N . VAL A 1 180 ? -12.906 -7.012 4.923 1.00 95.56 180 VAL A N 1
ATOM 1374 C CA . VAL A 1 180 ? -11.666 -7.396 5.600 1.00 95.56 180 VAL A CA 1
ATOM 1375 C C . VAL A 1 180 ? -10.526 -6.897 4.725 1.00 95.56 180 VAL A C 1
ATOM 1377 O O . VAL A 1 180 ? -10.484 -7.226 3.543 1.00 95.56 180 VAL A O 1
ATOM 1380 N N . SER A 1 181 ? -9.609 -6.109 5.274 1.00 94.69 181 SER A N 1
ATOM 1381 C CA . SER A 1 181 ? -8.472 -5.528 4.561 1.00 94.69 181 SER A CA 1
ATOM 1382 C C . SER A 1 181 ? -7.156 -6.083 5.099 1.00 94.69 181 SER A C 1
ATOM 1384 O O . SER A 1 181 ? -6.953 -6.231 6.299 1.00 94.69 181 SER A O 1
ATOM 1386 N N . ALA A 1 182 ? -6.227 -6.374 4.195 1.00 92.44 182 ALA A N 1
ATOM 1387 C CA . ALA A 1 182 ? -4.868 -6.796 4.501 1.00 92.44 182 ALA A CA 1
ATOM 1388 C C . ALA A 1 182 ? -3.956 -5.632 4.916 1.00 92.44 182 ALA A C 1
ATOM 1390 O O . ALA A 1 182 ? -2.798 -5.871 5.265 1.00 92.44 182 ALA A O 1
ATOM 1391 N N . TRP A 1 183 ? -4.449 -4.398 4.866 1.00 91.50 183 TRP A N 1
ATOM 1392 C CA . TRP A 1 183 ? -3.678 -3.186 5.089 1.00 91.50 183 TRP A CA 1
ATOM 1393 C C . TRP A 1 183 ? -4.156 -2.426 6.320 1.00 91.50 183 TRP A C 1
ATOM 1395 O O . TRP A 1 183 ? -5.345 -2.139 6.457 1.00 91.50 183 TRP A O 1
ATOM 1405 N N . ASN A 1 184 ? -3.201 -2.084 7.182 1.00 90.50 184 ASN A N 1
ATOM 1406 C CA . ASN A 1 184 ? -3.361 -1.127 8.264 1.00 90.50 184 ASN A CA 1
ATOM 1407 C C . ASN A 1 184 ? -2.659 0.176 7.878 1.00 90.50 184 ASN A C 1
ATOM 1409 O O . ASN A 1 184 ? -1.429 0.209 7.783 1.00 90.50 184 ASN A O 1
ATOM 1413 N N . ASP A 1 185 ? -3.435 1.246 7.703 1.00 86.19 185 ASP A N 1
ATOM 1414 C CA . ASP A 1 185 ? -2.932 2.570 7.320 1.00 86.19 185 ASP A CA 1
ATOM 1415 C C . ASP A 1 185 ? -1.883 3.116 8.291 1.00 86.19 185 ASP A C 1
ATOM 1417 O O . ASP A 1 185 ? -0.972 3.833 7.882 1.00 86.19 185 ASP A O 1
ATOM 1421 N N . HIS A 1 186 ? -1.939 2.696 9.553 1.00 82.50 186 HIS A N 1
ATOM 1422 C CA . HIS A 1 186 ? -0.987 3.099 10.578 1.00 82.50 186 HIS A CA 1
ATOM 1423 C C . HIS A 1 186 ? -0.007 1.985 10.991 1.00 82.50 186 HIS A C 1
ATOM 1425 O O . HIS A 1 186 ? 0.685 2.082 12.009 1.00 82.50 186 HIS A O 1
ATOM 1431 N N . GLY A 1 187 ? 0.057 0.906 10.207 1.00 81.69 187 GLY A N 1
ATOM 1432 C CA . GLY A 1 187 ? 0.888 -0.268 10.455 1.00 81.69 187 GLY A CA 1
ATOM 1433 C C . GLY A 1 187 ? 2.371 -0.055 10.144 1.00 81.69 187 GLY A C 1
ATOM 1434 O O . GLY A 1 187 ? 2.896 -0.674 9.218 1.00 81.69 187 GLY A O 1
ATOM 1435 N N . ALA A 1 188 ? 3.059 0.805 10.898 1.00 78.44 188 ALA A N 1
ATOM 1436 C CA . ALA A 1 188 ? 4.466 1.147 10.685 1.00 78.44 188 ALA A CA 1
ATOM 1437 C C . ALA A 1 188 ? 5.440 0.293 11.521 1.00 78.44 188 ALA A C 1
ATOM 1439 O O . ALA A 1 188 ? 5.067 -0.305 12.534 1.00 78.44 188 ALA A O 1
ATOM 1440 N N . LEU A 1 189 ? 6.726 0.294 11.133 1.00 79.44 189 LEU A N 1
ATOM 1441 C CA . LEU A 1 189 ? 7.827 -0.426 11.804 1.00 79.44 189 LEU A CA 1
ATOM 1442 C C . LEU A 1 189 ? 7.879 -0.226 13.320 1.00 79.44 189 LEU A C 1
ATOM 1444 O O . LEU A 1 189 ? 8.219 -1.141 14.070 1.00 79.44 189 LEU A O 1
ATOM 1448 N N . HIS A 1 190 ? 7.535 0.972 13.771 1.00 74.38 190 HIS A N 1
ATOM 1449 C CA . HIS A 1 190 ? 7.635 1.369 15.166 1.00 74.38 190 HIS A CA 1
ATOM 1450 C C . HIS A 1 190 ? 6.312 1.258 15.941 1.00 74.38 190 HIS A C 1
ATOM 1452 O O . HIS A 1 190 ? 6.344 1.375 17.163 1.00 74.38 190 HIS A O 1
ATOM 1458 N N . THR A 1 191 ? 5.180 0.987 15.280 1.00 73.50 191 THR A N 1
ATOM 1459 C CA . THR A 1 191 ? 3.839 0.962 15.904 1.00 73.50 191 THR A CA 1
ATOM 1460 C C . THR A 1 191 ? 3.128 -0.383 15.831 1.00 73.50 191 THR A C 1
ATOM 1462 O O . THR A 1 191 ? 2.112 -0.577 16.492 1.00 73.50 191 THR A O 1
ATOM 1465 N N . SER A 1 192 ? 3.630 -1.334 15.041 1.00 78.38 192 SER A N 1
ATOM 1466 C CA . SER A 1 192 ? 2.974 -2.630 14.840 1.00 78.38 192 SER A CA 1
ATOM 1467 C C . SER A 1 192 ? 3.951 -3.783 15.009 1.00 78.38 192 SER A C 1
ATOM 1469 O O . SER A 1 192 ? 5.016 -3.806 14.407 1.00 78.38 192 SER A O 1
ATOM 1471 N N . ARG A 1 193 ? 3.614 -4.759 15.857 1.00 77.81 193 ARG A N 1
ATOM 1472 C CA . ARG A 1 193 ? 4.496 -5.910 16.150 1.00 77.81 193 ARG A CA 1
ATOM 1473 C C . ARG A 1 193 ? 3.746 -7.222 16.307 1.00 77.81 193 ARG A C 1
ATOM 1475 O O . ARG A 1 193 ? 4.259 -8.275 15.930 1.00 77.81 193 ARG A O 1
ATOM 1482 N N . ASP A 1 194 ? 2.534 -7.171 16.853 1.00 84.69 194 ASP A N 1
ATOM 1483 C CA . ASP A 1 194 ? 1.737 -8.366 17.091 1.00 84.69 194 ASP A CA 1
ATOM 1484 C C . ASP A 1 194 ? 1.083 -8.853 15.792 1.00 84.69 194 ASP A C 1
ATOM 1486 O O . ASP A 1 194 ? 0.056 -8.351 15.338 1.00 84.69 194 ASP A O 1
ATOM 1490 N N . ILE A 1 195 ? 1.680 -9.882 15.191 1.00 86.81 195 ILE A N 1
ATOM 1491 C CA . ILE A 1 195 ? 1.159 -10.508 13.975 1.00 86.81 195 ILE A CA 1
ATOM 1492 C C . ILE A 1 195 ? -0.171 -11.248 14.194 1.00 86.81 195 ILE A C 1
ATOM 1494 O O . ILE A 1 195 ? -0.775 -11.644 13.204 1.00 86.81 195 ILE A O 1
ATOM 1498 N N . ARG A 1 196 ? -0.636 -11.464 15.432 1.00 88.94 196 ARG A N 1
ATOM 1499 C CA . ARG A 1 196 ? -1.928 -12.114 15.738 1.00 88.94 196 ARG A CA 1
ATOM 1500 C C . ARG A 1 196 ? -3.062 -11.117 15.943 1.00 88.94 196 ARG A C 1
ATOM 1502 O O . ARG A 1 196 ? -4.222 -11.503 15.828 1.00 88.94 196 ARG A O 1
ATOM 1509 N N . ARG A 1 197 ? -2.734 -9.864 16.253 1.00 89.81 197 ARG A N 1
ATOM 1510 C CA . ARG A 1 197 ? -3.713 -8.833 16.593 1.00 89.81 197 ARG A CA 1
ATOM 1511 C C . ARG A 1 197 ? -4.442 -8.320 15.362 1.00 89.81 197 ARG A C 1
ATOM 1513 O O . ARG A 1 197 ? -3.823 -8.086 14.323 1.00 89.81 197 ARG A O 1
ATOM 1520 N N . LEU A 1 198 ? -5.742 -8.124 15.523 1.00 92.88 198 LEU A N 1
ATOM 1521 C CA . LEU A 1 198 ? -6.666 -7.603 14.527 1.00 92.88 198 LEU A CA 1
ATOM 1522 C C . LEU A 1 198 ? -7.478 -6.460 15.153 1.00 92.88 198 LEU A C 1
ATOM 1524 O O . LEU A 1 198 ? -7.616 -6.410 16.375 1.00 92.88 198 LEU A O 1
ATOM 1528 N N . TYR A 1 199 ? -8.013 -5.577 14.319 1.00 92.81 199 TYR A N 1
ATOM 1529 C CA . TYR A 1 199 ? -8.797 -4.411 14.720 1.00 92.81 199 TYR A CA 1
ATOM 1530 C C . TYR A 1 199 ? -10.047 -4.276 13.853 1.00 92.81 199 TYR A C 1
ATOM 1532 O O . TYR A 1 199 ? -10.028 -4.710 12.700 1.00 92.81 199 TYR A O 1
ATOM 1540 N N . ARG A 1 200 ? -11.090 -3.636 14.390 1.00 94.19 200 ARG A N 1
ATOM 1541 C CA . ARG A 1 200 ? -12.238 -3.110 13.633 1.00 94.19 200 ARG A CA 1
ATOM 1542 C C . ARG A 1 200 ? -12.066 -1.614 13.417 1.00 94.19 200 ARG A C 1
ATOM 1544 O O . ARG A 1 200 ? -11.598 -0.943 14.330 1.00 94.19 200 ARG A O 1
ATOM 1551 N N . ILE A 1 201 ? -12.352 -1.134 12.209 1.00 91.06 201 ILE A N 1
ATOM 1552 C CA . ILE A 1 201 ? -12.057 0.237 11.783 1.00 91.06 201 ILE A CA 1
ATOM 1553 C C . ILE A 1 201 ? -13.224 0.852 11.002 1.00 91.06 201 ILE A C 1
ATOM 1555 O O . ILE A 1 201 ? -13.836 0.188 10.162 1.00 91.06 201 ILE A O 1
ATOM 1559 N N . GLU A 1 202 ? -13.426 2.160 11.139 1.00 91.44 202 GLU A N 1
ATOM 1560 C CA . GLU A 1 202 ? -14.506 2.902 10.465 1.00 91.44 202 GLU A CA 1
ATOM 1561 C C . GLU A 1 202 ? -14.148 3.451 9.063 1.00 91.44 202 GLU A C 1
ATOM 1563 O O . GLU A 1 202 ? -14.577 4.532 8.657 1.00 91.44 202 GLU A O 1
ATOM 1568 N N . THR A 1 203 ? -13.354 2.723 8.277 1.00 89.12 203 THR A N 1
ATOM 1569 C CA . THR A 1 203 ? -12.965 3.126 6.910 1.00 89.12 203 THR A CA 1
ATOM 1570 C C . THR A 1 203 ? -12.745 1.914 6.003 1.00 89.12 203 THR A C 1
ATOM 1572 O O . THR A 1 203 ? -12.809 0.775 6.462 1.00 89.12 203 THR A O 1
ATOM 1575 N N . HIS A 1 204 ? -12.525 2.151 4.707 1.00 92.56 204 HIS A N 1
ATOM 1576 C CA . HIS A 1 204 ? -12.162 1.132 3.720 1.00 92.56 204 HIS A CA 1
ATOM 1577 C C . HIS A 1 204 ? -10.707 1.351 3.270 1.00 92.56 204 HIS A C 1
ATOM 1579 O O . HIS A 1 204 ? -10.471 2.164 2.365 1.00 92.56 204 HIS A O 1
ATOM 1585 N N . PRO A 1 205 ? -9.716 0.646 3.846 1.00 90.81 205 PRO A N 1
ATOM 1586 C CA . PRO A 1 205 ? -8.307 0.895 3.531 1.00 90.81 205 PRO A CA 1
ATOM 1587 C C . PRO A 1 205 ? -7.947 0.524 2.096 1.00 90.81 205 PRO A C 1
ATOM 1589 O O . PRO A 1 205 ? -7.127 1.175 1.460 1.00 90.81 205 PRO A O 1
ATOM 1592 N N . GLY A 1 206 ? -8.575 -0.523 1.557 1.00 90.00 206 GLY A N 1
ATOM 1593 C CA . GLY A 1 206 ? -8.184 -1.079 0.268 1.00 90.00 206 GLY A CA 1
ATOM 1594 C C . GLY A 1 206 ? -6.955 -1.988 0.386 1.00 90.00 206 GLY A C 1
ATOM 1595 O O . GLY A 1 206 ? -6.903 -2.840 1.265 1.00 90.00 206 GLY A O 1
ATOM 1596 N N . TYR A 1 207 ? -6.013 -1.866 -0.558 1.00 88.81 207 TYR A N 1
ATOM 1597 C CA . TYR A 1 207 ? -4.713 -2.564 -0.571 1.00 88.81 207 TYR A CA 1
ATOM 1598 C C . TYR A 1 207 ? -4.770 -4.070 -0.238 1.00 88.81 207 TYR A C 1
ATOM 1600 O O . TYR A 1 207 ? -4.039 -4.574 0.613 1.00 88.81 207 TYR A O 1
ATOM 1608 N N . GLY A 1 208 ? -5.623 -4.805 -0.959 1.00 90.06 208 GLY A N 1
ATOM 1609 C CA . GLY A 1 208 ? -5.885 -6.229 -0.742 1.00 90.06 208 GLY A CA 1
ATOM 1610 C C . GLY A 1 208 ? -7.001 -6.430 0.274 1.00 90.06 208 GLY A C 1
ATOM 1611 O O . GLY A 1 208 ? -6.760 -6.443 1.474 1.00 90.06 208 GLY A O 1
ATOM 1612 N N . TRP A 1 209 ? -8.226 -6.602 -0.208 1.00 92.75 209 TRP A N 1
ATOM 1613 C CA . TRP A 1 209 ? -9.417 -6.657 0.630 1.00 92.75 209 TRP A CA 1
ATOM 1614 C C . TRP A 1 209 ? -10.409 -7.702 0.122 1.00 92.75 209 TRP A C 1
ATOM 1616 O O . TRP A 1 209 ? -10.364 -8.126 -1.031 1.00 92.75 209 TRP A O 1
ATOM 1626 N N . MET A 1 210 ? -11.300 -8.117 1.012 1.00 92.06 210 MET A N 1
ATOM 1627 C CA . MET A 1 210 ? -12.370 -9.076 0.781 1.00 92.06 210 MET A CA 1
ATOM 1628 C C . MET A 1 210 ? -13.688 -8.455 1.241 1.00 92.06 210 MET A C 1
ATOM 1630 O O . MET A 1 210 ? -13.730 -7.802 2.282 1.00 92.06 210 MET A O 1
ATOM 1634 N N . MET A 1 211 ? -14.761 -8.670 0.483 1.00 92.94 211 MET A N 1
ATOM 1635 C CA . MET A 1 211 ? -16.108 -8.225 0.843 1.00 92.94 211 MET A CA 1
ATOM 1636 C C . MET A 1 211 ? -17.152 -9.259 0.435 1.00 92.94 211 MET A C 1
ATOM 1638 O O . MET A 1 211 ? -16.906 -10.118 -0.415 1.00 92.94 211 MET A O 1
ATOM 1642 N N . LYS A 1 212 ? -18.346 -9.144 1.015 1.00 92.12 212 LYS A N 1
ATOM 1643 C CA . LYS A 1 212 ? -19.472 -10.011 0.677 1.00 92.12 212 LYS A CA 1
ATOM 1644 C C . LYS A 1 212 ? -19.978 -9.718 -0.735 1.00 92.12 212 LYS A C 1
ATOM 1646 O O . LYS A 1 212 ? -20.174 -8.561 -1.104 1.00 92.12 212 LYS A O 1
ATOM 1651 N N . ARG A 1 213 ? -20.274 -10.769 -1.504 1.00 90.44 213 ARG A N 1
ATOM 1652 C CA . ARG A 1 213 ? -20.783 -10.647 -2.880 1.00 90.44 213 ARG A CA 1
ATOM 1653 C C . ARG A 1 213 ? -22.048 -9.790 -2.976 1.00 90.44 213 ARG A C 1
ATOM 1655 O O . ARG A 1 213 ? -22.125 -8.936 -3.848 1.00 90.44 213 ARG A O 1
ATOM 1662 N N . SER A 1 214 ? -23.014 -9.996 -2.082 1.00 92.38 214 SER A N 1
ATOM 1663 C CA . SER A 1 214 ? -24.269 -9.231 -2.084 1.00 92.38 214 SER A CA 1
ATOM 1664 C C . SER A 1 214 ? -24.037 -7.734 -1.863 1.00 92.38 214 SER A C 1
ATOM 1666 O O . SER A 1 214 ? -24.713 -6.910 -2.470 1.00 92.38 214 SER A O 1
ATOM 1668 N N . TYR A 1 215 ? -23.055 -7.382 -1.026 1.00 92.50 215 TYR A N 1
ATOM 1669 C CA . TYR A 1 215 ? -22.659 -5.995 -0.815 1.00 92.50 215 TYR A CA 1
ATOM 1670 C C . TYR A 1 215 ? -21.975 -5.419 -2.059 1.00 92.50 215 TYR A C 1
ATOM 1672 O O . TYR A 1 215 ? -22.375 -4.362 -2.534 1.00 92.50 215 TYR A O 1
ATOM 1680 N N . PHE A 1 216 ? -21.017 -6.149 -2.644 1.00 91.94 216 PHE A N 1
ATOM 1681 C CA . PHE A 1 216 ? -20.361 -5.750 -3.893 1.00 91.94 216 PHE A CA 1
ATOM 1682 C C . PHE A 1 216 ? -21.366 -5.488 -5.021 1.00 91.94 216 PHE A C 1
ATOM 1684 O O . PHE A 1 216 ? -21.284 -4.469 -5.700 1.00 91.94 216 PHE A O 1
ATOM 1691 N N . GLU A 1 217 ? -22.338 -6.384 -5.212 1.00 92.81 217 GLU A N 1
ATOM 1692 C CA . GLU A 1 217 ? -23.367 -6.229 -6.242 1.00 92.81 217 GLU A CA 1
ATOM 1693 C C . GLU A 1 217 ? -24.208 -4.966 -6.012 1.00 92.81 217 GLU A C 1
ATOM 1695 O O . GLU A 1 217 ? -24.425 -4.219 -6.964 1.00 92.81 217 GLU A O 1
ATOM 1700 N N . ALA A 1 218 ? -24.615 -4.675 -4.771 1.00 91.94 218 ALA A N 1
ATOM 1701 C CA . ALA A 1 218 ? -25.343 -3.448 -4.439 1.00 91.94 218 ALA A CA 1
ATOM 1702 C C . ALA A 1 218 ? -24.512 -2.185 -4.733 1.00 91.94 218 ALA A C 1
ATOM 1704 O O . ALA A 1 218 ? -24.977 -1.281 -5.429 1.00 91.94 218 ALA A O 1
ATOM 1705 N N . VAL A 1 219 ? -23.256 -2.170 -4.280 1.00 91.56 219 VAL A N 1
ATOM 1706 C CA . VAL A 1 219 ? -22.306 -1.068 -4.484 1.00 91.56 219 VAL A CA 1
ATOM 1707 C C . VAL A 1 219 ? -22.056 -0.815 -5.974 1.00 91.56 219 VAL A C 1
ATOM 1709 O O . VAL A 1 219 ? -22.070 0.329 -6.417 1.00 91.56 219 VAL A O 1
ATOM 1712 N N . VAL A 1 220 ? -21.884 -1.863 -6.784 1.00 90.94 220 VAL A N 1
ATOM 1713 C CA . VAL A 1 220 ? -21.673 -1.728 -8.236 1.00 90.94 220 VAL A CA 1
ATOM 1714 C C . VAL A 1 220 ? -22.899 -1.155 -8.947 1.00 90.94 220 VAL A C 1
ATOM 1716 O O . VAL A 1 220 ? -22.739 -0.412 -9.916 1.00 90.94 220 VAL A O 1
ATOM 1719 N N . GLN A 1 221 ? -24.118 -1.487 -8.512 1.00 92.25 221 GLN A N 1
ATOM 1720 C CA . GLN A 1 221 ? -25.319 -0.889 -9.107 1.00 92.25 221 GLN A CA 1
ATOM 1721 C C . GLN A 1 221 ? -25.419 0.603 -8.799 1.00 92.25 221 GLN A C 1
ATOM 1723 O O . GLN A 1 221 ? -25.756 1.379 -9.688 1.00 92.25 221 GLN A O 1
ATOM 1728 N N . GLU A 1 222 ? -25.081 1.012 -7.578 1.00 91.75 222 GLU A N 1
ATOM 1729 C CA . GLU A 1 222 ? -25.039 2.428 -7.218 1.00 91.75 222 GLU A CA 1
ATOM 1730 C C . GLU A 1 222 ? -23.924 3.167 -7.971 1.00 91.75 222 GLU A C 1
ATOM 1732 O O . GLU A 1 222 ? -24.173 4.218 -8.559 1.00 91.75 222 GLU A O 1
ATOM 1737 N N . TRP A 1 223 ? -22.730 2.569 -8.053 1.00 90.12 223 TRP A N 1
ATOM 1738 C CA . TRP A 1 223 ? -21.580 3.119 -8.776 1.00 90.12 223 TRP A CA 1
ATOM 1739 C C . TRP A 1 223 ? -21.890 3.423 -10.247 1.00 90.12 223 TRP A C 1
ATOM 1741 O O . TRP A 1 223 ? -21.483 4.457 -10.766 1.00 90.12 223 TRP A O 1
ATOM 1751 N N . LYS A 1 224 ? -22.654 2.559 -10.928 1.00 89.38 224 LYS A N 1
ATOM 1752 C CA . LYS A 1 224 ? -23.053 2.765 -12.334 1.00 89.38 224 LYS A CA 1
ATOM 1753 C C . LYS A 1 224 ? -23.911 4.008 -12.563 1.00 89.38 224 LYS A C 1
ATOM 1755 O O . LYS A 1 224 ? -23.953 4.500 -13.686 1.00 89.38 224 LYS A O 1
ATOM 1760 N N . ASN A 1 225 ? -24.602 4.492 -11.534 1.00 87.50 225 ASN A N 1
ATOM 1761 C CA . ASN A 1 225 ? -25.454 5.676 -11.633 1.00 87.50 225 ASN A CA 1
ATOM 1762 C C . ASN A 1 225 ? -24.670 6.980 -11.438 1.00 87.50 225 ASN A C 1
ATOM 1764 O O . ASN A 1 225 ? -25.231 8.065 -11.585 1.00 87.50 225 ASN A O 1
ATOM 1768 N N . ILE A 1 226 ? -23.386 6.890 -11.096 1.00 87.06 226 ILE A N 1
ATOM 1769 C CA . ILE A 1 226 ? -22.523 8.044 -10.890 1.00 87.06 226 ILE A CA 1
ATOM 1770 C C . ILE A 1 226 ? -22.083 8.595 -12.250 1.00 87.06 226 ILE A C 1
ATOM 1772 O O . ILE A 1 226 ? -21.563 7.875 -13.097 1.00 87.06 226 ILE A O 1
ATOM 1776 N N . THR A 1 227 ? -22.282 9.897 -12.451 1.00 81.81 227 THR A N 1
ATOM 1777 C CA . THR A 1 227 ? -22.022 10.591 -13.725 1.00 81.81 227 THR A CA 1
ATOM 1778 C C . THR A 1 227 ? -20.725 11.399 -13.746 1.00 81.81 227 THR A C 1
ATOM 1780 O O . THR A 1 227 ? -20.378 11.966 -14.779 1.00 81.81 227 THR A O 1
ATOM 1783 N N . HIS A 1 228 ? -20.019 11.489 -12.619 1.00 83.56 228 HIS A N 1
ATOM 1784 C CA . HIS A 1 228 ? -18.791 12.270 -12.468 1.00 83.56 228 HIS A CA 1
ATOM 1785 C C . HIS A 1 228 ? -17.604 11.369 -12.128 1.00 83.56 228 HIS A C 1
ATOM 1787 O O . HIS A 1 228 ? -17.780 10.282 -11.578 1.00 83.56 228 HIS A O 1
ATOM 1793 N N . GLU A 1 229 ? -16.393 11.822 -12.450 1.00 73.62 229 GLU A N 1
ATOM 1794 C CA . GLU A 1 229 ? -15.173 11.114 -12.067 1.00 73.62 229 GLU A CA 1
ATOM 1795 C C . GLU A 1 229 ? -15.029 11.086 -10.542 1.00 73.62 229 GLU A C 1
ATOM 1797 O O . GLU A 1 229 ? -15.125 12.112 -9.865 1.00 73.62 229 GLU A O 1
ATOM 1802 N N . HIS A 1 230 ? -14.799 9.891 -10.006 1.00 81.56 230 HIS A N 1
ATOM 1803 C CA . HIS A 1 230 ? -14.544 9.666 -8.594 1.00 81.56 230 HIS A CA 1
ATOM 1804 C C . HIS A 1 230 ? -13.480 8.587 -8.427 1.00 81.56 230 HIS A C 1
ATOM 1806 O O . HIS A 1 230 ? -13.496 7.573 -9.127 1.00 81.56 230 HIS A O 1
ATOM 1812 N N . ASP A 1 231 ? -12.625 8.765 -7.425 1.00 88.44 231 ASP A N 1
ATOM 1813 C CA . ASP A 1 231 ? -11.828 7.670 -6.891 1.00 88.44 231 ASP A CA 1
ATOM 1814 C C . ASP A 1 231 ? -12.768 6.685 -6.191 1.00 88.44 231 ASP A C 1
ATOM 1816 O O . ASP A 1 231 ? -13.508 7.042 -5.264 1.00 88.44 231 ASP A O 1
ATOM 1820 N N . TRP A 1 232 ? -12.786 5.444 -6.675 1.00 89.44 232 TRP A N 1
ATOM 1821 C CA . TRP A 1 232 ? -13.725 4.419 -6.216 1.00 89.44 232 TRP A CA 1
ATOM 1822 C C . TRP A 1 232 ? -13.598 4.145 -4.718 1.00 89.44 232 TRP A C 1
ATOM 1824 O O . TRP A 1 232 ? -14.604 3.963 -4.035 1.00 89.44 232 TRP A O 1
ATOM 1834 N N . ASP A 1 233 ? -12.378 4.158 -4.187 1.00 89.62 233 ASP A N 1
ATOM 1835 C CA . ASP A 1 233 ? -12.104 3.893 -2.781 1.00 89.62 233 ASP A CA 1
ATOM 1836 C C . ASP A 1 233 ? -12.543 5.066 -1.897 1.00 89.62 233 ASP A C 1
ATOM 1838 O O . ASP A 1 233 ? -13.170 4.841 -0.862 1.00 89.62 233 ASP A O 1
ATOM 1842 N N . ILE A 1 234 ? -12.308 6.311 -2.323 1.00 89.12 234 ILE A N 1
ATOM 1843 C CA . ILE A 1 234 ? -12.811 7.509 -1.633 1.00 89.12 234 ILE A CA 1
ATOM 1844 C C . ILE A 1 234 ? -14.337 7.516 -1.601 1.00 89.12 234 ILE A C 1
ATOM 1846 O O . ILE A 1 234 ? -14.938 7.813 -0.567 1.00 89.12 234 ILE A O 1
ATOM 1850 N N . TRP A 1 235 ? -14.985 7.161 -2.710 1.00 91.88 235 TRP A N 1
ATOM 1851 C CA . TRP A 1 235 ? -16.437 7.052 -2.747 1.00 91.88 235 TRP A CA 1
ATOM 1852 C C . TRP A 1 235 ? -16.958 5.948 -1.818 1.00 91.88 235 TRP A C 1
ATOM 1854 O O . TRP A 1 235 ? -17.893 6.208 -1.063 1.00 91.88 235 TRP A O 1
ATOM 1864 N N . MET A 1 236 ? -16.322 4.771 -1.781 1.00 90.94 236 MET A N 1
ATOM 1865 C CA . MET A 1 236 ? -16.733 3.696 -0.867 1.00 90.94 236 MET A CA 1
ATOM 1866 C C . MET A 1 236 ? -16.609 4.069 0.617 1.00 90.94 236 MET A C 1
ATOM 1868 O O . MET A 1 236 ? -17.313 3.499 1.448 1.00 90.94 236 MET A O 1
ATOM 1872 N N . ARG A 1 237 ? -15.743 5.030 0.966 1.00 89.81 237 ARG A N 1
ATOM 1873 C CA . ARG A 1 237 ? -15.600 5.541 2.342 1.00 89.81 237 ARG A CA 1
ATOM 1874 C C . ARG A 1 237 ? -16.712 6.512 2.748 1.00 89.81 237 ARG A C 1
ATOM 1876 O O . ARG A 1 237 ? -16.833 6.816 3.935 1.00 89.81 237 ARG A O 1
ATOM 1883 N N . LYS A 1 238 ? -17.523 7.016 1.809 1.00 89.94 238 LYS A N 1
ATOM 1884 C CA . LYS A 1 238 ? -18.606 7.959 2.127 1.00 89.94 238 LYS A CA 1
ATOM 1885 C C . LYS A 1 238 ? -19.611 7.326 3.088 1.00 89.94 238 LYS A C 1
ATOM 1887 O O . LYS A 1 238 ? -19.959 6.155 2.955 1.00 89.94 238 LYS A O 1
ATOM 1892 N N . ALA A 1 239 ? -20.136 8.140 4.004 1.00 89.12 239 ALA A N 1
ATOM 1893 C CA . ALA A 1 239 ? -21.035 7.692 5.066 1.00 89.12 239 ALA A CA 1
ATOM 1894 C C . ALA A 1 239 ? -22.259 6.910 4.554 1.00 89.12 239 ALA A C 1
ATOM 1896 O O . ALA A 1 239 ? -22.603 5.895 5.145 1.00 89.12 239 ALA A O 1
ATOM 1897 N N . HIS A 1 240 ? -22.873 7.322 3.436 1.00 90.88 240 HIS A N 1
ATOM 1898 C CA . HIS A 1 240 ? -24.033 6.617 2.868 1.00 90.88 240 HIS A CA 1
ATOM 1899 C C . HIS A 1 240 ? -23.683 5.246 2.272 1.00 90.88 240 HIS A C 1
ATOM 1901 O O . HIS A 1 240 ? -24.485 4.325 2.382 1.00 90.88 240 HIS A O 1
ATOM 1907 N N . VAL A 1 241 ? -22.488 5.091 1.687 1.00 92.19 241 VAL A N 1
ATOM 1908 C CA . VAL A 1 241 ? -22.033 3.809 1.126 1.00 92.19 241 VAL A CA 1
ATOM 1909 C C . VAL A 1 241 ? -21.611 2.881 2.260 1.00 92.19 241 VAL A C 1
ATOM 1911 O O . VAL A 1 241 ? -22.113 1.766 2.386 1.00 92.19 241 VAL A O 1
ATOM 1914 N N . ARG A 1 242 ? -20.739 3.366 3.153 1.00 91.50 242 ARG A N 1
ATOM 1915 C CA . ARG A 1 242 ? -20.269 2.614 4.322 1.00 91.50 242 ARG A CA 1
ATOM 1916 C C . ARG A 1 242 ? -21.420 2.232 5.253 1.00 91.50 242 ARG A C 1
ATOM 1918 O O . ARG A 1 242 ? -21.433 1.110 5.749 1.00 91.50 242 ARG A O 1
ATOM 1925 N N . ALA A 1 243 ? -22.396 3.123 5.430 1.00 92.44 243 ALA A N 1
ATOM 1926 C CA . ALA A 1 243 ? -23.573 2.963 6.285 1.00 92.44 243 ALA A CA 1
ATOM 1927 C C . ALA A 1 243 ? -23.210 2.449 7.687 1.00 92.44 243 ALA A C 1
ATOM 1929 O O . ALA A 1 243 ? -23.678 1.396 8.106 1.00 92.44 243 ALA A O 1
ATOM 1930 N N . GLU A 1 244 ? -22.296 3.161 8.355 1.00 90.81 244 GLU A N 1
ATOM 1931 C CA . GLU A 1 244 ? -21.816 2.867 9.720 1.00 90.81 244 GLU A CA 1
ATOM 1932 C C . GLU A 1 244 ? -21.126 1.506 9.905 1.00 90.81 244 GLU A C 1
ATOM 1934 O O . GLU A 1 244 ? -20.726 1.160 11.011 1.00 90.81 244 GLU A O 1
ATOM 1939 N N . ARG A 1 245 ? -20.907 0.750 8.824 1.00 95.06 245 ARG A N 1
ATOM 1940 C CA . ARG A 1 245 ? -20.171 -0.512 8.876 1.00 95.06 245 ARG A CA 1
ATOM 1941 C C . ARG A 1 245 ? -18.671 -0.286 8.987 1.00 95.06 245 ARG A C 1
ATOM 1943 O O . ARG A 1 245 ? -18.137 0.786 8.679 1.00 95.06 245 ARG A O 1
ATOM 1950 N N . GLU A 1 246 ? -17.997 -1.355 9.372 1.00 95.25 246 GLU A N 1
ATOM 1951 C CA . GLU A 1 246 ? -16.576 -1.369 9.675 1.00 95.25 246 GLU A CA 1
ATOM 1952 C C . GLU A 1 246 ? -15.825 -2.404 8.844 1.00 95.25 246 GLU A C 1
ATOM 1954 O O . GLU A 1 246 ? -16.404 -3.313 8.234 1.00 95.25 246 GLU A O 1
ATOM 1959 N N . CYS A 1 247 ? -14.507 -2.265 8.830 1.00 95.94 247 CYS A N 1
ATOM 1960 C CA . CYS A 1 247 ? -13.618 -3.250 8.252 1.00 95.94 247 CYS A CA 1
ATOM 1961 C C . CYS A 1 247 ? -12.695 -3.852 9.299 1.00 95.94 247 CYS A C 1
ATOM 1963 O O . CYS A 1 247 ? -12.263 -3.175 10.228 1.00 95.94 247 CYS A O 1
ATOM 1965 N N . ILE A 1 248 ? -12.336 -5.118 9.104 1.00 96.56 248 ILE A N 1
ATOM 1966 C CA . ILE A 1 248 ? -11.280 -5.750 9.894 1.00 96.56 248 ILE A CA 1
ATOM 1967 C C . ILE A 1 248 ? -9.931 -5.481 9.237 1.00 96.56 248 ILE A C 1
ATOM 1969 O O . ILE A 1 248 ? -9.793 -5.671 8.029 1.00 96.56 248 ILE A O 1
ATOM 1973 N N . VAL A 1 249 ? -8.925 -5.122 10.032 1.00 94.12 249 VAL A N 1
ATOM 1974 C CA . VAL A 1 249 ? -7.522 -5.034 9.595 1.00 94.12 249 VAL A CA 1
ATOM 1975 C C . VAL A 1 249 ? -6.591 -5.756 10.560 1.00 94.12 249 VAL A C 1
ATOM 1977 O O . VAL A 1 249 ? -6.900 -5.873 11.747 1.00 94.12 249 VAL A O 1
ATOM 1980 N N . PRO A 1 250 ? -5.434 -6.256 10.105 1.00 92.25 250 PRO A N 1
ATOM 1981 C CA . PRO A 1 250 ? -4.410 -6.768 11.002 1.00 92.25 250 PRO A CA 1
ATOM 1982 C C . PRO A 1 250 ? -3.592 -5.628 11.619 1.00 92.25 250 PRO A C 1
ATOM 1984 O O . PRO A 1 250 ? -3.436 -4.581 11.011 1.00 92.25 250 PRO A O 1
ATOM 1987 N N . SER A 1 251 ? -2.976 -5.843 12.784 1.00 88.19 251 SER A N 1
ATOM 1988 C CA . SER A 1 251 ? -2.003 -4.878 13.319 1.00 88.19 251 SER A CA 1
ATOM 1989 C C . SER A 1 251 ? -0.806 -4.720 12.381 1.00 88.19 251 SER A C 1
ATOM 1991 O O . SER A 1 251 ? -0.467 -3.612 11.982 1.00 88.19 251 SER A O 1
ATOM 1993 N N . VAL A 1 252 ? -0.215 -5.837 11.957 1.00 88.25 252 VAL A N 1
ATOM 1994 C CA . VAL A 1 252 ? 0.849 -5.865 10.943 1.00 88.25 252 VAL A CA 1
ATOM 1995 C C . VAL A 1 252 ? 0.231 -6.169 9.574 1.00 88.25 252 VAL A C 1
ATOM 1997 O O . VAL A 1 252 ? -0.395 -7.217 9.428 1.00 88.25 252 VAL A O 1
ATOM 2000 N N . SER A 1 253 ? 0.425 -5.335 8.552 1.00 89.50 253 SER A N 1
ATOM 2001 C CA . SER A 1 253 ? -0.176 -5.563 7.225 1.00 89.50 253 SER A CA 1
ATOM 2002 C C . SER A 1 253 ? 0.249 -6.906 6.594 1.00 89.50 253 SER A C 1
ATOM 2004 O O . SER A 1 253 ? 1.317 -7.461 6.882 1.00 89.50 253 SER A O 1
ATOM 2006 N N . ARG A 1 254 ? -0.612 -7.476 5.741 1.00 87.56 254 ARG A N 1
ATOM 2007 C CA . ARG A 1 254 ? -0.341 -8.670 4.903 1.00 87.56 254 ARG A CA 1
ATOM 2008 C C . ARG A 1 254 ? -0.113 -8.324 3.433 1.00 87.56 254 ARG A C 1
ATOM 2010 O O . ARG A 1 254 ? 0.247 -9.201 2.652 1.00 87.56 254 ARG A O 1
ATOM 2017 N N . SER A 1 255 ? -0.316 -7.065 3.072 1.00 86.38 255 SER A N 1
ATOM 2018 C CA . SER A 1 255 ? 0.030 -6.474 1.787 1.00 86.38 255 SER A CA 1
ATOM 2019 C C . SER A 1 255 ? 1.077 -5.375 1.984 1.00 86.38 255 SER A C 1
ATOM 2021 O O . SER A 1 255 ? 1.282 -4.881 3.095 1.00 86.38 255 SER A O 1
ATOM 2023 N N . PHE A 1 256 ? 1.763 -5.014 0.900 1.00 86.06 256 PHE A N 1
ATOM 2024 C CA . PHE A 1 256 ? 2.736 -3.928 0.885 1.00 86.06 256 PHE A CA 1
ATOM 2025 C C . PHE A 1 256 ? 2.611 -3.132 -0.409 1.00 86.06 256 PHE A C 1
ATOM 2027 O O . PHE A 1 256 ? 2.617 -3.712 -1.498 1.00 86.06 256 PHE A O 1
ATOM 2034 N N . HIS A 1 257 ? 2.516 -1.810 -0.291 1.00 85.31 257 HIS A N 1
ATOM 2035 C CA . HIS A 1 257 ? 2.465 -0.915 -1.436 1.00 85.31 257 HIS A CA 1
ATOM 2036 C C . HIS A 1 257 ? 3.880 -0.488 -1.844 1.00 85.31 257 HIS A C 1
ATOM 2038 O O . HIS A 1 257 ? 4.530 0.296 -1.157 1.00 85.31 257 HIS A O 1
ATOM 2044 N N . TYR A 1 258 ? 4.349 -0.996 -2.984 1.00 82.62 258 TYR A N 1
ATOM 2045 C CA . TYR A 1 258 ? 5.679 -0.694 -3.530 1.00 82.62 258 TYR A CA 1
ATOM 2046 C C . TYR A 1 258 ? 5.640 0.231 -4.759 1.00 82.62 258 TYR A C 1
ATOM 2048 O O . TYR A 1 258 ? 6.683 0.520 -5.344 1.00 82.62 258 TYR A O 1
ATOM 2056 N N . GLY A 1 259 ? 4.450 0.666 -5.188 1.00 80.12 259 GLY A N 1
ATOM 2057 C CA . GLY A 1 259 ? 4.277 1.475 -6.391 1.00 80.12 259 GLY A CA 1
ATOM 2058 C C . GLY A 1 259 ? 4.884 2.865 -6.226 1.00 80.12 259 GLY A C 1
ATOM 2059 O O . GLY A 1 259 ? 4.371 3.668 -5.460 1.00 80.12 259 GLY A O 1
ATOM 2060 N N . ILE A 1 260 ? 5.954 3.154 -6.969 1.00 80.75 260 ILE A N 1
ATOM 2061 C CA . ILE A 1 260 ? 6.632 4.465 -6.978 1.00 80.75 260 ILE A CA 1
ATOM 2062 C C . ILE A 1 260 ? 6.159 5.391 -8.107 1.00 80.75 260 ILE A C 1
ATOM 2064 O O . ILE A 1 260 ? 6.499 6.574 -8.124 1.00 80.75 260 ILE A O 1
ATOM 2068 N N . VAL A 1 261 ? 5.394 4.846 -9.054 1.00 74.44 261 VAL A N 1
ATOM 2069 C CA . VAL A 1 261 ? 4.774 5.545 -10.183 1.00 74.44 261 VAL A CA 1
ATOM 2070 C C . VAL A 1 261 ? 3.354 5.007 -10.328 1.00 74.44 261 VAL A C 1
ATOM 2072 O O . VAL A 1 261 ? 3.156 3.793 -10.350 1.00 74.44 261 VAL A O 1
ATOM 2075 N N . GLY A 1 262 ? 2.372 5.897 -10.429 1.00 81.50 262 GLY A N 1
ATOM 2076 C CA . GLY A 1 262 ? 0.969 5.542 -10.632 1.00 81.50 262 GLY A CA 1
ATOM 2077 C C . GLY A 1 262 ? 0.092 6.784 -10.772 1.00 81.50 262 GLY A C 1
ATOM 2078 O O . GLY A 1 262 ? 0.606 7.898 -10.812 1.00 81.50 262 GLY A O 1
ATOM 2079 N N . ALA A 1 263 ? -1.229 6.594 -10.825 1.00 80.94 263 ALA A N 1
ATOM 2080 C CA . ALA A 1 263 ? -2.189 7.680 -11.057 1.00 80.94 263 ALA A CA 1
ATOM 2081 C C . ALA A 1 263 ? -2.105 8.811 -10.011 1.00 80.94 263 ALA A C 1
ATOM 2083 O O . ALA A 1 263 ? -2.189 9.983 -10.367 1.00 80.94 263 ALA A O 1
ATOM 2084 N N . HIS A 1 264 ? -1.874 8.463 -8.739 1.00 81.62 264 HIS A N 1
ATOM 2085 C CA . HIS A 1 264 ? -1.830 9.418 -7.619 1.00 81.62 264 HIS A CA 1
ATOM 2086 C C . HIS A 1 264 ? -0.572 9.286 -6.749 1.00 81.62 264 HIS A C 1
ATOM 2088 O O . HIS A 1 264 ? -0.516 9.835 -5.650 1.00 81.62 264 HIS A O 1
ATOM 2094 N N . VAL A 1 265 ? 0.446 8.549 -7.208 1.00 80.81 265 VAL A N 1
ATOM 2095 C CA . VAL A 1 265 ? 1.664 8.293 -6.428 1.00 80.81 265 VAL A CA 1
ATOM 2096 C C . VAL A 1 265 ? 2.917 8.640 -7.219 1.00 80.81 265 VAL A C 1
ATOM 2098 O O . VAL A 1 265 ? 3.019 8.390 -8.420 1.00 80.81 265 VAL A O 1
ATOM 2101 N N . ASN A 1 266 ? 3.891 9.206 -6.513 1.00 84.69 266 ASN A N 1
ATOM 2102 C CA . ASN A 1 266 ? 5.247 9.415 -6.998 1.00 84.69 266 ASN A CA 1
ATOM 2103 C C . ASN A 1 266 ? 6.258 8.898 -5.959 1.00 84.69 266 ASN A C 1
ATOM 2105 O O . ASN A 1 266 ? 5.897 8.540 -4.831 1.00 84.69 266 ASN A O 1
ATOM 2109 N N . GLY A 1 267 ? 7.540 8.876 -6.328 1.00 81.38 267 GLY A N 1
ATOM 2110 C CA . GLY A 1 267 ? 8.594 8.341 -5.464 1.00 81.38 267 GLY A CA 1
ATOM 2111 C C . GLY A 1 267 ? 8.707 9.045 -4.106 1.00 81.38 267 GLY A C 1
ATOM 2112 O O . GLY A 1 267 ? 8.952 8.379 -3.104 1.00 81.38 267 GLY A O 1
ATOM 2113 N N . VAL A 1 268 ? 8.466 10.360 -4.047 1.00 83.44 268 VAL A N 1
ATOM 2114 C CA . VAL A 1 268 ? 8.537 11.137 -2.796 1.00 83.44 268 VAL A CA 1
ATOM 2115 C C . VAL A 1 268 ? 7.400 10.749 -1.855 1.00 83.44 268 VAL A C 1
ATOM 2117 O O . VAL A 1 268 ? 7.646 10.462 -0.686 1.00 83.44 268 VAL A O 1
ATOM 2120 N N . LEU A 1 269 ? 6.170 10.663 -2.368 1.00 80.38 269 LEU A N 1
ATOM 2121 C CA . LEU A 1 269 ? 5.015 10.219 -1.581 1.00 80.38 269 LEU A CA 1
ATOM 2122 C C . LEU A 1 269 ? 5.179 8.772 -1.102 1.00 80.38 269 LEU A C 1
ATOM 2124 O O . LEU A 1 269 ? 4.847 8.459 0.039 1.00 80.38 269 LEU A O 1
ATOM 2128 N N . THR A 1 270 ? 5.748 7.905 -1.944 1.00 82.31 270 THR A N 1
ATOM 2129 C CA . THR A 1 270 ? 6.012 6.504 -1.578 1.00 82.31 270 THR A CA 1
ATOM 2130 C C . THR A 1 270 ? 6.975 6.409 -0.400 1.00 82.31 270 THR A C 1
ATOM 2132 O O . THR A 1 270 ? 6.714 5.689 0.563 1.00 82.31 270 THR A O 1
ATOM 2135 N N . LEU A 1 271 ? 8.067 7.174 -0.455 1.00 83.56 271 LEU A N 1
ATOM 2136 C CA . LEU A 1 271 ? 9.071 7.226 0.603 1.00 83.56 271 LEU A CA 1
ATOM 2137 C C . LEU A 1 271 ? 8.524 7.837 1.902 1.00 83.56 271 LEU A C 1
ATOM 2139 O O . LEU A 1 271 ? 8.858 7.382 2.989 1.00 83.56 271 LEU A O 1
ATOM 2143 N N . ALA A 1 272 ? 7.675 8.858 1.806 1.00 80.75 272 ALA A N 1
ATOM 2144 C CA . ALA A 1 272 ? 7.116 9.509 2.985 1.00 80.75 272 ALA A CA 1
ATOM 2145 C C . ALA A 1 272 ? 6.072 8.641 3.709 1.00 80.75 272 ALA A C 1
ATOM 2147 O O . ALA A 1 272 ? 6.002 8.670 4.937 1.00 80.75 272 ALA A O 1
ATOM 2148 N N . HIS A 1 273 ? 5.261 7.881 2.963 1.00 80.19 273 HIS A N 1
ATOM 2149 C CA . HIS A 1 273 ? 4.052 7.260 3.512 1.00 80.19 273 HIS A CA 1
ATOM 2150 C C . HIS A 1 273 ? 3.999 5.737 3.462 1.00 80.19 273 HIS A C 1
ATOM 2152 O O . HIS A 1 273 ? 3.168 5.191 4.170 1.00 80.19 273 HIS A O 1
ATOM 2158 N N . PHE A 1 274 ? 4.826 5.045 2.672 1.00 84.25 274 PHE A N 1
ATOM 2159 C CA . PHE A 1 274 ? 4.676 3.594 2.471 1.00 84.25 274 PHE A CA 1
ATOM 2160 C C . PHE A 1 274 ? 5.931 2.783 2.805 1.00 84.25 274 PHE A C 1
ATOM 2162 O O . PHE A 1 274 ? 5.825 1.632 3.222 1.00 84.25 274 PHE A O 1
ATOM 2169 N N . THR A 1 275 ? 7.136 3.349 2.678 1.00 83.88 275 THR A N 1
ATOM 2170 C CA . THR A 1 275 ? 8.378 2.595 2.949 1.00 83.88 275 THR A CA 1
ATOM 2171 C C . THR A 1 275 ? 8.563 2.228 4.421 1.00 83.88 275 THR A C 1
ATOM 2173 O O . THR A 1 275 ? 9.288 1.284 4.722 1.00 83.88 275 THR A O 1
ATOM 2176 N N . GLY A 1 276 ? 7.925 2.964 5.337 1.00 81.94 276 GLY A N 1
ATOM 2177 C CA . GLY A 1 276 ? 7.941 2.675 6.773 1.00 81.94 276 GLY A CA 1
ATOM 2178 C C . GLY A 1 276 ? 6.941 1.602 7.217 1.00 81.94 276 GLY A C 1
ATOM 2179 O O . GLY A 1 276 ? 6.969 1.210 8.388 1.00 81.94 276 GLY A O 1
ATOM 2180 N N . HIS A 1 277 ? 6.060 1.131 6.324 1.00 83.50 277 HIS A N 1
ATOM 2181 C CA . HIS A 1 277 ? 5.041 0.135 6.658 1.00 83.50 277 HIS A CA 1
ATOM 2182 C C . HIS A 1 277 ? 5.629 -1.254 6.839 1.00 83.50 277 HIS A C 1
ATOM 2184 O O . HIS A 1 277 ? 6.514 -1.699 6.107 1.00 83.50 277 HIS A O 1
ATOM 2190 N N . LEU A 1 278 ? 5.075 -1.973 7.811 1.00 76.38 278 LEU A N 1
ATOM 2191 C CA . LEU A 1 278 ? 5.405 -3.365 8.049 1.00 76.38 278 LEU A CA 1
ATOM 2192 C C . LEU A 1 278 ? 4.497 -4.292 7.268 1.00 76.38 278 LEU A C 1
ATOM 2194 O O . LEU A 1 278 ? 3.274 -4.219 7.361 1.00 76.38 278 LEU A O 1
ATOM 2198 N N . MET A 1 279 ? 5.122 -5.265 6.617 1.00 79.88 279 MET A N 1
ATOM 2199 C CA . MET A 1 279 ? 4.445 -6.443 6.103 1.00 79.88 279 MET A CA 1
ATOM 2200 C C . MET A 1 279 ? 4.914 -7.675 6.875 1.00 79.88 279 MET A C 1
ATOM 2202 O O . MET A 1 279 ? 6.103 -7.830 7.156 1.00 79.88 279 MET A O 1
ATOM 2206 N N . SER A 1 280 ? 3.981 -8.566 7.210 1.00 69.50 280 SER A N 1
ATOM 2207 C CA . SER A 1 280 ? 4.290 -9.810 7.917 1.00 69.50 280 SER A CA 1
ATOM 2208 C C . SER A 1 280 ? 5.374 -10.619 7.185 1.00 69.50 280 SER A C 1
ATOM 2210 O O . SER A 1 280 ? 5.266 -10.899 5.987 1.00 69.50 280 SER A O 1
ATOM 2212 N N . ALA A 1 281 ? 6.441 -10.983 7.906 1.00 62.19 281 ALA A N 1
ATOM 2213 C CA . ALA A 1 281 ? 7.484 -11.878 7.406 1.00 62.19 281 ALA A CA 1
ATOM 2214 C C . ALA A 1 281 ? 6.937 -13.308 7.209 1.00 62.19 281 ALA A C 1
ATOM 2216 O O . ALA A 1 281 ? 5.856 -13.630 7.687 1.00 62.19 281 ALA A O 1
ATOM 2217 N N . ALA A 1 282 ? 7.697 -14.176 6.530 1.00 52.69 282 ALA A N 1
ATOM 2218 C CA . ALA A 1 282 ? 7.318 -15.481 5.953 1.00 52.69 282 ALA A CA 1
ATOM 2219 C C . ALA A 1 282 ? 6.659 -16.559 6.861 1.00 52.69 282 ALA A C 1
ATOM 2221 O O . ALA A 1 282 ? 6.536 -17.708 6.442 1.00 52.69 282 ALA A O 1
ATOM 2222 N N . ARG A 1 283 ? 6.205 -16.248 8.082 1.00 56.72 283 ARG A N 1
ATOM 2223 C CA . ARG A 1 283 ? 5.337 -17.137 8.867 1.00 56.72 283 ARG A CA 1
ATOM 2224 C C . ARG A 1 283 ? 3.944 -17.142 8.241 1.00 56.72 283 ARG A C 1
ATOM 2226 O O . ARG A 1 283 ? 3.118 -16.273 8.502 1.00 56.72 283 ARG A O 1
ATOM 2233 N N . THR A 1 284 ? 3.704 -18.129 7.387 1.00 58.34 284 THR A N 1
ATOM 2234 C CA . THR A 1 284 ? 2.481 -18.252 6.586 1.00 58.34 284 THR A CA 1
ATOM 2235 C C . THR A 1 284 ? 1.240 -18.588 7.407 1.00 58.34 284 THR A C 1
ATOM 2237 O O . THR A 1 284 ? 0.144 -18.272 6.957 1.00 58.34 284 THR A O 1
ATOM 2240 N N . HIS A 1 285 ? 1.388 -19.186 8.597 1.00 65.50 285 HIS A N 1
ATOM 2241 C CA . HIS A 1 285 ? 0.262 -19.665 9.407 1.00 65.50 285 HIS A CA 1
ATOM 2242 C C . HIS A 1 285 ? 0.356 -19.168 10.844 1.00 65.50 285 HIS A C 1
ATOM 2244 O O . HIS A 1 285 ? 1.146 -19.646 11.658 1.00 65.50 285 HIS A O 1
ATOM 2250 N N . VAL A 1 286 ? -0.488 -18.191 11.146 1.00 78.81 286 VAL A N 1
ATOM 2251 C CA . VAL A 1 286 ? -0.695 -17.651 12.483 1.00 78.81 286 VAL A CA 1
ATOM 2252 C C . VAL A 1 286 ? -2.156 -17.896 12.832 1.00 78.81 286 VAL A C 1
ATOM 2254 O O . VAL A 1 286 ? -3.022 -17.527 12.043 1.00 78.81 286 VAL A O 1
ATOM 2257 N N . HIS A 1 287 ? -2.418 -18.519 13.981 1.00 86.44 287 HIS A N 1
ATOM 2258 C CA . HIS A 1 287 ? -3.777 -18.684 14.490 1.00 86.44 287 HIS A CA 1
ATOM 2259 C C . HIS A 1 287 ? -4.289 -17.347 15.032 1.00 86.44 287 HIS A C 1
ATOM 2261 O O . HIS A 1 287 ? -3.649 -16.746 15.903 1.00 86.44 287 HIS A O 1
ATOM 2267 N N . LEU A 1 288 ? -5.421 -16.891 14.508 1.00 90.25 288 LEU A N 1
ATOM 2268 C CA . LEU A 1 288 ? -6.059 -15.628 14.858 1.00 90.25 288 LEU A CA 1
ATOM 2269 C C . LEU A 1 288 ? -7.238 -15.896 15.795 1.00 90.25 288 LEU A C 1
ATOM 2271 O O . LEU A 1 288 ? -8.009 -16.824 15.574 1.00 90.25 288 LEU A O 1
ATOM 2275 N N . ASN A 1 289 ? -7.388 -15.083 16.840 1.00 92.56 289 ASN A N 1
ATOM 2276 C CA . ASN A 1 289 ? -8.605 -15.100 17.648 1.00 92.56 289 ASN A CA 1
ATOM 2277 C C . ASN A 1 289 ? -9.648 -14.217 16.958 1.00 92.56 289 ASN A C 1
ATOM 2279 O O . ASN A 1 289 ? -9.613 -12.999 17.104 1.00 92.56 289 ASN A O 1
ATOM 2283 N N . THR A 1 290 ? -10.516 -14.815 16.147 1.00 93.19 290 THR A N 1
ATOM 2284 C CA . THR A 1 290 ? -11.467 -14.072 15.309 1.00 93.19 290 THR A CA 1
ATOM 2285 C C . THR A 1 290 ? -12.810 -13.818 15.979 1.00 93.19 290 THR A C 1
ATOM 2287 O O . THR A 1 290 ? -13.482 -12.863 15.616 1.00 93.19 290 THR A O 1
ATOM 2290 N N . GLU A 1 291 ? -13.200 -14.610 16.980 1.00 94.94 291 GLU A N 1
ATOM 2291 C CA . GLU A 1 291 ? -14.496 -14.465 17.668 1.00 94.94 291 GLU A CA 1
ATOM 2292 C C . GLU A 1 291 ? -14.626 -13.139 18.430 1.00 94.94 291 GLU A C 1
ATOM 2294 O O . GLU A 1 291 ? -15.723 -12.590 18.558 1.00 94.94 291 GLU A O 1
ATOM 2299 N N . VAL A 1 292 ? -13.496 -12.594 18.895 1.00 95.38 292 VAL A N 1
ATOM 2300 C CA . VAL A 1 292 ? -13.438 -11.281 19.554 1.00 95.38 292 VAL A CA 1
ATOM 2301 C C . VAL A 1 292 ? -13.822 -10.135 18.613 1.00 95.38 292 VAL A C 1
ATOM 2303 O O . VAL A 1 292 ? -14.166 -9.063 19.084 1.00 95.38 292 VAL A O 1
ATOM 2306 N N . LEU A 1 293 ? -13.773 -10.341 17.291 1.00 96.06 293 LEU A N 1
ATOM 2307 C CA . LEU A 1 293 ? -14.052 -9.300 16.298 1.00 96.06 293 LEU A CA 1
ATOM 2308 C C . LEU A 1 293 ? -15.534 -9.140 15.960 1.00 96.06 293 LEU A C 1
ATOM 2310 O O . LEU A 1 293 ? -15.864 -8.223 15.214 1.00 96.06 293 LEU A O 1
ATOM 2314 N N . LEU A 1 294 ? -16.427 -9.992 16.469 1.00 97.31 294 LEU A N 1
ATOM 2315 C CA . LEU A 1 294 ? -17.866 -9.731 16.377 1.00 97.31 294 LEU A CA 1
ATOM 2316 C C . LEU A 1 294 ? -18.185 -8.452 17.156 1.00 97.31 294 LEU A C 1
ATOM 2318 O O . LEU A 1 294 ? -17.692 -8.308 18.273 1.00 97.31 294 LEU A O 1
ATOM 2322 N N . GLN A 1 295 ? -19.007 -7.554 16.606 1.00 94.88 295 GLN A N 1
ATOM 2323 C CA . GLN A 1 295 ? -19.219 -6.199 17.141 1.00 94.88 295 GLN A CA 1
ATOM 2324 C C . GLN A 1 295 ? -19.369 -6.155 18.673 1.00 94.88 295 GLN A C 1
ATOM 2326 O O . GLN A 1 295 ? -18.557 -5.545 19.361 1.00 94.88 295 GLN A O 1
ATOM 2331 N N . SER A 1 296 ? -20.334 -6.890 19.238 1.00 95.12 296 SER A N 1
ATOM 2332 C CA . SER A 1 296 ? -20.581 -6.905 20.689 1.00 95.12 296 SER A CA 1
ATOM 2333 C C . SER A 1 296 ? -19.425 -7.470 21.520 1.00 95.12 296 SER A C 1
ATOM 2335 O O . SER A 1 296 ? -19.238 -7.086 22.674 1.00 95.12 296 SER A O 1
ATOM 2337 N N . ASN A 1 297 ? -18.674 -8.424 20.964 1.00 96.81 297 ASN A N 1
ATOM 2338 C CA . ASN A 1 297 ? -17.507 -8.994 21.633 1.00 96.81 297 ASN A CA 1
ATOM 2339 C C . ASN A 1 297 ? -16.332 -8.022 21.592 1.00 96.81 297 ASN A C 1
ATOM 2341 O O . ASN A 1 297 ? -15.610 -7.918 22.581 1.00 96.81 297 ASN A O 1
ATOM 2345 N N . TYR A 1 298 ? -16.179 -7.296 20.485 1.00 94.12 298 TYR A N 1
ATOM 2346 C CA . TYR A 1 298 ? -15.124 -6.313 20.318 1.00 94.12 298 TYR A CA 1
ATOM 2347 C C . TYR A 1 298 ? -15.323 -5.137 21.271 1.00 94.12 298 TYR A C 1
ATOM 2349 O O . TYR A 1 298 ? -14.392 -4.803 21.994 1.00 94.12 298 TYR A O 1
ATOM 2357 N N . GLU A 1 299 ? -16.546 -4.604 21.389 1.00 89.94 299 GLU A N 1
ATOM 2358 C CA . GLU A 1 299 ? -16.862 -3.566 22.384 1.00 89.94 299 GLU A CA 1
ATOM 2359 C C . GLU A 1 299 ? -16.484 -4.010 23.799 1.00 89.94 299 GLU A C 1
ATOM 2361 O O . GLU A 1 299 ? -15.749 -3.323 24.509 1.00 89.94 299 GLU A O 1
ATOM 2366 N N . ARG A 1 300 ? -16.931 -5.208 24.200 1.00 93.88 300 ARG A N 1
ATOM 2367 C CA . ARG A 1 300 ? -16.603 -5.772 25.515 1.00 93.88 300 ARG A CA 1
ATOM 2368 C C . ARG A 1 300 ? -15.091 -5.880 25.710 1.00 93.88 300 ARG A C 1
ATOM 2370 O O . ARG A 1 300 ? -14.589 -5.478 26.755 1.00 93.88 300 ARG A O 1
ATOM 2377 N N . HIS A 1 301 ? -14.378 -6.372 24.701 1.00 90.62 301 HIS A N 1
ATOM 2378 C CA . HIS A 1 301 ? -12.928 -6.503 24.735 1.00 90.62 301 HIS A CA 1
ATOM 2379 C C . HIS A 1 301 ? -12.226 -5.150 24.909 1.00 90.62 301 HIS A C 1
ATOM 2381 O O . HIS A 1 301 ? -11.293 -5.046 25.702 1.00 90.62 301 HIS A O 1
ATOM 2387 N N . ILE A 1 302 ? -12.683 -4.099 24.223 1.00 88.06 302 ILE A N 1
ATOM 2388 C CA . ILE A 1 302 ? -12.132 -2.749 24.384 1.00 88.06 302 ILE A CA 1
ATOM 2389 C C . ILE A 1 302 ? -12.347 -2.230 25.808 1.00 88.06 302 ILE A C 1
ATOM 2391 O O . ILE A 1 302 ? -11.399 -1.731 26.413 1.00 88.06 302 ILE A O 1
ATOM 2395 N N . TYR A 1 303 ? -13.539 -2.397 26.386 1.00 88.06 303 TYR A N 1
ATOM 2396 C CA . TYR A 1 303 ? -13.776 -2.017 27.782 1.00 88.06 303 TYR A CA 1
ATOM 2397 C C . TYR A 1 303 ? -12.913 -2.815 28.764 1.00 88.06 303 TYR A C 1
ATOM 2399 O O . TYR A 1 303 ? -12.362 -2.233 29.695 1.00 88.06 303 TYR A O 1
ATOM 2407 N N . GLU A 1 304 ? -12.744 -4.120 28.550 1.00 90.31 304 GLU A N 1
ATOM 2408 C CA . GLU A 1 304 ? -11.853 -4.960 29.359 1.00 90.31 304 GLU A CA 1
ATOM 2409 C C . GLU A 1 304 ? -10.394 -4.493 29.278 1.00 90.31 304 GLU A C 1
ATOM 2411 O O . GLU A 1 304 ? -9.699 -4.477 30.294 1.00 90.31 304 GLU A O 1
ATOM 2416 N N . LEU A 1 305 ? -9.932 -4.068 28.096 1.00 87.62 305 LEU A N 1
ATOM 2417 C CA . LEU A 1 305 ? -8.613 -3.459 27.944 1.00 87.62 305 LEU A CA 1
ATOM 2418 C C . LEU A 1 305 ? -8.541 -2.129 28.700 1.00 87.62 305 LEU A C 1
ATOM 2420 O O . LEU A 1 305 ? -7.641 -1.944 29.509 1.00 87.62 305 LEU A O 1
ATOM 2424 N N . LEU A 1 306 ? -9.480 -1.208 28.488 1.00 85.94 306 LEU A N 1
ATOM 2425 C CA . LEU A 1 306 ? -9.442 0.139 29.072 1.00 85.94 306 LEU A CA 1
ATOM 2426 C C . LEU A 1 306 ? -9.589 0.155 30.598 1.00 85.94 306 LEU A C 1
ATOM 2428 O O . LEU A 1 306 ? -8.998 1.006 31.263 1.00 85.94 306 LEU A O 1
ATOM 2432 N N . LEU A 1 307 ? -10.375 -0.766 31.152 1.00 87.88 307 LEU A N 1
ATOM 2433 C CA . LEU A 1 307 ? -10.636 -0.884 32.589 1.00 87.88 307 LEU A CA 1
ATOM 2434 C C . LEU A 1 307 ? -9.731 -1.924 33.266 1.00 87.88 307 LEU A C 1
ATOM 2436 O O . LEU A 1 307 ? -9.839 -2.152 34.472 1.00 87.88 307 LEU A O 1
ATOM 2440 N N . GLY A 1 308 ? -8.851 -2.568 32.497 1.00 88.88 308 GLY A N 1
ATOM 2441 C CA . GLY A 1 308 ? -7.935 -3.584 32.988 1.00 88.88 308 GLY A CA 1
ATOM 2442 C C . GLY A 1 308 ? -6.909 -3.020 33.980 1.00 88.88 308 GLY A C 1
ATOM 2443 O O . GLY A 1 308 ? -6.473 -1.876 33.848 1.00 88.88 308 GLY A O 1
ATOM 2444 N N . PRO A 1 309 ? -6.450 -3.825 34.956 1.00 87.94 309 PRO A N 1
ATOM 2445 C CA . PRO A 1 309 ? -5.534 -3.364 36.004 1.00 87.94 309 PRO A CA 1
ATOM 2446 C C . PRO A 1 309 ? -4.137 -2.989 35.483 1.00 87.94 309 PRO A C 1
ATOM 2448 O O . PRO A 1 309 ? -3.392 -2.300 36.174 1.00 87.94 309 PRO A O 1
ATOM 2451 N N . SER A 1 310 ? -3.765 -3.452 34.286 1.00 85.12 310 SER A N 1
ATOM 2452 C CA . SER A 1 310 ? -2.497 -3.127 33.623 1.00 85.12 310 SER A CA 1
ATOM 2453 C C . SER A 1 310 ? -2.558 -1.859 32.768 1.00 85.12 310 SER A C 1
ATOM 2455 O O . SER A 1 310 ? -1.533 -1.452 32.222 1.00 85.12 310 SER A O 1
ATOM 2457 N N . THR A 1 311 ? -3.732 -1.238 32.632 1.00 85.62 311 THR A N 1
ATOM 2458 C CA . THR A 1 311 ? -3.904 -0.048 31.800 1.00 85.62 311 THR A CA 1
ATOM 2459 C C . THR A 1 311 ? -3.481 1.203 32.543 1.00 85.62 311 THR A C 1
ATOM 2461 O O . THR A 1 311 ? -3.949 1.498 33.6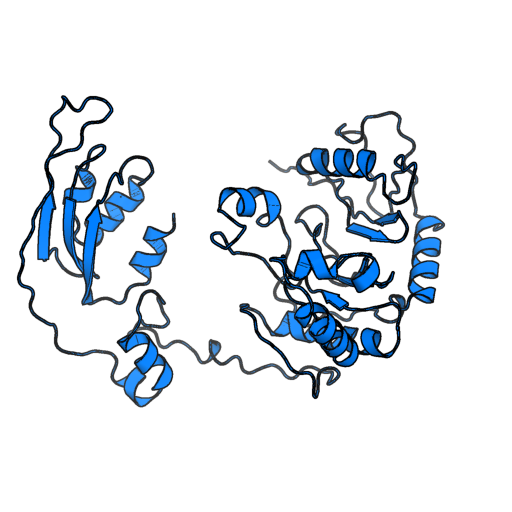41 1.00 85.62 311 THR A O 1
ATOM 2464 N N . VAL A 1 312 ? -2.595 1.968 31.911 1.00 85.06 312 VAL A N 1
ATOM 2465 C CA . VAL A 1 312 ? -2.080 3.222 32.451 1.00 85.06 312 VAL A CA 1
ATOM 2466 C C . VAL A 1 312 ? -2.659 4.377 31.652 1.00 85.06 312 VAL A C 1
ATOM 2468 O O . VAL A 1 312 ? -2.431 4.492 30.452 1.00 85.06 312 VAL A O 1
ATOM 2471 N N . TYR A 1 313 ? -3.382 5.264 32.326 1.00 84.62 313 TYR A N 1
ATOM 2472 C CA . TYR A 1 313 ? -3.826 6.527 31.744 1.00 84.62 313 TYR A CA 1
ATOM 2473 C C . TYR A 1 313 ? -2.732 7.567 31.944 1.00 84.62 313 TYR A C 1
ATOM 2475 O O . TYR A 1 313 ? -2.368 7.897 33.075 1.00 84.62 313 TYR A O 1
ATOM 2483 N N . LEU A 1 314 ? -2.175 8.061 30.842 1.00 83.50 314 LEU A N 1
ATOM 2484 C CA . LEU A 1 314 ? -1.098 9.032 30.892 1.00 83.50 314 LEU A CA 1
ATOM 2485 C C . LEU A 1 314 ? -1.642 10.389 31.345 1.00 83.50 314 LEU A C 1
ATOM 2487 O O . LEU A 1 314 ? -2.348 11.070 30.605 1.00 83.50 314 LEU A O 1
ATOM 2491 N N . ASN A 1 315 ? -1.262 10.796 32.552 1.00 81.31 315 ASN A N 1
ATOM 2492 C CA . ASN A 1 315 ? -1.544 12.121 33.085 1.00 81.31 315 ASN A CA 1
ATOM 2493 C C . ASN A 1 315 ? -0.273 12.978 32.999 1.00 81.31 315 ASN A C 1
ATOM 2495 O O . ASN A 1 315 ? 0.555 12.969 33.910 1.00 81.31 315 ASN A O 1
ATOM 2499 N N . SER A 1 316 ? -0.079 13.653 31.865 1.00 78.69 316 SER A N 1
ATOM 2500 C CA . SER A 1 316 ? 1.086 14.501 31.606 1.00 78.69 316 SER A CA 1
ATOM 2501 C C . SER A 1 316 ? 0.653 15.844 31.030 1.00 78.69 316 SER A C 1
ATOM 2503 O O . SER A 1 316 ? -0.200 15.900 30.150 1.00 78.69 316 SER A O 1
ATOM 2505 N N . THR A 1 317 ? 1.268 16.926 31.507 1.00 82.38 317 THR A N 1
ATOM 2506 C CA . THR A 1 317 ? 1.132 18.272 30.925 1.00 82.38 317 THR A CA 1
ATOM 2507 C C . THR A 1 317 ? 2.147 18.524 29.812 1.00 82.38 317 THR A C 1
ATOM 2509 O O . THR A 1 317 ? 2.121 19.576 29.172 1.00 82.38 317 THR A O 1
ATOM 2512 N N . LEU A 1 318 ? 3.067 17.579 29.587 1.00 80.62 318 LEU A N 1
ATOM 2513 C CA . LEU A 1 318 ? 4.054 17.676 28.525 1.00 80.62 318 LEU A CA 1
ATOM 2514 C C . LEU A 1 318 ? 3.369 17.563 27.168 1.00 80.62 318 LEU A C 1
ATOM 2516 O O . LEU A 1 318 ? 2.433 16.785 26.980 1.00 80.62 318 LEU A O 1
ATOM 2520 N N . SER A 1 319 ? 3.901 18.305 26.199 1.00 78.62 319 SER A N 1
ATOM 2521 C CA . SER A 1 319 ? 3.513 18.126 24.805 1.00 78.62 319 SER A CA 1
ATOM 2522 C C . SER A 1 319 ? 3.667 16.649 24.403 1.00 78.62 319 SER A C 1
ATOM 2524 O O . SER A 1 319 ? 4.694 16.050 24.729 1.00 78.62 319 SER A O 1
ATOM 2526 N N . PRO A 1 320 ? 2.726 16.064 23.645 1.00 72.62 320 PRO A N 1
ATOM 2527 C CA . PRO A 1 320 ? 2.882 14.737 23.042 1.00 72.62 320 PRO A CA 1
ATOM 2528 C C . PRO A 1 320 ? 4.134 14.586 22.165 1.00 72.62 320 PRO A C 1
ATOM 2530 O O . PRO A 1 320 ? 4.610 13.478 21.942 1.00 72.62 320 PRO A O 1
ATOM 2533 N N . CYS A 1 321 ? 4.700 15.703 21.695 1.00 70.62 321 CYS A N 1
ATOM 2534 C CA . CYS A 1 321 ? 5.968 15.741 20.964 1.00 70.62 321 CYS A CA 1
ATOM 2535 C C . CYS A 1 321 ? 7.199 15.631 21.865 1.00 70.62 321 CYS A C 1
ATOM 2537 O O . CYS A 1 321 ? 8.319 15.536 21.367 1.00 70.62 321 CYS A O 1
ATOM 2539 N N . HIS A 1 322 ? 7.023 15.748 23.179 1.00 78.50 322 HIS A N 1
ATOM 2540 C CA . HIS A 1 322 ? 8.134 15.785 24.107 1.00 78.50 322 HIS A CA 1
ATOM 2541 C C . HIS A 1 322 ? 8.726 14.372 24.258 1.00 78.50 322 HIS A C 1
ATOM 2543 O O . HIS A 1 322 ? 7.982 13.440 24.566 1.00 78.50 322 HIS A O 1
ATOM 2549 N N . PRO A 1 323 ? 10.052 14.180 24.124 1.00 71.31 323 PRO A N 1
ATOM 2550 C CA . PRO A 1 323 ? 10.685 12.857 24.217 1.00 71.31 323 PRO A CA 1
ATOM 2551 C C . PRO A 1 323 ? 10.440 12.121 25.543 1.00 71.31 323 PRO A C 1
ATOM 2553 O O . PRO A 1 323 ? 10.582 10.903 25.624 1.00 71.31 323 PRO A O 1
ATOM 2556 N N . GLU A 1 324 ? 10.096 12.867 26.592 1.00 78.25 324 GLU A N 1
ATOM 2557 C CA . GLU A 1 324 ? 9.809 12.346 27.935 1.00 78.25 324 GLU A CA 1
ATOM 2558 C C . GLU A 1 324 ? 8.312 12.252 28.251 1.00 78.25 324 GLU A C 1
ATOM 2560 O O . GLU A 1 324 ? 7.947 11.964 29.386 1.00 78.25 324 GLU A O 1
ATOM 2565 N N . MET A 1 325 ? 7.441 12.500 27.267 1.00 78.88 325 MET A N 1
ATOM 2566 C CA . MET A 1 325 ? 5.996 12.340 27.437 1.00 78.88 325 MET A CA 1
ATOM 2567 C C . MET A 1 325 ? 5.630 10.883 27.743 1.00 78.88 325 MET A C 1
ATOM 2569 O O . MET A 1 325 ? 4.731 10.628 28.539 1.00 78.88 325 MET A O 1
ATOM 2573 N N . LEU A 1 326 ? 6.373 9.929 27.173 1.00 77.00 326 LEU A N 1
ATOM 2574 C CA . LEU A 1 326 ? 6.197 8.509 27.446 1.00 77.00 326 LEU A CA 1
ATOM 2575 C C . LEU A 1 326 ? 7.006 8.056 28.672 1.00 77.00 326 LEU A C 1
ATOM 2577 O O . LEU A 1 326 ? 8.189 8.404 28.790 1.00 77.00 326 LEU A O 1
ATOM 2581 N N . PRO A 1 327 ? 6.435 7.212 29.554 1.00 76.56 327 PRO A N 1
ATOM 2582 C CA . PRO A 1 327 ? 7.166 6.679 30.695 1.00 76.56 327 PRO A CA 1
ATOM 2583 C C . PRO A 1 327 ? 8.361 5.831 30.234 1.00 76.56 327 PRO A C 1
ATOM 2585 O O . PRO A 1 327 ? 8.218 4.911 29.429 1.00 76.56 327 PRO A O 1
ATOM 2588 N N . LYS A 1 328 ? 9.558 6.104 30.773 1.00 70.12 328 LYS A N 1
ATOM 2589 C CA . LYS A 1 328 ? 10.813 5.459 30.330 1.00 70.12 328 LYS A CA 1
ATOM 2590 C C . LYS A 1 328 ? 10.886 3.945 30.618 1.00 70.12 328 LYS A C 1
ATOM 2592 O O . LYS A 1 328 ? 11.679 3.275 29.966 1.00 70.12 328 LYS A O 1
ATOM 2597 N N . ASN A 1 329 ? 10.049 3.421 31.523 1.00 69.31 329 ASN A N 1
ATOM 2598 C CA . ASN A 1 329 ? 10.058 2.024 31.993 1.00 69.31 329 ASN A CA 1
ATOM 2599 C C . ASN A 1 329 ? 8.714 1.296 31.789 1.00 69.31 329 ASN A C 1
ATOM 2601 O O . ASN A 1 329 ? 8.409 0.349 32.509 1.00 69.31 329 ASN A O 1
ATOM 2605 N N . PHE A 1 330 ? 7.884 1.745 30.846 1.00 70.56 330 PHE A N 1
ATOM 2606 C CA . PHE A 1 330 ? 6.633 1.058 30.531 1.00 70.56 330 PHE A CA 1
ATOM 2607 C C . PHE A 1 330 ? 6.893 -0.083 29.542 1.00 70.56 330 PHE A C 1
ATOM 2609 O O . PHE A 1 330 ? 7.206 0.162 28.376 1.00 70.56 330 PHE A O 1
ATOM 2616 N N . THR A 1 331 ? 6.824 -1.325 30.021 1.00 65.88 331 THR A N 1
ATOM 2617 C CA . THR A 1 331 ? 7.135 -2.523 29.222 1.00 65.88 331 THR A CA 1
ATOM 2618 C C . THR A 1 331 ? 5.918 -3.387 28.916 1.00 65.88 331 THR A C 1
ATOM 2620 O O . THR A 1 331 ? 5.956 -4.140 27.947 1.00 65.88 331 THR A O 1
ATOM 2623 N N . GLU A 1 332 ? 4.851 -3.291 29.712 1.00 70.50 332 GLU A N 1
ATOM 2624 C CA . GLU A 1 332 ? 3.678 -4.159 29.602 1.00 70.50 332 GLU A CA 1
ATOM 2625 C C . GLU A 1 332 ? 2.381 -3.400 29.900 1.00 70.50 332 GLU A C 1
ATOM 2627 O O . GLU A 1 332 ? 2.341 -2.546 30.782 1.00 70.50 332 GLU A O 1
ATOM 2632 N N . GLY A 1 333 ? 1.317 -3.765 29.181 1.00 74.50 333 GLY A N 1
ATOM 2633 C CA . GLY A 1 333 ? -0.022 -3.191 29.325 1.00 74.50 333 GLY A CA 1
ATOM 2634 C C . GLY A 1 333 ? -0.354 -2.105 28.289 1.00 74.50 333 GLY A C 1
ATOM 2635 O O . GLY A 1 333 ? 0.519 -1.664 27.538 1.00 74.50 333 GLY A O 1
ATOM 2636 N N . PRO A 1 334 ? -1.626 -1.684 28.192 1.00 80.81 334 PRO A N 1
ATOM 2637 C CA . PRO A 1 334 ? -2.026 -0.532 27.386 1.00 80.81 334 PRO A CA 1
ATOM 2638 C C . PRO A 1 334 ? -1.646 0.797 28.058 1.00 80.81 334 PRO A C 1
ATOM 2640 O O . PRO A 1 334 ? -1.896 0.993 29.246 1.00 80.81 334 PRO A O 1
ATOM 2643 N N . LEU A 1 335 ? -1.096 1.739 27.288 1.00 82.38 335 LEU A N 1
ATOM 2644 C CA . LEU A 1 335 ? -0.976 3.143 27.695 1.00 82.38 335 LEU A CA 1
ATOM 2645 C C . LEU A 1 335 ? -2.036 3.953 26.947 1.00 82.38 335 LEU A C 1
ATOM 2647 O O . LEU A 1 335 ? -2.064 3.944 25.717 1.00 82.38 335 LEU A O 1
ATOM 2651 N N . VAL A 1 336 ? -2.887 4.659 27.682 1.00 82.94 336 VAL A N 1
ATOM 2652 C CA . VAL A 1 336 ? -3.979 5.463 27.128 1.00 82.94 336 VAL A CA 1
ATOM 2653 C C . VAL A 1 336 ? -3.614 6.938 27.207 1.00 82.94 336 VAL A C 1
ATOM 2655 O O . VAL A 1 336 ? -3.297 7.457 28.278 1.00 82.94 336 VAL A O 1
ATOM 2658 N N . VAL A 1 337 ? -3.682 7.617 26.064 1.00 80.62 337 VAL A N 1
ATOM 2659 C CA . VAL A 1 337 ? -3.502 9.066 25.941 1.00 80.62 337 VAL A CA 1
ATOM 2660 C C . VAL A 1 337 ? -4.824 9.652 25.472 1.00 80.62 337 VAL A C 1
ATOM 2662 O O . VAL A 1 337 ? -5.302 9.310 24.393 1.00 80.62 337 VAL A O 1
ATOM 2665 N N . ALA A 1 338 ? -5.414 10.527 26.282 1.00 81.50 338 ALA A N 1
ATOM 2666 C CA . ALA A 1 338 ? -6.615 11.254 25.899 1.00 81.50 338 ALA A CA 1
ATOM 2667 C C . ALA A 1 338 ? -6.245 12.501 25.088 1.00 81.50 338 ALA A C 1
ATOM 2669 O O . ALA A 1 338 ? -5.251 13.172 25.369 1.00 81.50 338 ALA A O 1
ATOM 2670 N N . PHE A 1 339 ? -7.066 12.823 24.096 1.00 81.06 339 PHE A N 1
ATOM 2671 C CA . PHE A 1 339 ? -6.980 14.057 23.327 1.00 81.06 339 PHE A CA 1
ATOM 2672 C C . PHE A 1 339 ? -8.377 14.650 23.162 1.00 81.06 339 PHE A C 1
ATOM 2674 O O . PHE A 1 339 ? -9.381 13.958 23.321 1.00 81.06 339 PHE A O 1
ATOM 2681 N N . GLU A 1 340 ? -8.434 15.946 22.882 1.00 84.94 340 GLU A N 1
ATOM 2682 C CA . GLU A 1 340 ? -9.698 16.643 22.674 1.00 84.94 340 GLU A CA 1
ATOM 2683 C C . GLU A 1 340 ? -10.324 16.248 21.333 1.00 84.94 340 GLU A C 1
ATOM 2685 O O . GLU A 1 340 ? -9.651 16.232 20.301 1.00 84.94 340 GLU A O 1
ATOM 2690 N N . MET A 1 341 ? -11.618 15.947 21.372 1.00 83.38 341 MET A N 1
ATOM 2691 C CA . MET A 1 341 ? -12.446 15.677 20.206 1.00 83.38 341 MET A CA 1
ATOM 2692 C C . MET A 1 341 ? -13.840 16.236 20.496 1.00 83.38 341 MET A C 1
ATOM 2694 O O . MET A 1 341 ? -14.628 15.624 21.217 1.00 83.38 341 MET A O 1
ATOM 2698 N N . VAL A 1 342 ? -14.115 17.447 20.004 1.00 88.44 342 VAL A N 1
ATOM 2699 C CA . VAL A 1 342 ? -15.335 18.204 20.354 1.00 88.44 342 VAL A CA 1
ATOM 2700 C C . VAL A 1 342 ? -16.581 17.639 19.663 1.00 88.44 342 VAL A C 1
ATOM 2702 O O . VAL A 1 342 ? -17.693 17.749 20.176 1.00 88.44 342 VAL A O 1
ATOM 2705 N N . SER A 1 343 ? -16.405 17.024 18.493 1.00 84.94 343 SER A N 1
ATOM 2706 C CA . SER A 1 343 ? -17.466 16.385 17.710 1.00 84.94 343 SER A CA 1
ATOM 2707 C C . SER A 1 343 ? -16.938 15.131 17.013 1.00 84.94 343 SER A C 1
ATOM 2709 O O . SER A 1 343 ? -15.726 14.924 16.971 1.00 84.94 343 SER A O 1
ATOM 2711 N N . SER A 1 344 ? -17.825 14.314 16.435 1.00 75.62 344 SER A N 1
ATOM 2712 C CA . SER A 1 344 ? -17.447 13.106 15.681 1.00 75.62 344 SER A CA 1
ATOM 2713 C C . SER A 1 344 ? -16.480 13.377 14.526 1.00 75.62 344 SER A C 1
ATOM 2715 O O . SER A 1 344 ? -15.685 12.506 14.191 1.00 75.62 344 SER A O 1
ATOM 2717 N N . ASP A 1 345 ? -16.516 14.588 13.968 1.00 76.69 345 ASP A N 1
ATOM 2718 C CA . ASP A 1 345 ? -15.708 14.989 12.812 1.00 76.69 345 ASP A CA 1
ATOM 2719 C C . ASP A 1 345 ? -14.481 15.831 13.219 1.00 76.69 345 ASP A C 1
ATOM 2721 O O . ASP A 1 345 ? -13.679 16.241 12.375 1.00 76.69 345 ASP A O 1
ATOM 2725 N N . ASP A 1 346 ? -14.315 16.116 14.517 1.00 82.19 346 ASP A N 1
ATOM 2726 C CA . ASP A 1 346 ? -13.173 16.879 15.015 1.00 82.19 346 ASP A CA 1
ATOM 2727 C C . ASP A 1 346 ? -11.948 15.980 15.194 1.00 82.19 346 ASP A C 1
ATOM 2729 O O . ASP A 1 346 ? -11.665 15.439 16.260 1.00 82.19 346 ASP A O 1
ATOM 2733 N N . HIS A 1 347 ? -11.177 15.860 14.121 1.00 80.00 347 HIS A N 1
ATOM 2734 C CA . HIS A 1 347 ? -9.917 15.123 14.123 1.00 80.00 347 HIS A CA 1
ATOM 2735 C C . HIS A 1 347 ? -8.696 16.035 14.309 1.00 80.00 347 HIS A C 1
ATOM 2737 O O . HIS A 1 347 ? -7.572 15.630 14.012 1.00 80.00 347 HIS A O 1
ATOM 2743 N N . THR A 1 348 ? -8.873 17.274 14.781 1.00 83.50 348 THR A N 1
ATOM 2744 C CA . THR A 1 348 ? -7.801 18.283 14.797 1.00 83.50 348 THR A CA 1
ATOM 2745 C C . THR A 1 348 ? -6.656 17.899 15.730 1.00 83.50 348 THR A C 1
ATOM 2747 O O . THR A 1 348 ? -5.486 17.937 15.334 1.00 83.50 348 THR A O 1
ATOM 2750 N N . ALA A 1 349 ? -6.971 17.517 16.972 1.00 82.38 349 ALA A N 1
ATOM 2751 C CA . ALA A 1 349 ? -5.960 17.092 17.939 1.00 82.38 349 ALA A CA 1
ATOM 2752 C C . ALA A 1 349 ? -5.268 15.802 17.474 1.00 82.38 349 ALA A C 1
ATOM 2754 O O . ALA A 1 349 ? -4.040 15.699 17.527 1.00 82.38 349 ALA A O 1
ATOM 2755 N N . TRP A 1 350 ? -6.051 14.870 16.924 1.00 78.12 350 TRP A N 1
ATOM 2756 C CA . TRP A 1 350 ? -5.558 13.627 16.346 1.00 78.12 350 TRP A CA 1
ATOM 2757 C C . TRP A 1 350 ? -4.571 13.862 15.189 1.00 78.12 350 TRP A C 1
ATOM 2759 O O . TRP A 1 350 ? -3.469 13.314 15.180 1.00 78.12 350 TRP A O 1
ATOM 2769 N N . ALA A 1 351 ? -4.908 14.738 14.241 1.00 77.62 351 ALA A N 1
ATOM 2770 C CA . ALA A 1 351 ? -4.048 15.062 13.105 1.00 77.62 351 ALA A CA 1
ATOM 2771 C C . ALA A 1 351 ? -2.706 15.669 13.550 1.00 77.62 351 ALA A C 1
ATOM 2773 O O . ALA A 1 351 ? -1.653 15.342 12.998 1.00 77.62 351 ALA A O 1
ATOM 2774 N N . ARG A 1 352 ? -2.721 16.513 14.591 1.00 78.88 352 ARG A N 1
ATOM 2775 C CA . ARG A 1 352 ? -1.496 17.079 15.180 1.00 78.88 352 ARG A CA 1
ATOM 2776 C C . ARG A 1 352 ? -0.637 16.001 15.842 1.00 78.88 352 ARG A C 1
ATOM 2778 O O . ARG A 1 352 ? 0.573 15.995 15.631 1.00 78.88 352 ARG A O 1
ATOM 2785 N N . LEU A 1 353 ? -1.247 15.070 16.580 1.00 76.44 353 LEU A N 1
ATOM 2786 C CA . LEU A 1 353 ? -0.553 13.907 17.149 1.00 76.44 353 LEU A CA 1
ATOM 2787 C C . LEU A 1 353 ? 0.090 13.040 16.056 1.00 76.44 353 LEU A C 1
ATOM 2789 O O . LEU A 1 353 ? 1.256 12.663 16.171 1.00 76.44 353 LEU A O 1
ATOM 2793 N N . GLY A 1 354 ? -0.636 12.776 14.967 1.00 69.19 354 GLY A N 1
ATOM 2794 C CA . GLY A 1 354 ? -0.154 11.998 13.823 1.00 69.19 354 GLY A CA 1
ATOM 2795 C C . GLY A 1 354 ? 1.039 12.628 13.091 1.00 69.19 354 GLY A C 1
ATOM 2796 O O . GLY A 1 354 ? 1.948 11.913 12.670 1.00 69.19 354 GLY A O 1
ATOM 2797 N N . GLY A 1 355 ? 1.074 13.960 12.967 1.00 66.31 355 GLY A N 1
ATOM 2798 C CA . GLY A 1 355 ? 2.176 14.675 12.306 1.00 66.31 355 GLY A CA 1
ATOM 2799 C C . GLY A 1 355 ? 3.485 14.674 13.103 1.00 66.31 355 GLY A C 1
ATOM 2800 O O . GLY A 1 355 ? 4.574 14.653 12.538 1.00 66.31 355 GLY A O 1
ATOM 2801 N N . VAL A 1 356 ? 3.391 14.659 14.429 1.00 63.16 356 VAL A N 1
ATOM 2802 C CA . VAL A 1 356 ? 4.543 14.677 15.348 1.00 63.16 356 VAL A CA 1
ATOM 2803 C C . VAL A 1 356 ? 5.208 13.309 15.459 1.00 63.16 356 VAL A C 1
ATOM 2805 O O . VAL A 1 356 ? 6.414 13.174 15.685 1.00 63.16 356 VAL A O 1
ATOM 2808 N N . SER A 1 357 ? 4.405 12.272 15.310 1.00 52.69 357 SER A N 1
ATOM 2809 C CA . SER A 1 357 ? 4.755 10.913 15.678 1.00 52.69 357 SER A CA 1
ATOM 2810 C C . SER A 1 357 ? 5.552 10.142 14.625 1.00 52.69 357 SER A C 1
ATOM 2812 O O . SER A 1 357 ? 5.969 9.013 14.860 1.00 52.69 357 SER A O 1
ATOM 2814 N N . GLN A 1 358 ? 5.895 10.797 13.513 1.00 52.25 358 GLN A N 1
ATOM 2815 C CA . GLN A 1 358 ? 7.000 10.350 12.662 1.00 52.25 358 GLN A CA 1
ATOM 2816 C C . GLN A 1 358 ? 8.365 10.444 13.381 1.00 52.25 358 GLN A C 1
ATOM 2818 O O . GLN A 1 358 ? 9.289 9.726 13.011 1.00 52.25 358 GLN A O 1
ATOM 2823 N N . ASN A 1 359 ? 8.482 11.275 14.432 1.00 35.56 359 ASN A N 1
ATOM 2824 C CA . ASN A 1 359 ? 9.699 11.442 15.245 1.00 35.56 359 ASN A CA 1
ATOM 2825 C C . ASN A 1 359 ? 9.583 10.880 16.678 1.00 35.56 359 ASN A C 1
ATOM 2827 O O . ASN A 1 359 ? 10.598 10.655 17.336 1.00 35.56 359 ASN A O 1
ATOM 2831 N N . VAL A 1 360 ? 8.365 10.649 17.178 1.00 34.91 360 VAL A N 1
ATOM 2832 C CA . VAL A 1 360 ? 8.086 10.091 18.512 1.00 34.91 360 VAL A CA 1
ATOM 2833 C C . VAL A 1 360 ? 7.096 8.952 18.339 1.00 34.91 360 VAL A C 1
ATOM 2835 O O . VAL A 1 360 ? 6.055 9.146 17.735 1.00 34.91 360 VAL A O 1
ATOM 2838 N N . VAL A 1 361 ? 7.412 7.768 18.859 1.00 43.66 361 VAL A N 1
ATOM 2839 C CA . VAL A 1 361 ? 6.595 6.550 18.733 1.00 43.66 361 VAL A CA 1
ATOM 2840 C C . VAL A 1 361 ? 5.209 6.769 19.349 1.00 43.66 361 VAL A C 1
ATOM 2842 O O . VAL A 1 361 ? 5.040 6.451 20.510 1.00 43.66 361 VAL A O 1
ATOM 2845 N N . LEU A 1 362 ? 4.259 7.362 18.620 1.00 37.19 362 LEU A N 1
ATOM 2846 C CA . LEU A 1 362 ? 2.901 7.734 19.051 1.00 37.19 362 LEU A CA 1
ATOM 2847 C C . LEU A 1 362 ? 1.971 7.825 17.820 1.00 37.19 362 LEU A C 1
ATOM 2849 O O . LEU A 1 362 ? 1.398 8.873 17.550 1.00 37.19 362 LEU A O 1
ATOM 2853 N N . GLN A 1 363 ? 1.829 6.763 17.021 1.00 35.00 363 GLN A N 1
ATOM 2854 C CA . GLN A 1 363 ? 0.852 6.746 15.912 1.00 35.00 363 GLN A CA 1
ATOM 2855 C C . GLN A 1 363 ? -0.265 5.748 16.153 1.00 35.00 363 GLN A C 1
ATOM 2857 O O . GLN A 1 363 ? 0.003 4.649 16.624 1.00 35.00 363 GLN A O 1
ATOM 2862 N N . ALA A 1 364 ? -1.494 6.150 15.797 1.00 38.25 364 ALA A N 1
ATOM 2863 C CA . ALA A 1 364 ? -2.730 5.371 15.876 1.00 38.25 364 ALA A CA 1
ATOM 2864 C C . ALA A 1 364 ? -2.487 3.927 15.480 1.00 38.25 364 ALA A C 1
ATOM 2866 O O . ALA A 1 364 ? -1.753 3.671 14.544 1.00 38.25 364 ALA A O 1
ATOM 2867 N N . ALA A 1 365 ? -3.217 2.989 16.047 1.00 41.03 365 ALA A N 1
ATOM 2868 C CA . ALA A 1 365 ? -3.891 2.051 15.179 1.00 41.03 365 ALA A CA 1
ATOM 2869 C C . ALA A 1 365 ? -5.370 2.376 15.335 1.00 41.03 365 ALA A C 1
ATOM 2871 O O . ALA A 1 365 ? -5.900 2.283 16.437 1.00 41.03 365 ALA A O 1
ATOM 2872 N N . VAL A 1 366 ? -5.993 2.761 14.219 1.00 49.03 366 VAL A N 1
ATOM 2873 C CA . VAL A 1 366 ? -7.428 2.593 13.986 1.00 49.03 366 VAL A CA 1
ATOM 2874 C C . VAL A 1 366 ? -8.363 3.482 14.822 1.00 49.03 366 VAL A C 1
ATOM 2876 O O . VAL A 1 366 ? -8.351 3.438 16.042 1.00 49.03 366 VAL A O 1
ATOM 2879 N N . THR A 1 367 ? -9.240 4.241 14.160 1.00 52.28 367 THR A N 1
ATOM 2880 C CA . THR A 1 367 ? -10.386 4.894 14.810 1.00 52.28 367 THR A CA 1
ATOM 2881 C C . THR A 1 367 ? -11.569 3.926 14.887 1.00 52.28 367 THR A C 1
ATOM 2883 O O . THR A 1 367 ? -12.040 3.455 13.847 1.00 52.28 367 THR A O 1
ATOM 2886 N N . HIS A 1 368 ? -12.029 3.658 16.110 1.00 55.94 368 HIS A N 1
ATOM 2887 C CA . HIS A 1 368 ? -13.220 2.866 16.448 1.00 55.94 368 HIS A CA 1
ATOM 2888 C C . HIS A 1 368 ? -14.006 3.605 17.538 1.00 55.94 368 HIS A C 1
ATOM 2890 O O . HIS A 1 368 ? -13.514 3.704 18.660 1.00 55.94 368 HIS A O 1
ATOM 2896 N N . TYR A 1 369 ? -15.159 4.197 17.223 1.00 56.44 369 TYR A N 1
ATOM 2897 C CA . TYR A 1 369 ? -15.949 5.054 18.123 1.00 56.44 369 TYR A CA 1
ATOM 2898 C C . TYR A 1 369 ? -15.097 6.074 18.903 1.00 56.44 369 TYR A C 1
ATOM 2900 O O . TYR A 1 369 ? -15.161 6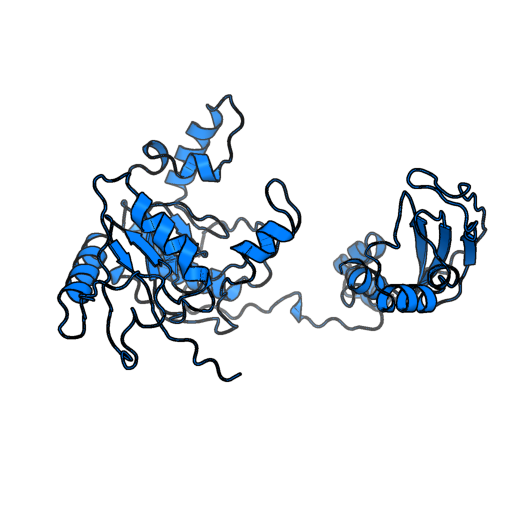.163 20.130 1.00 56.44 369 TYR A O 1
ATOM 2908 N N . SER A 1 370 ? -14.251 6.827 18.189 1.00 55.09 370 SER A N 1
ATOM 2909 C CA . SER A 1 370 ? -13.316 7.822 18.755 1.00 55.09 370 SER A CA 1
ATOM 2910 C C . SER A 1 370 ? -12.176 7.257 19.619 1.00 55.09 370 SER A C 1
ATOM 2912 O O . SER A 1 370 ? -11.366 8.022 20.144 1.00 55.09 370 SER A O 1
ATOM 2914 N N . ILE A 1 371 ? -12.060 5.935 19.750 1.00 55.72 371 ILE A N 1
ATOM 2915 C CA . ILE A 1 371 ? -10.935 5.273 20.413 1.00 55.72 371 ILE A CA 1
ATOM 2916 C C . ILE A 1 371 ? -9.859 4.987 19.373 1.00 55.72 371 ILE A C 1
ATOM 2918 O O . ILE A 1 371 ? -10.133 4.448 18.301 1.00 55.72 371 ILE A O 1
ATOM 2922 N N . VAL A 1 372 ? -8.623 5.336 19.724 1.00 57.16 372 VAL A N 1
ATOM 2923 C CA . VAL A 1 372 ? -7.428 5.052 18.933 1.00 57.16 372 VAL A CA 1
ATOM 2924 C C . VAL A 1 372 ? -6.497 4.161 19.747 1.00 57.16 372 VAL A C 1
ATOM 2926 O O . VAL A 1 372 ? -6.017 4.559 20.808 1.00 57.16 372 VAL A O 1
ATOM 2929 N N . ILE A 1 373 ? -6.218 2.953 19.258 1.00 53.84 373 ILE A N 1
ATOM 2930 C CA . ILE A 1 373 ? -5.423 1.956 19.987 1.00 53.84 373 ILE A CA 1
ATOM 2931 C C . ILE A 1 373 ? -3.995 1.962 19.458 1.00 53.84 373 ILE A C 1
ATOM 2933 O O . ILE A 1 373 ? -3.735 1.464 18.374 1.00 53.84 373 ILE A O 1
ATOM 2937 N N . VAL A 1 374 ? -3.030 2.459 20.229 1.00 56.06 374 VAL A N 1
ATOM 2938 C CA . VAL A 1 374 ? -1.619 2.491 19.805 1.00 56.06 374 VAL A CA 1
ATOM 2939 C C . VAL A 1 374 ? -0.787 1.449 20.537 1.00 56.06 374 VAL A C 1
ATOM 2941 O O . VAL A 1 374 ? -0.872 1.324 21.756 1.00 56.06 374 VAL A O 1
ATOM 2944 N N . CYS A 1 375 ? 0.083 0.737 19.813 1.00 43.84 375 CYS A N 1
ATOM 2945 C CA . CYS A 1 375 ? 1.190 0.016 20.434 1.00 43.84 375 CYS A CA 1
ATOM 2946 C C . CYS A 1 375 ? 2.417 0.937 20.479 1.00 43.84 375 CYS A C 1
ATOM 2948 O O . CYS A 1 375 ? 2.952 1.318 19.438 1.00 43.84 375 CYS A O 1
ATOM 2950 N N . LEU A 1 376 ? 2.864 1.297 21.682 1.00 43.09 376 LEU A N 1
ATOM 2951 C CA . LEU A 1 376 ? 4.028 2.157 21.888 1.00 43.09 376 LEU A CA 1
ATOM 2952 C C . LEU A 1 376 ? 5.225 1.296 22.273 1.00 43.09 376 LEU A C 1
ATOM 2954 O O . LEU A 1 376 ? 5.153 0.521 23.223 1.00 43.09 376 LEU A O 1
ATOM 2958 N N . GLN A 1 377 ? 6.348 1.446 21.574 1.00 37.94 377 GLN A N 1
ATOM 2959 C CA . GLN A 1 377 ? 7.619 0.918 22.055 1.00 37.94 377 GLN A CA 1
ATOM 2960 C C . GLN A 1 377 ? 8.765 1.842 21.667 1.00 37.94 377 GLN A C 1
ATOM 2962 O O . GLN A 1 377 ? 9.016 2.077 20.488 1.00 37.94 377 GLN A O 1
ATOM 2967 N N . LYS A 1 378 ? 9.506 2.323 22.667 1.00 36.59 378 LYS A N 1
ATOM 2968 C CA . LYS A 1 378 ? 10.747 3.068 22.458 1.00 36.59 378 LYS A CA 1
ATOM 2969 C C . LYS A 1 378 ? 11.673 2.245 21.556 1.00 36.59 378 LYS A C 1
ATOM 2971 O O . LYS A 1 378 ? 12.071 1.137 21.922 1.00 36.59 378 LYS A O 1
ATOM 2976 N N . ILE A 1 379 ? 12.017 2.781 20.385 1.00 34.59 379 ILE A N 1
ATOM 2977 C CA . ILE A 1 379 ? 13.204 2.332 19.659 1.00 34.59 379 ILE A CA 1
ATOM 2978 C C . ILE A 1 379 ? 14.361 2.657 20.602 1.00 34.59 379 ILE A C 1
ATOM 2980 O O . ILE A 1 379 ? 14.654 3.824 20.862 1.00 34.59 379 ILE A O 1
ATOM 2984 N N . LEU A 1 380 ? 14.964 1.633 21.206 1.00 29.47 380 LEU A N 1
ATOM 2985 C CA . LEU A 1 380 ? 16.297 1.782 21.767 1.00 29.47 380 LEU A CA 1
ATOM 2986 C C . LEU A 1 380 ? 17.181 2.156 20.578 1.00 29.47 380 LEU A C 1
ATOM 2988 O O . LEU A 1 380 ? 17.541 1.291 19.785 1.00 29.47 380 LEU A O 1
ATOM 2992 N N . ASN A 1 381 ? 17.458 3.449 20.408 1.00 27.95 381 ASN A N 1
ATOM 2993 C CA . ASN A 1 381 ? 18.561 3.890 19.573 1.00 27.95 381 ASN A CA 1
ATOM 2994 C C . ASN A 1 381 ? 19.832 3.346 20.230 1.00 27.95 381 ASN A C 1
ATOM 2996 O O . ASN A 1 381 ? 20.414 3.983 21.100 1.00 27.95 381 ASN A O 1
ATOM 3000 N N . THR A 1 382 ? 20.223 2.132 19.862 1.00 27.59 382 THR A N 1
ATOM 3001 C CA . THR A 1 382 ? 21.634 1.796 19.729 1.00 27.59 382 THR A CA 1
ATOM 3002 C C . THR A 1 382 ? 22.068 2.307 18.364 1.00 27.59 382 THR A C 1
ATOM 3004 O O . THR A 1 382 ? 21.990 1.582 17.372 1.00 27.59 382 THR A O 1
ATOM 3007 N N . LEU A 1 383 ? 22.447 3.582 18.330 1.00 27.53 383 LEU A N 1
ATOM 3008 C CA . LEU A 1 383 ? 23.494 4.093 17.455 1.00 27.53 383 LEU A CA 1
ATOM 3009 C C . LEU A 1 383 ? 24.526 4.768 18.349 1.00 27.53 383 LEU A C 1
ATOM 3011 O O . LEU A 1 383 ? 24.097 5.610 19.172 1.00 27.53 383 LEU A O 1
#

Secondary structure (DSSP, 8-state):
--HHHHHHTSPTTPEEEEE-SS-STTT--HHHHHHHHHTT-GGGGG--TT--EEEEEETTS-EEEEEE-PPPTT--TT--PPPP------PPPPS-S-HHHHHH-HHHHHHHHH----GGGT-SS----GGGS--PPPPS--TTTT--------S-HHHHHHHHHHHTTHHHH-TTEEEEES--TT-BTTT---TT-EEEESS---SSEE--HHHHHHHHHHHTT--S---HHHHHTSHHHHTT-EEEEESSBSS----SSSSS--HHHHHHHTTTB-B--S--------GGGSHHHHHHHHHHHHTSTT-EE----S-TTSTTSS-TT--SS-EE-----SSTT--HHHHHHHHHTTTSS-----EETTEE-----------

Organism: Hyalella azteca (NCBI:txid294128)

Foldseek 3Di:
DPVVLQLLQFEFFDKDKDWDDFFDPPPQDPVNLVVVVQQAAVCSNQDDGQWIKIFIGTGNGHTQDIDTFGDDPPDDVPDHGDHDDDDTDDDDDPPDDQVVCVVPPVPLVVCLVVDTRRHLSNYSVRPPDCVVVPPQDDDPACQCPVPDDDDPDDDDVLLLVQVCSQAVVCLVVAVLAFKAALDFQQQFPFWFDDQQAKDKFLFDPDQRMDGDPVLVVVLVVVVVVDPDDDDSRVVCSDCVNSVNHIYMYGSAGQGADPDCDDDPHHVVNCVVRGPRGGHDPDPSHDDYPNVCVHPVSVVVVVCCQCVPPQEAEQDDPDDLLDQVSDPPPNDDGFYDYDDDDPDPPRCPRVVVQCVSCVPPQGHFGHDDVNDTGTDHDDPPPPD

InterPro domains:
  IPR004139 Glycosyl transferase, family 13 [PF03071] (160-265)
  IPR029044 Nucleotide-diphospho-sugar transferases [G3DSA:3.90.550.10] (149-271)
  IPR029044 Nucleotide-diphospho-sugar transferases [SSF53448] (166-309)
  IPR052463 O-linked-mannose beta-1,2-N-acetylglucosaminyltransferase [PTHR46396] (160-353)

Sequence (383 aa):
MALHPFLESIAPGRILVFGIMTDATLNLPHAMRRTLEEFGISSMMFLGYRNYMAAVAVVGGATVAESFTPDDSSLKLGVFSTPVVMETVFRLLPEDSCTWMKANQKQRARLCAHSDGYGDLCDCSVHVPQILLPQPTPLPYDGLRGTVVLVIAGNRPSSLYSYFGQTAWLLDADPSLYCVSAWNDHGALHTSRDIRRLYRIETHPGYGWMMKRSYFEAVVQEWKNITHEHDWDIWMRKAHVRAERECIVPSVSRSFHYGIVGAHVNGVLTLAHFTGHLMSAARTHVHLNTEVLLQSNYERHIYELLLGPSTVYLNSTLSPCHPEMLPKNFTEGPLVVAFEMVSSDDHTAWARLGGVSQNVVLQAAVTHYSIVIVCLQKILNTL

Radius of gyration: 27.55 Å; chains: 1; bounding box: 58×57×75 Å